Protein AF-A0A9W4S038-F1 (afdb_monomer_lite)

Structure (mmCIF, N/CA/C/O backbone):
data_AF-A0A9W4S038-F1
#
_entry.id   AF-A0A9W4S038-F1
#
loop_
_atom_site.group_PDB
_atom_site.id
_atom_site.type_symbol
_atom_site.label_atom_id
_atom_site.label_alt_id
_atom_site.label_comp_id
_atom_site.label_asym_id
_atom_site.label_entity_id
_atom_site.label_seq_id
_atom_site.pdbx_PDB_ins_code
_atom_site.Cartn_x
_atom_site.Cartn_y
_atom_site.Cartn_z
_atom_site.occupancy
_atom_site.B_iso_or_equiv
_atom_site.auth_seq_id
_atom_site.auth_comp_id
_atom_site.auth_asym_id
_atom_site.auth_atom_id
_atom_site.pdbx_PDB_model_num
ATOM 1 N N . MET A 1 1 ? -15.139 -11.784 32.917 1.00 46.50 1 MET A N 1
ATOM 2 C CA . MET A 1 1 ? -14.848 -11.214 31.583 1.00 46.50 1 MET A CA 1
ATOM 3 C C . MET A 1 1 ? -16.069 -11.351 30.679 1.00 46.50 1 MET A C 1
ATOM 5 O O . MET A 1 1 ? -16.741 -12.375 30.747 1.00 46.50 1 MET A O 1
ATOM 9 N N . GLY A 1 2 ? -16.378 -10.333 29.872 1.00 59.97 2 GLY A N 1
ATOM 10 C CA . GLY A 1 2 ? -17.445 -10.394 28.859 1.00 59.97 2 GLY A CA 1
ATOM 11 C C . GLY A 1 2 ? -18.734 -9.632 29.178 1.00 59.97 2 GLY A C 1
ATOM 12 O O . GLY A 1 2 ? -19.683 -9.743 28.411 1.00 59.97 2 GLY A O 1
ATOM 13 N N . HIS A 1 3 ? -18.789 -8.855 30.264 1.00 68.00 3 HIS A N 1
ATOM 14 C CA . HIS A 1 3 ? -19.874 -7.900 30.512 1.00 68.00 3 HIS A CA 1
ATOM 15 C C . HIS A 1 3 ? -19.331 -6.474 30.466 1.00 68.00 3 HIS A C 1
ATOM 17 O O . HIS A 1 3 ? -18.276 -6.210 31.034 1.00 68.00 3 HIS A O 1
ATOM 23 N N . VAL A 1 4 ? -20.066 -5.575 29.815 1.00 72.19 4 VAL A N 1
ATOM 24 C CA . VAL A 1 4 ? -19.821 -4.133 29.847 1.00 72.19 4 VAL A CA 1
ATOM 25 C C . VAL A 1 4 ? -20.695 -3.521 30.931 1.00 72.19 4 VAL A C 1
ATOM 27 O O . VAL A 1 4 ? -21.914 -3.706 30.898 1.00 72.19 4 VAL A O 1
ATOM 30 N N . LEU A 1 5 ? -20.085 -2.815 31.885 1.00 76.50 5 LEU A N 1
ATOM 31 C CA . LEU A 1 5 ? -20.776 -2.066 32.941 1.00 76.50 5 LEU A CA 1
ATOM 32 C C . LEU A 1 5 ? -20.924 -0.601 32.526 1.00 76.50 5 LEU A C 1
ATOM 34 O O . LEU A 1 5 ? -19.955 0.035 32.142 1.00 76.50 5 LEU A O 1
ATOM 38 N N . LEU A 1 6 ? -22.128 -0.043 32.610 1.00 71.62 6 LEU A N 1
ATOM 39 C CA . LEU A 1 6 ? -22.364 1.375 32.329 1.00 71.62 6 LEU A CA 1
ATOM 40 C C . LEU A 1 6 ? -22.371 2.217 33.609 1.00 71.62 6 LEU A C 1
ATOM 42 O O . LEU A 1 6 ? -22.550 1.700 34.712 1.00 71.62 6 LEU A O 1
ATOM 46 N N . SER A 1 7 ? -22.241 3.538 33.466 1.00 68.94 7 SER A N 1
ATOM 47 C CA . SER A 1 7 ? -22.333 4.501 34.578 1.00 68.94 7 SER A CA 1
ATOM 48 C C . SER A 1 7 ? -23.655 4.448 35.339 1.00 68.94 7 SER A C 1
ATOM 50 O O . SER A 1 7 ? -23.688 4.732 36.530 1.00 68.94 7 SER A O 1
ATOM 52 N N . ASN A 1 8 ? -24.745 4.034 34.689 1.00 71.25 8 ASN A N 1
ATOM 53 C CA . ASN A 1 8 ? -26.045 3.855 35.340 1.00 71.25 8 ASN A CA 1
ATOM 54 C C . ASN A 1 8 ? -26.184 2.522 36.110 1.00 71.25 8 ASN A C 1
ATOM 56 O O . ASN A 1 8 ? -27.287 2.176 36.526 1.00 71.25 8 ASN A O 1
ATOM 60 N N . GLY A 1 9 ? -25.101 1.748 36.251 1.00 70.31 9 GLY A N 1
ATOM 61 C CA . GLY A 1 9 ? -25.076 0.463 36.957 1.00 70.31 9 GLY A CA 1
ATOM 62 C C . GLY A 1 9 ? -25.628 -0.726 36.161 1.00 70.31 9 GLY A C 1
ATOM 63 O O . GLY A 1 9 ? -25.559 -1.857 36.637 1.00 70.31 9 GLY A O 1
ATOM 64 N N . SER A 1 10 ? -26.155 -0.510 34.948 1.00 72.81 10 SER A N 1
ATOM 65 C CA . SER A 1 10 ? -26.590 -1.609 34.076 1.00 72.81 10 SER A CA 1
ATOM 66 C C . SER A 1 10 ? -25.395 -2.347 33.468 1.00 72.81 10 SER A C 1
ATOM 68 O O . SER A 1 10 ? -24.369 -1.737 33.167 1.00 72.81 10 SER A O 1
ATOM 70 N N . SER A 1 11 ? -25.540 -3.657 33.244 1.00 76.94 11 SER A N 1
ATOM 71 C CA . SER A 1 11 ? -24.546 -4.471 32.543 1.00 76.94 11 SER A CA 1
ATOM 72 C C . SER A 1 11 ? -25.163 -5.198 31.352 1.00 76.94 11 SER A C 1
ATOM 74 O O . SER A 1 11 ? -26.356 -5.501 31.346 1.00 76.94 11 SER A O 1
ATOM 76 N N . PHE A 1 12 ? -24.365 -5.474 30.327 1.00 79.50 12 PHE A N 1
ATOM 77 C CA . PHE A 1 12 ? -24.769 -6.321 29.204 1.00 79.50 12 PHE A CA 1
ATOM 78 C C . PHE A 1 12 ? -23.591 -7.163 28.734 1.00 79.50 12 PHE A C 1
ATOM 80 O O . PHE A 1 12 ? -22.442 -6.779 28.932 1.00 79.50 12 PHE A O 1
ATOM 87 N N . LYS A 1 13 ? -23.865 -8.321 28.130 1.00 74.62 13 LYS A N 1
ATOM 88 C CA . LYS A 1 13 ? -22.806 -9.163 27.576 1.00 74.62 13 LYS A CA 1
ATOM 89 C C . LYS A 1 13 ? -22.225 -8.476 26.339 1.00 74.62 13 LYS A C 1
ATOM 91 O O . LYS A 1 13 ? -22.970 -8.190 25.405 1.00 74.62 13 LYS A O 1
ATOM 96 N N . SER A 1 14 ? -20.923 -8.213 26.344 1.00 74.62 14 SER A N 1
ATOM 97 C CA . SER A 1 14 ? -20.236 -7.659 25.177 1.00 74.62 14 SER A CA 1
ATOM 98 C C . SER A 1 14 ? -20.311 -8.652 24.013 1.00 74.62 14 SER A C 1
ATOM 100 O O . SER A 1 14 ? -20.106 -9.851 24.248 1.00 74.62 14 SER A O 1
ATOM 102 N N . PRO A 1 15 ? -20.575 -8.209 22.771 1.00 82.12 15 PRO A N 1
ATOM 103 C CA . PRO A 1 15 ? -20.319 -9.045 21.613 1.00 82.12 15 PRO A CA 1
ATOM 104 C C . PRO A 1 15 ? -18.802 -9.219 21.495 1.00 82.12 15 PRO A C 1
ATOM 106 O O . PRO A 1 15 ? -18.071 -8.311 21.094 1.00 82.12 15 PRO A O 1
ATOM 109 N N . ASN A 1 16 ? -18.323 -10.385 21.919 1.00 90.19 16 ASN A N 1
ATOM 110 C CA . ASN A 1 16 ? -16.940 -10.775 21.704 1.00 90.19 16 ASN A CA 1
ATOM 111 C C . ASN A 1 16 ? -16.735 -11.152 20.236 1.00 90.19 16 ASN A C 1
ATOM 113 O O . ASN A 1 16 ? -17.666 -11.604 19.567 1.00 90.19 16 ASN A O 1
ATOM 117 N N . ARG A 1 17 ? -15.514 -10.936 19.757 1.00 94.31 17 ARG A N 1
ATOM 118 C CA . ARG A 1 17 ? -15.074 -11.257 18.405 1.00 94.31 17 ARG A CA 1
ATOM 119 C C . ARG A 1 17 ? -13.793 -12.062 18.480 1.00 94.31 17 ARG A C 1
ATOM 121 O O . ARG A 1 17 ? -12.935 -11.807 19.329 1.00 94.31 17 ARG A O 1
ATOM 128 N N . ARG A 1 18 ? -13.651 -13.011 17.564 1.00 95.88 18 ARG A N 1
ATOM 129 C CA . ARG A 1 18 ? -12.449 -13.829 17.461 1.00 95.88 18 ARG A CA 1
ATOM 130 C C . ARG A 1 18 ? -11.326 -13.040 16.802 1.00 95.88 18 ARG A C 1
ATOM 132 O O . ARG A 1 18 ? -11.524 -12.429 15.754 1.00 95.88 18 ARG A O 1
ATOM 139 N N . LEU A 1 19 ? -10.142 -13.085 17.402 1.00 97.62 19 LEU A N 1
ATOM 140 C CA . LEU A 1 19 ? -8.927 -12.560 16.791 1.00 97.62 19 LEU A CA 1
ATOM 141 C C . LEU A 1 19 ? -8.367 -13.552 15.765 1.00 97.62 19 LEU A C 1
ATOM 143 O O . LEU A 1 19 ? -7.898 -14.630 16.125 1.00 97.62 19 LEU A O 1
ATOM 147 N N . GLY A 1 20 ? -8.352 -13.168 14.497 1.00 96.00 20 GLY A N 1
ATOM 148 C CA . GLY A 1 20 ? -8.000 -14.030 13.378 1.00 96.00 20 GLY A CA 1
ATOM 149 C C . GLY A 1 20 ? -8.800 -15.338 13.365 1.00 96.00 20 GLY A C 1
ATOM 150 O O . GLY A 1 20 ? -9.781 -15.517 14.083 1.00 96.00 20 GLY A O 1
ATOM 151 N N . GLN A 1 21 ? -8.360 -16.305 12.568 1.00 90.56 21 GLN A N 1
ATOM 152 C CA . GLN A 1 21 ? -9.049 -17.592 12.471 1.00 90.56 21 GLN A CA 1
ATOM 153 C C . GLN A 1 21 ? -8.894 -18.447 13.743 1.00 90.56 21 GLN A C 1
ATOM 155 O O . GLN A 1 21 ? -9.802 -19.193 14.106 1.00 90.56 21 GLN A O 1
ATOM 160 N N . ASN A 1 22 ? -7.754 -18.326 14.434 1.00 87.31 22 ASN A N 1
ATOM 161 C CA . ASN A 1 22 ? -7.334 -19.250 15.499 1.00 87.31 22 ASN A CA 1
ATOM 162 C C . ASN A 1 22 ? -6.997 -18.569 16.837 1.00 87.31 22 ASN A C 1
ATOM 164 O O . ASN A 1 22 ? -6.438 -19.212 17.724 1.00 87.31 22 ASN A O 1
ATOM 168 N N . GLY A 1 23 ? -7.280 -17.277 16.991 1.00 94.19 23 GLY A N 1
ATOM 169 C CA . GLY A 1 23 ? -7.007 -16.551 18.228 1.00 94.19 23 GLY A CA 1
ATOM 170 C C . GLY A 1 23 ? -8.164 -16.586 19.233 1.00 94.19 23 GLY A C 1
ATOM 171 O O . GLY A 1 23 ? -9.160 -17.295 19.045 1.00 94.19 23 GLY A O 1
ATOM 172 N N . PRO A 1 24 ? -8.014 -15.847 20.344 1.00 95.75 24 PRO A N 1
ATOM 173 C CA . PRO A 1 24 ? -8.970 -15.818 21.433 1.00 95.75 24 PRO A CA 1
ATOM 174 C C . PRO A 1 24 ? -10.187 -14.971 21.065 1.00 95.75 24 PRO A C 1
ATOM 176 O O . PRO A 1 24 ? -10.149 -14.139 20.159 1.00 95.75 24 PRO A O 1
ATOM 179 N N . GLU A 1 25 ? -11.256 -15.160 21.829 1.00 94.62 25 GLU A N 1
ATOM 180 C CA . GLU A 1 25 ? -12.368 -14.218 21.864 1.00 94.62 25 GLU A CA 1
ATOM 181 C C . GLU A 1 25 ? -11.948 -12.985 22.668 1.00 94.62 25 GLU A C 1
ATOM 183 O O . GLU A 1 25 ? -11.567 -13.095 23.835 1.00 94.62 25 GLU A O 1
ATOM 188 N N . ILE A 1 26 ? -12.031 -11.816 22.045 1.00 94.88 26 ILE A N 1
ATOM 189 C CA . ILE A 1 26 ? -11.731 -10.515 22.644 1.00 94.88 26 ILE A CA 1
ATOM 190 C C . ILE A 1 26 ? -12.961 -9.615 22.566 1.00 94.88 26 ILE A C 1
ATOM 192 O O . ILE A 1 26 ? -13.875 -9.850 21.778 1.00 94.88 26 ILE A O 1
ATOM 196 N N . THR A 1 27 ? -13.010 -8.577 23.394 1.00 92.00 27 THR A N 1
ATOM 197 C CA . THR A 1 27 ? -14.083 -7.578 23.343 1.00 92.00 27 THR A CA 1
ATOM 198 C C . THR A 1 27 ? -14.153 -6.965 21.939 1.00 92.00 27 THR A C 1
ATOM 200 O O . THR A 1 27 ? -13.138 -6.495 21.422 1.00 92.00 27 THR A O 1
ATOM 203 N N . GLY A 1 28 ? -15.344 -6.963 21.321 1.00 91.94 28 GLY A N 1
ATOM 204 C CA . GLY A 1 28 ? -15.537 -6.544 19.925 1.00 91.94 28 GLY A CA 1
ATOM 205 C C . GLY A 1 28 ? -15.269 -5.063 19.640 1.00 91.94 28 GLY A C 1
ATOM 206 O O . GLY A 1 28 ? -15.218 -4.671 18.479 1.00 91.94 28 GLY A O 1
ATOM 207 N N . LEU A 1 29 ? -15.059 -4.258 20.684 1.00 96.06 29 LEU A N 1
ATOM 208 C CA . LEU A 1 29 ? -14.531 -2.900 20.605 1.00 96.06 29 LEU A CA 1
ATOM 209 C C . LEU A 1 29 ? -13.184 -2.845 21.330 1.00 96.06 29 LEU A C 1
ATOM 211 O O . LEU A 1 29 ? -13.073 -3.295 22.474 1.00 96.06 29 LEU A O 1
ATOM 215 N N . GLY A 1 30 ? -12.172 -2.288 20.671 1.00 97.19 30 GLY A N 1
ATOM 216 C CA . GLY A 1 30 ? -10.885 -2.002 21.296 1.00 97.19 30 GLY A CA 1
ATOM 217 C C . GLY A 1 30 ? -10.850 -0.624 21.963 1.00 97.19 30 GLY A C 1
ATOM 218 O O . GLY A 1 30 ? -11.720 0.217 21.747 1.00 97.19 30 GLY A O 1
ATOM 219 N N . LEU A 1 31 ? -9.798 -0.371 22.737 1.00 98.25 31 LEU A N 1
ATOM 220 C CA . LEU A 1 31 ? -9.484 0.928 23.323 1.00 98.25 31 LEU A CA 1
ATOM 221 C C . LEU A 1 31 ? -8.085 1.374 22.885 1.00 98.25 31 LEU A C 1
ATOM 223 O O . LEU A 1 31 ? -7.082 0.798 23.304 1.00 98.25 31 LEU A O 1
ATOM 227 N N . GLY A 1 32 ? -8.025 2.421 22.060 1.00 97.94 32 GLY A N 1
ATOM 228 C CA . GLY A 1 32 ? -6.765 3.051 21.667 1.00 97.94 32 GLY A CA 1
ATOM 229 C C . GLY A 1 32 ? -6.271 4.022 22.740 1.00 97.94 32 GLY A C 1
ATOM 230 O O . GLY A 1 32 ? -6.967 4.982 23.077 1.00 97.94 32 GLY A O 1
ATOM 231 N N . LEU A 1 33 ? -5.057 3.811 23.250 1.00 97.81 33 LEU A N 1
ATOM 232 C CA . LEU A 1 33 ? -4.531 4.544 24.410 1.00 97.81 33 LEU A CA 1
ATOM 233 C C . LEU A 1 33 ? -3.678 5.772 24.064 1.00 97.81 33 LEU A C 1
ATOM 235 O O . LEU A 1 33 ? -3.302 6.515 24.969 1.00 97.81 33 LEU A O 1
ATOM 239 N N . MET A 1 34 ? -3.425 6.036 22.776 1.00 95.38 34 MET A N 1
ATOM 240 C CA . MET A 1 34 ? -2.589 7.152 22.298 1.00 95.38 34 MET A CA 1
ATOM 241 C C . MET A 1 34 ? -2.924 8.489 22.981 1.00 95.38 34 MET A C 1
ATOM 243 O O . MET A 1 34 ? -2.029 9.159 23.490 1.00 95.38 34 MET A O 1
ATOM 247 N N . GLY A 1 35 ? -4.216 8.835 23.061 1.00 92.44 35 GLY A N 1
ATOM 248 C CA . GLY A 1 35 ? -4.695 10.114 23.602 1.00 92.44 35 GLY A CA 1
ATOM 249 C C . GLY A 1 35 ? -4.444 10.338 25.099 1.00 92.44 35 GLY A C 1
ATOM 250 O O . GLY A 1 35 ? -4.623 11.458 25.571 1.00 92.44 35 GLY A O 1
ATOM 251 N N . LEU A 1 36 ? -4.034 9.310 25.854 1.00 95.56 36 LEU A N 1
ATOM 252 C CA . LEU A 1 36 ? -3.612 9.468 27.252 1.00 95.56 36 LEU A CA 1
ATOM 253 C C . LEU A 1 36 ? -2.199 10.055 27.378 1.00 95.56 36 LEU A C 1
ATOM 255 O O . LEU A 1 36 ? -1.819 10.487 28.463 1.00 95.56 36 LEU A O 1
ATOM 259 N N . SER A 1 37 ? -1.423 10.087 26.295 1.00 93.88 37 SER A N 1
ATOM 260 C CA . SER A 1 37 ? -0.010 10.484 26.336 1.00 93.88 37 SER A CA 1
ATOM 261 C C . SER A 1 37 ? 0.375 11.463 25.238 1.00 93.88 37 SER A C 1
ATOM 263 O O . SER A 1 37 ? 1.189 12.352 25.471 1.00 93.88 37 SER A O 1
ATOM 265 N N . VAL A 1 38 ? -0.196 11.323 24.040 1.00 87.94 38 VAL A N 1
ATOM 266 C CA . VAL A 1 38 ? 0.135 12.158 22.881 1.00 87.94 38 VAL A CA 1
ATOM 267 C C . VAL A 1 38 ? -1.106 12.466 22.039 1.00 87.94 38 VAL A C 1
ATOM 269 O O . VAL A 1 38 ? -2.063 11.695 22.008 1.00 87.94 38 VAL A O 1
ATOM 272 N N . ALA A 1 39 ? -1.030 13.571 21.289 1.00 82.69 39 ALA A N 1
ATOM 273 C CA . ALA A 1 39 ? -2.054 14.075 20.368 1.00 82.69 39 ALA A CA 1
ATOM 274 C C . ALA A 1 39 ? -3.400 14.489 21.009 1.00 82.69 39 ALA A C 1
ATOM 276 O O . ALA A 1 39 ? -3.767 14.087 22.109 1.00 82.69 39 ALA A O 1
ATOM 277 N N . TYR A 1 40 ? -4.161 15.306 20.268 1.00 78.94 40 TYR A N 1
ATOM 278 C CA . TYR A 1 40 ? -5.500 15.789 20.641 1.00 78.94 40 TYR A CA 1
ATOM 279 C C . TYR A 1 40 ? -5.539 16.500 22.015 1.00 78.94 40 TYR A C 1
ATOM 281 O O . TYR A 1 40 ? -6.375 16.210 22.882 1.00 78.94 40 TYR A O 1
ATOM 289 N N . GLY A 1 41 ? -4.608 17.443 22.197 1.00 78.88 41 GLY A N 1
ATOM 290 C CA . GLY A 1 41 ? -4.446 18.304 23.375 1.00 78.88 41 GLY A CA 1
ATOM 291 C C . GLY A 1 41 ? -3.527 17.726 24.457 1.00 78.88 41 GLY A C 1
ATOM 292 O O . GLY A 1 41 ? -3.015 16.616 24.335 1.00 78.88 41 GLY A O 1
ATOM 293 N N . THR A 1 42 ? -3.353 18.460 25.555 1.00 83.50 42 THR A N 1
ATOM 294 C CA . THR A 1 42 ? -2.416 18.102 26.637 1.00 83.50 42 THR A CA 1
ATOM 295 C C . THR A 1 42 ? -2.849 16.838 27.406 1.00 83.50 42 THR A C 1
ATOM 297 O O . THR A 1 42 ? -4.052 16.677 27.670 1.00 83.50 42 THR A O 1
ATOM 300 N N . PRO A 1 43 ? -1.917 15.932 27.765 1.00 88.31 43 PRO A N 1
ATOM 301 C CA . PRO A 1 43 ? -2.176 14.829 28.694 1.00 88.31 43 PRO A CA 1
ATOM 302 C C . PRO A 1 43 ? -2.590 15.317 30.092 1.00 88.31 43 PRO A C 1
ATOM 304 O O . PRO A 1 43 ? -2.155 16.380 30.531 1.00 88.31 43 PRO A O 1
ATOM 307 N N . GLY A 1 44 ? -3.431 14.541 30.781 1.00 90.12 44 GLY A N 1
ATOM 308 C CA . GLY A 1 44 ? -3.795 14.785 32.186 1.00 90.12 44 GLY A CA 1
ATOM 309 C C . GLY A 1 44 ? -2.710 14.329 33.168 1.00 90.12 44 GLY A C 1
ATOM 310 O O . GLY A 1 44 ? -1.660 13.830 32.753 1.00 90.12 44 GLY A O 1
ATOM 311 N N . SER A 1 45 ? -2.972 14.462 34.470 1.00 95.12 45 SER A N 1
ATOM 312 C CA . SER A 1 45 ? -2.060 13.944 35.500 1.00 95.12 45 SER A CA 1
ATOM 313 C C . SER A 1 45 ? -2.000 12.409 35.481 1.00 95.12 45 SER A C 1
ATOM 315 O O . SER A 1 45 ? -2.865 11.744 34.907 1.00 95.12 45 SER A O 1
ATOM 317 N N . ASP A 1 46 ? -0.978 11.810 36.098 1.00 95.31 46 ASP A N 1
ATOM 318 C CA . ASP A 1 46 ? -0.910 10.347 36.235 1.00 95.31 46 ASP A CA 1
ATOM 319 C C . ASP A 1 46 ? -2.149 9.795 36.952 1.00 95.31 46 ASP A C 1
ATOM 321 O O . ASP A 1 46 ? -2.700 8.789 36.520 1.00 95.31 46 ASP A O 1
ATOM 325 N N . GLU A 1 47 ? -2.632 10.468 37.997 1.00 96.69 47 GLU A N 1
ATOM 326 C CA . GLU A 1 47 ? -3.806 10.049 38.769 1.00 96.69 47 GLU A CA 1
ATOM 327 C C . GLU A 1 47 ? -5.071 10.001 37.904 1.00 96.69 47 GLU A C 1
ATOM 329 O O . GLU A 1 47 ? -5.809 9.015 37.936 1.00 96.69 47 GLU A O 1
ATOM 334 N N . GLU A 1 48 ? -5.307 11.034 37.088 1.00 96.81 48 GLU A N 1
ATOM 335 C CA . GLU A 1 48 ? -6.454 11.084 36.173 1.00 96.81 48 GLU A CA 1
ATOM 336 C C . GLU A 1 48 ? -6.378 9.972 35.122 1.00 96.81 48 GLU A C 1
ATOM 338 O O . GLU A 1 48 ? -7.377 9.318 34.809 1.00 96.81 48 GLU A O 1
ATOM 343 N N . ARG A 1 49 ? -5.179 9.736 34.582 1.00 97.69 49 ARG A N 1
ATOM 344 C CA . ARG A 1 49 ? -4.939 8.739 33.536 1.00 97.69 49 ARG A CA 1
ATOM 345 C C . ARG A 1 49 ? -5.018 7.305 34.065 1.00 97.69 49 ARG A C 1
ATOM 347 O O . ARG A 1 49 ? -5.544 6.436 33.373 1.00 97.69 49 ARG A O 1
ATOM 354 N N . LEU A 1 50 ? -4.562 7.054 35.290 1.00 98.31 50 LEU A N 1
ATOM 355 C CA . LEU A 1 50 ? -4.709 5.761 35.964 1.00 98.31 50 LEU A CA 1
ATOM 356 C C . LEU A 1 50 ? -6.173 5.492 36.334 1.00 98.31 50 LEU A C 1
ATOM 358 O O . LEU A 1 50 ? -6.671 4.406 36.051 1.00 98.31 50 LEU A O 1
ATOM 362 N N . SER A 1 51 ? -6.893 6.496 36.847 1.00 97.81 51 SER A N 1
ATOM 363 C CA . SER A 1 51 ? -8.333 6.385 37.116 1.00 97.81 51 SER A CA 1
ATOM 364 C C . SER A 1 51 ? -9.144 6.118 35.841 1.00 97.81 51 SER A C 1
ATOM 366 O O . SER A 1 51 ? -10.123 5.370 35.860 1.00 97.81 51 SER A O 1
ATOM 368 N N . PHE A 1 52 ? -8.720 6.672 34.701 1.00 98.31 52 PHE A N 1
ATOM 369 C CA . PHE A 1 52 ? -9.304 6.334 33.405 1.00 98.31 52 PHE A CA 1
ATOM 370 C C . PHE A 1 52 ? -9.114 4.849 33.050 1.00 98.31 52 PHE A C 1
ATOM 372 O O . PHE A 1 52 ? -10.065 4.217 32.591 1.00 98.31 52 PHE A O 1
ATOM 379 N N . LEU A 1 53 ? -7.920 4.283 33.265 1.00 98.50 53 LEU A N 1
ATOM 380 C CA . LEU A 1 53 ? -7.643 2.862 33.008 1.00 98.50 53 LEU A CA 1
ATOM 381 C C . LEU A 1 53 ? -8.402 1.939 33.971 1.00 98.50 53 LEU A C 1
ATOM 383 O O . LEU A 1 53 ? -8.915 0.906 33.538 1.00 98.50 53 LEU A O 1
ATOM 387 N N . ASP A 1 54 ? -8.560 2.340 35.237 1.00 98.00 54 ASP A N 1
ATOM 388 C CA . ASP A 1 54 ? -9.450 1.655 36.180 1.00 98.00 54 ASP A CA 1
ATOM 389 C C . ASP A 1 54 ? -10.869 1.601 35.640 1.00 98.00 54 ASP A C 1
ATOM 391 O O . ASP A 1 54 ? -11.459 0.523 35.537 1.00 98.00 54 ASP A O 1
ATOM 395 N N . ARG A 1 55 ? -11.388 2.752 35.202 1.00 97.19 55 ARG A N 1
ATOM 396 C CA . ARG A 1 55 ? -12.733 2.813 34.649 1.00 97.19 55 ARG A CA 1
ATOM 397 C C . ARG A 1 55 ? -12.865 1.986 33.373 1.00 97.19 55 ARG A C 1
ATOM 399 O O . ARG A 1 55 ? -13.880 1.323 33.195 1.00 97.19 55 ARG A O 1
ATOM 406 N N . ALA A 1 56 ? -11.859 1.985 32.500 1.00 97.19 56 ALA A N 1
ATOM 407 C CA . ALA A 1 56 ? -11.839 1.142 31.306 1.00 97.19 56 ALA A CA 1
ATOM 408 C C . ALA A 1 56 ? -11.968 -0.345 31.660 1.00 97.19 56 ALA A C 1
ATOM 410 O O . ALA A 1 56 ? -12.837 -1.033 31.119 1.00 97.19 56 ALA A O 1
ATOM 411 N N . TRP A 1 57 ? -11.173 -0.828 32.614 1.00 96.62 57 TRP A N 1
ATOM 412 C CA . TRP A 1 57 ? -11.272 -2.210 33.075 1.00 96.62 57 TRP A CA 1
ATOM 413 C C . TRP A 1 57 ? -12.644 -2.511 33.701 1.00 96.62 57 TRP A C 1
ATOM 415 O O . TRP A 1 57 ? -13.272 -3.506 33.335 1.00 96.62 57 TRP A O 1
ATOM 425 N N . GLU A 1 58 ? -13.156 -1.630 34.569 1.00 94.62 58 GLU A N 1
ATOM 426 C CA . GLU A 1 58 ? -14.470 -1.788 35.209 1.00 94.62 58 GLU A CA 1
ATOM 427 C C . GLU A 1 58 ? -15.601 -1.935 34.190 1.00 94.62 58 GLU A C 1
ATOM 429 O O . GLU A 1 58 ? -16.488 -2.767 34.366 1.00 94.62 58 GLU A O 1
ATOM 434 N N . ILE A 1 59 ? -15.581 -1.159 33.103 1.00 93.62 59 ILE A N 1
ATOM 435 C CA . ILE A 1 59 ? -16.618 -1.241 32.070 1.00 93.62 59 ILE A CA 1
ATOM 436 C C . ILE A 1 59 ? -16.392 -2.379 31.069 1.00 93.62 59 ILE A C 1
ATOM 438 O O . ILE A 1 59 ? -17.113 -2.459 30.080 1.00 93.62 59 ILE A O 1
ATOM 442 N N . GLY A 1 60 ? -15.411 -3.258 31.283 1.00 92.06 60 GLY A N 1
ATOM 443 C CA . GLY A 1 60 ? -15.121 -4.372 30.380 1.00 92.06 60 GLY A CA 1
ATOM 444 C C . GLY A 1 60 ? -14.404 -3.967 29.087 1.00 92.06 60 GLY A C 1
ATOM 445 O O . GLY A 1 60 ? -14.328 -4.767 28.149 1.00 92.06 60 GLY A O 1
ATOM 446 N N . ALA A 1 61 ? -13.851 -2.752 29.025 1.00 95.62 61 ALA A N 1
ATOM 447 C CA . ALA A 1 61 ? -12.965 -2.324 27.952 1.00 95.62 61 ALA A CA 1
ATOM 448 C C . ALA A 1 61 ? -11.593 -2.964 28.159 1.00 95.62 61 ALA A C 1
ATOM 450 O O . ALA A 1 61 ? -10.694 -2.326 28.686 1.00 95.62 61 ALA A O 1
ATOM 451 N N . THR A 1 62 ? -11.442 -4.235 27.791 1.00 95.81 62 THR A N 1
ATOM 452 C CA . THR A 1 62 ? -10.243 -5.032 28.101 1.00 95.81 62 THR A CA 1
ATOM 453 C C . THR A 1 62 ? -9.370 -5.374 26.891 1.00 95.81 62 THR A C 1
ATOM 455 O O . THR A 1 62 ? -8.412 -6.124 27.021 1.00 95.81 62 THR A O 1
ATOM 458 N N . ASN A 1 63 ? -9.672 -4.834 25.710 1.00 97.12 63 ASN A N 1
ATOM 459 C CA . ASN A 1 63 ? -8.862 -4.974 24.497 1.00 97.12 63 ASN A CA 1
ATOM 460 C C . ASN A 1 63 ? -8.080 -3.670 24.270 1.00 97.12 63 ASN A C 1
ATOM 462 O O . ASN A 1 63 ? -8.632 -2.713 23.727 1.00 97.12 63 ASN A O 1
ATOM 466 N N . TRP A 1 64 ? -6.851 -3.590 24.781 1.00 98.56 64 TRP A N 1
ATOM 467 C CA . TRP A 1 64 ? -6.058 -2.355 24.854 1.00 98.56 64 TRP A CA 1
ATOM 468 C C . TRP A 1 64 ? -4.985 -2.301 23.775 1.00 98.56 64 TRP A C 1
ATOM 470 O O . TRP A 1 64 ? -4.257 -3.268 23.570 1.00 98.56 64 TRP A O 1
ATOM 480 N N . ASP A 1 65 ? -4.841 -1.140 23.143 1.00 98.69 65 ASP A N 1
ATOM 481 C CA . ASP A 1 65 ? -3.851 -0.891 22.098 1.00 98.69 65 ASP A CA 1
ATOM 482 C C . ASP A 1 65 ? -2.971 0.322 22.455 1.00 98.69 65 ASP A C 1
ATOM 484 O O . ASP A 1 65 ? -3.457 1.445 22.628 1.00 98.69 65 ASP A O 1
ATOM 488 N N . THR A 1 66 ? -1.663 0.078 22.576 1.00 98.50 66 THR A N 1
ATOM 489 C CA . THR A 1 66 ? -0.610 1.076 22.836 1.00 98.50 66 THR A CA 1
ATOM 490 C C . THR A 1 66 ? 0.511 0.981 21.784 1.00 98.50 66 THR A C 1
ATOM 492 O O . THR A 1 66 ? 0.356 0.281 20.783 1.00 98.50 66 THR A O 1
ATOM 495 N N . SER A 1 67 ? 1.602 1.736 21.923 1.00 97.44 67 SER A N 1
ATOM 496 C CA . SER A 1 67 ? 2.780 1.698 21.041 1.00 97.44 67 SER A CA 1
ATOM 497 C C . SER A 1 67 ? 4.001 2.293 21.735 1.00 97.44 67 SER A C 1
ATOM 499 O O . SER A 1 67 ? 3.876 3.272 22.473 1.00 97.44 67 SER A O 1
ATOM 501 N N . ASP A 1 68 ? 5.183 1.803 21.360 1.00 94.00 68 ASP A N 1
ATOM 502 C CA . ASP A 1 68 ? 6.492 2.387 21.688 1.00 94.00 68 ASP A CA 1
ATOM 503 C C . ASP A 1 68 ? 6.632 3.885 21.342 1.00 94.00 68 ASP A C 1
ATOM 505 O O . ASP A 1 68 ? 7.366 4.617 22.009 1.00 94.00 68 ASP A O 1
ATOM 509 N N . LEU A 1 69 ? 5.900 4.346 20.324 1.00 94.94 69 LEU A N 1
ATOM 510 C CA . LEU A 1 69 ? 5.882 5.722 19.840 1.00 94.94 69 LEU A CA 1
ATOM 511 C C . LEU A 1 69 ? 5.041 6.679 20.701 1.00 94.94 69 LEU A C 1
ATOM 513 O O . LEU A 1 69 ? 5.212 7.894 20.608 1.00 94.94 69 LEU A O 1
ATOM 517 N N . TYR A 1 70 ? 4.099 6.181 21.507 1.00 94.56 70 TYR A N 1
ATOM 518 C CA . TYR A 1 70 ? 3.102 7.024 22.182 1.00 94.56 70 TYR A CA 1
ATOM 519 C C . TYR A 1 70 ? 3.650 7.706 23.447 1.00 94.56 70 TYR A C 1
ATOM 521 O O . TYR A 1 70 ? 3.051 7.619 24.512 1.00 94.56 70 TYR A O 1
ATOM 529 N N . GLY A 1 71 ? 4.775 8.417 23.360 1.00 93.00 71 GLY A N 1
ATOM 530 C CA . GLY A 1 71 ? 5.347 9.152 24.492 1.00 93.00 71 GLY A CA 1
ATOM 531 C C . GLY A 1 71 ? 5.545 8.265 25.730 1.00 93.00 71 GLY A C 1
ATOM 532 O O . GLY A 1 71 ? 6.241 7.254 25.670 1.00 93.00 71 GLY A O 1
ATOM 533 N N . ASP A 1 72 ? 4.922 8.634 26.853 1.00 95.69 72 ASP A N 1
ATOM 534 C CA . ASP A 1 72 ? 4.984 7.894 28.123 1.00 95.69 72 ASP A CA 1
ATOM 535 C C . ASP A 1 72 ? 3.938 6.765 28.259 1.00 95.69 72 ASP A C 1
ATOM 537 O O . ASP A 1 72 ? 3.812 6.183 29.336 1.00 95.69 72 ASP A O 1
ATOM 541 N N . ASN A 1 73 ? 3.180 6.433 27.206 1.00 97.75 73 ASN A N 1
ATOM 542 C CA . ASN A 1 73 ? 1.988 5.585 27.324 1.00 97.75 73 ASN A CA 1
ATOM 543 C C . ASN A 1 73 ? 2.275 4.176 27.846 1.00 97.75 73 ASN A C 1
ATOM 545 O O . ASN A 1 73 ? 1.592 3.717 28.755 1.00 97.75 73 ASN A O 1
ATOM 549 N N . GLU A 1 74 ? 3.307 3.503 27.333 1.00 98.50 74 GLU A N 1
ATOM 550 C CA . GLU A 1 74 ? 3.697 2.176 27.831 1.00 98.50 74 GLU A CA 1
ATOM 551 C C . GLU A 1 74 ? 4.151 2.220 29.297 1.00 98.50 74 GLU A C 1
ATOM 553 O O . GLU A 1 74 ? 3.882 1.291 30.053 1.00 98.50 74 GLU A O 1
ATOM 558 N N . VAL A 1 75 ? 4.773 3.322 29.734 1.00 98.44 75 VAL A N 1
ATOM 559 C CA . VAL A 1 75 ? 5.163 3.520 31.139 1.00 98.44 75 VAL A CA 1
ATOM 560 C C . VAL A 1 75 ? 3.926 3.710 32.017 1.00 98.44 75 VAL A C 1
ATOM 562 O O . VAL A 1 75 ? 3.839 3.132 33.097 1.00 98.44 75 VAL A O 1
ATOM 565 N N . LEU A 1 76 ? 2.953 4.505 31.566 1.00 98.50 76 LEU A N 1
ATOM 566 C CA . LEU A 1 76 ? 1.675 4.696 32.253 1.00 98.50 76 LEU A CA 1
ATOM 567 C C . LEU A 1 76 ? 0.909 3.370 32.389 1.00 98.50 76 LEU A C 1
ATOM 569 O O . LEU A 1 76 ? 0.437 3.036 33.475 1.00 98.50 76 LEU A O 1
ATOM 573 N N . VAL A 1 77 ? 0.819 2.598 31.305 1.00 98.62 77 VAL A N 1
ATOM 574 C CA . VAL A 1 77 ? 0.170 1.280 31.301 1.00 98.62 77 VAL A CA 1
ATOM 575 C C . VAL A 1 77 ? 0.903 0.314 32.238 1.00 98.62 77 VAL A C 1
ATOM 577 O O . VAL A 1 77 ? 0.259 -0.378 33.026 1.00 98.62 77 VAL A O 1
ATOM 580 N N . GLY A 1 78 ? 2.240 0.317 32.239 1.00 98.56 78 GLY A N 1
ATOM 581 C CA . GLY A 1 78 ? 3.030 -0.485 33.174 1.00 98.56 78 GLY A CA 1
ATOM 582 C C . GLY A 1 78 ? 2.835 -0.089 34.640 1.00 98.56 78 GLY A C 1
ATOM 583 O O . GLY A 1 78 ? 2.711 -0.956 35.507 1.00 98.56 78 GLY A O 1
ATOM 584 N N . LYS A 1 79 ? 2.705 1.213 34.940 1.00 98.62 79 LYS A N 1
ATOM 585 C CA . LYS A 1 79 ? 2.315 1.691 36.281 1.00 98.62 79 LYS A CA 1
ATOM 586 C C . LYS A 1 79 ? 0.954 1.132 36.694 1.00 98.62 79 LYS A C 1
ATOM 588 O O . LYS A 1 79 ? 0.824 0.674 37.827 1.00 98.62 79 LYS A O 1
ATOM 593 N N . TRP A 1 80 ? -0.029 1.122 35.792 1.00 98.69 80 TRP A N 1
ATOM 594 C CA . TRP A 1 80 ? -1.350 0.557 36.079 1.00 98.69 80 TRP A CA 1
ATOM 595 C C . TRP A 1 80 ? -1.281 -0.946 36.372 1.00 98.69 80 TRP A C 1
ATOM 597 O O . TRP A 1 80 ? -1.811 -1.391 37.387 1.00 98.69 80 TRP A O 1
ATOM 607 N N . PHE A 1 81 ? -0.549 -1.728 35.570 1.00 98.62 81 PHE A N 1
ATOM 608 C CA . PHE A 1 81 ? -0.362 -3.160 35.847 1.00 98.62 81 PHE A CA 1
ATOM 609 C C . PHE A 1 81 ? 0.396 -3.426 37.147 1.00 98.62 81 PHE A C 1
ATOM 611 O O . PHE A 1 81 ? 0.108 -4.402 37.833 1.00 98.62 81 PHE A O 1
ATOM 618 N N . LYS A 1 82 ? 1.334 -2.556 37.529 1.00 98.38 82 LYS A N 1
ATOM 619 C CA . LYS A 1 82 ? 2.020 -2.655 38.822 1.00 98.38 82 LYS A CA 1
ATOM 620 C C . LYS A 1 82 ? 1.077 -2.401 40.002 1.00 98.38 82 LYS A C 1
ATOM 622 O O . LYS A 1 82 ? 1.262 -3.007 41.055 1.00 98.38 82 LYS A O 1
ATOM 627 N N . LEU A 1 83 ? 0.102 -1.505 39.841 1.00 98.38 83 LEU A N 1
ATOM 628 C CA . LEU A 1 83 ? -0.936 -1.243 40.843 1.00 98.38 83 LEU A CA 1
ATOM 629 C C . LEU A 1 83 ? -1.986 -2.363 40.896 1.00 98.38 83 LEU A C 1
ATOM 631 O O . LEU A 1 83 ? -2.503 -2.643 41.975 1.00 98.38 83 LEU A O 1
ATOM 635 N N . HIS A 1 84 ? -2.255 -3.013 39.760 1.00 97.88 84 HIS A N 1
ATOM 636 C CA . HIS A 1 84 ? -3.290 -4.040 39.602 1.00 97.88 84 HIS A CA 1
ATOM 637 C C . HIS A 1 84 ? -2.772 -5.329 38.938 1.00 97.88 84 HIS A C 1
ATOM 639 O O . HIS A 1 84 ? -3.261 -5.720 37.867 1.00 97.88 84 HIS A O 1
ATOM 645 N N . PRO A 1 85 ? -1.779 -6.019 39.530 1.00 97.44 85 PRO A N 1
ATOM 646 C CA . PRO A 1 85 ? -1.172 -7.201 38.917 1.00 97.44 85 PRO A CA 1
ATOM 647 C C . PRO A 1 85 ? -2.182 -8.335 38.684 1.00 97.44 85 PRO A C 1
ATOM 649 O O . PRO A 1 85 ? -2.065 -9.088 37.717 1.00 97.44 85 PRO A O 1
ATOM 652 N N . GLU A 1 86 ? -3.215 -8.432 39.523 1.00 96.69 86 GLU A N 1
ATOM 653 C CA . GLU A 1 86 ? -4.294 -9.413 39.413 1.00 96.69 86 GLU A CA 1
ATOM 654 C C . GLU A 1 86 ? -5.152 -9.243 38.151 1.00 96.69 86 GLU A C 1
ATOM 656 O O . GLU A 1 86 ? -5.756 -10.210 37.691 1.00 96.69 86 GLU A O 1
ATOM 661 N N . ARG A 1 87 ? -5.178 -8.039 37.560 1.00 96.69 87 ARG A N 1
ATOM 662 C CA . ARG A 1 87 ? -6.010 -7.709 36.392 1.00 96.69 87 ARG A CA 1
ATOM 663 C C . ARG A 1 87 ? -5.329 -7.996 35.057 1.00 96.69 87 ARG A C 1
ATOM 665 O O . ARG A 1 87 ? -5.979 -7.916 34.016 1.00 96.69 87 ARG A O 1
ATOM 672 N N . ARG A 1 88 ? -4.039 -8.366 35.036 1.00 96.56 88 ARG A N 1
ATOM 673 C CA . ARG A 1 88 ? -3.317 -8.650 33.779 1.00 96.56 88 ARG A CA 1
ATOM 674 C C . ARG A 1 88 ? -3.999 -9.738 32.951 1.00 96.56 88 ARG A C 1
ATOM 676 O O . ARG A 1 88 ? -4.016 -9.629 31.729 1.00 96.56 88 ARG A O 1
ATOM 683 N N . ALA A 1 89 ? -4.569 -10.753 33.599 1.00 95.06 89 ALA A N 1
ATOM 684 C CA . ALA A 1 89 ? -5.262 -11.848 32.921 1.00 95.06 89 ALA A CA 1
ATOM 685 C C . ALA A 1 89 ? -6.558 -11.411 32.212 1.00 95.06 89 ALA A C 1
ATOM 687 O O . ALA A 1 89 ? -7.006 -12.111 31.306 1.00 95.06 89 ALA A O 1
ATOM 688 N N . ASP A 1 90 ? -7.148 -10.275 32.602 1.00 95.12 90 ASP A N 1
ATOM 689 C CA . ASP A 1 90 ? -8.357 -9.736 31.973 1.00 95.12 90 ASP A CA 1
ATOM 690 C C . ASP A 1 90 ? -8.060 -8.945 30.699 1.00 95.12 90 ASP A C 1
ATOM 692 O O . ASP A 1 90 ? -8.921 -8.866 29.822 1.00 95.12 90 ASP A O 1
ATOM 696 N N . ILE A 1 91 ? -6.869 -8.347 30.601 1.00 97.62 91 ILE A N 1
ATOM 697 C CA . ILE A 1 91 ? -6.502 -7.447 29.508 1.00 97.62 91 ILE A CA 1
ATOM 698 C C . ILE A 1 91 ? -5.864 -8.224 28.358 1.00 97.62 91 ILE A C 1
ATOM 700 O O . ILE A 1 91 ? -4.837 -8.879 28.524 1.00 97.62 91 ILE A O 1
ATOM 704 N N . PHE A 1 92 ? -6.434 -8.080 27.166 1.00 97.81 92 PHE A N 1
ATOM 705 C CA . PHE A 1 92 ? -5.759 -8.378 25.913 1.00 97.81 92 PHE A CA 1
ATOM 706 C C . PHE A 1 92 ? -4.947 -7.148 25.501 1.00 97.81 92 PHE A C 1
ATOM 708 O O . PHE A 1 92 ? -5.522 -6.121 25.135 1.00 97.81 92 PHE A O 1
ATOM 715 N N . LEU A 1 93 ? -3.620 -7.232 25.611 1.00 98.44 93 LEU A N 1
ATOM 716 C CA . LEU A 1 93 ? -2.728 -6.091 25.408 1.00 98.44 93 LEU A CA 1
ATOM 717 C C . LEU A 1 93 ? -2.013 -6.169 24.058 1.00 98.44 93 LEU A C 1
ATOM 719 O O . LEU A 1 93 ? -1.263 -7.114 23.798 1.00 98.44 93 LEU A O 1
ATOM 723 N N . ALA A 1 94 ? -2.181 -5.132 23.241 1.00 98.56 94 ALA A N 1
ATOM 724 C CA . ALA A 1 94 ? -1.424 -4.929 22.019 1.00 98.56 94 ALA A CA 1
ATOM 725 C C . ALA A 1 94 ? -0.425 -3.771 22.139 1.00 98.56 94 ALA A C 1
ATOM 727 O O . ALA A 1 94 ? -0.767 -2.695 22.631 1.00 98.56 94 ALA A O 1
ATOM 728 N N . SER A 1 95 ? 0.792 -3.973 21.629 1.00 98.56 95 SER A N 1
ATOM 729 C CA . SER A 1 95 ? 1.769 -2.898 21.393 1.00 98.56 95 SER A CA 1
ATOM 730 C C . SER A 1 95 ? 2.410 -3.052 20.012 1.00 98.56 95 SER A C 1
ATOM 732 O O . SER A 1 95 ? 2.110 -3.997 19.276 1.00 98.56 95 SER A O 1
ATOM 734 N N . LYS A 1 96 ? 3.252 -2.096 19.616 1.00 98.44 96 LYS A N 1
ATOM 735 C CA . LYS A 1 96 ? 3.795 -1.990 18.258 1.00 98.44 96 LYS A CA 1
ATOM 736 C C . LYS A 1 96 ? 5.251 -1.539 18.265 1.00 98.44 96 LYS A C 1
ATOM 738 O O . LYS A 1 96 ? 5.663 -0.837 19.182 1.00 98.44 96 LYS A O 1
ATOM 743 N N . PHE A 1 97 ? 5.963 -1.895 17.200 1.00 98.00 97 PHE A N 1
ATOM 744 C CA . PHE A 1 97 ? 7.245 -1.318 16.773 1.00 98.00 97 PHE A CA 1
ATOM 745 C C . PHE A 1 97 ? 7.169 -0.941 15.300 1.00 98.00 97 PHE A C 1
ATOM 747 O O . PHE A 1 97 ? 6.216 -1.302 14.634 1.00 98.00 97 PHE A O 1
ATOM 754 N N . GLY A 1 98 ? 8.175 -0.288 14.738 1.00 95.56 98 GLY A N 1
ATOM 755 C CA . GLY A 1 98 ? 8.215 0.002 13.297 1.00 95.56 98 GLY A CA 1
ATOM 756 C C . GLY A 1 98 ? 8.427 1.473 12.972 1.00 95.56 98 GLY A C 1
ATOM 757 O O . GLY A 1 98 ? 8.538 1.832 11.808 1.00 95.56 98 GLY A O 1
ATOM 758 N N . LEU A 1 99 ? 8.459 2.335 13.990 1.00 94.56 99 LEU A N 1
ATOM 759 C CA . LEU A 1 99 ? 8.737 3.760 13.857 1.00 94.56 99 LEU A CA 1
ATOM 760 C C . LEU A 1 99 ? 9.897 4.129 14.779 1.00 94.56 99 LEU A C 1
ATOM 762 O O . LEU A 1 99 ? 9.709 4.314 15.980 1.00 94.56 99 LEU A O 1
ATOM 766 N N . ARG A 1 100 ? 11.106 4.220 14.218 1.00 92.88 100 ARG A N 1
ATOM 767 C CA . ARG A 1 100 ? 12.313 4.559 14.977 1.00 92.88 100 ARG A CA 1
ATOM 768 C C . ARG A 1 100 ? 12.407 6.069 15.154 1.00 92.88 100 ARG A C 1
ATOM 770 O O . ARG A 1 100 ? 12.404 6.818 14.176 1.00 92.88 100 ARG A O 1
ATOM 777 N N . VAL A 1 101 ? 12.546 6.494 16.408 1.00 90.44 101 VAL A N 1
ATOM 778 C CA . VAL A 1 101 ? 12.794 7.890 16.781 1.00 90.44 101 VAL A CA 1
ATOM 779 C C . VAL A 1 101 ? 14.294 8.107 16.973 1.00 90.44 101 VAL A C 1
ATOM 781 O O . VAL A 1 101 ? 14.926 7.432 17.784 1.00 90.44 101 VAL A O 1
ATOM 784 N N . THR A 1 102 ? 14.867 9.065 16.251 1.00 85.50 102 THR A N 1
ATOM 785 C CA . THR A 1 102 ? 16.261 9.502 16.414 1.00 85.50 102 THR A CA 1
ATOM 786 C C . THR A 1 102 ? 16.305 10.977 16.784 1.00 85.50 102 THR A C 1
ATOM 788 O O . THR A 1 102 ? 15.663 11.791 16.119 1.00 85.50 102 THR A O 1
ATOM 791 N N . VAL A 1 103 ? 17.075 11.322 17.816 1.00 85.00 103 VAL A N 1
ATOM 792 C CA . VAL A 1 103 ? 17.316 12.715 18.213 1.00 85.00 103 VAL A CA 1
ATOM 793 C C . VAL A 1 103 ? 18.479 13.262 17.394 1.00 85.00 103 VAL A C 1
ATOM 795 O O . VAL A 1 103 ? 19.557 12.670 17.371 1.00 85.00 103 VAL A O 1
ATOM 798 N N . GLN A 1 104 ? 18.247 14.371 16.706 1.00 81.12 104 GLN A N 1
ATOM 799 C CA . GLN A 1 104 ? 19.254 15.084 15.934 1.00 81.12 104 GLN A CA 1
ATOM 800 C C . GLN A 1 104 ? 20.118 15.963 16.847 1.00 81.12 104 GLN A C 1
ATOM 802 O O . GLN A 1 104 ? 19.750 16.278 17.980 1.00 81.12 104 GLN A O 1
ATOM 807 N N . SER A 1 105 ? 21.277 16.397 16.349 1.00 83.31 105 SER A N 1
ATOM 808 C CA . SER A 1 105 ? 22.221 17.231 17.109 1.00 83.31 105 SER A CA 1
ATOM 809 C C . SER A 1 105 ? 21.658 18.592 17.535 1.00 83.31 105 SER A C 1
ATOM 811 O O . SER A 1 105 ? 22.165 19.189 18.479 1.00 83.31 105 SER A O 1
ATOM 813 N N . ASP A 1 106 ? 20.629 19.088 16.847 1.00 81.88 106 ASP A N 1
ATOM 814 C CA . ASP A 1 106 ? 19.922 20.335 17.164 1.00 81.88 106 ASP A CA 1
ATOM 815 C C . ASP A 1 106 ? 18.761 20.144 18.162 1.00 81.88 106 ASP A C 1
ATOM 817 O O . ASP A 1 106 ? 18.041 21.093 18.468 1.00 81.88 106 ASP A O 1
ATOM 821 N N . GLY A 1 107 ? 18.579 18.925 18.684 1.00 76.62 107 GLY A N 1
ATOM 822 C CA . GLY A 1 107 ? 17.509 18.575 19.616 1.00 76.62 107 GLY A CA 1
ATOM 823 C C . GLY A 1 107 ? 16.165 18.271 18.950 1.00 76.62 107 GLY A C 1
ATOM 824 O O . GLY A 1 107 ? 15.203 17.972 19.658 1.00 76.62 107 GLY A O 1
ATOM 825 N N . THR A 1 108 ? 16.075 18.316 17.616 1.00 79.88 108 THR A N 1
ATOM 826 C CA . THR A 1 108 ? 14.870 17.891 16.896 1.00 79.88 108 THR A CA 1
ATOM 827 C C . THR A 1 108 ? 14.760 16.367 16.847 1.00 79.88 108 THR A C 1
ATOM 829 O O . THR A 1 108 ? 15.751 15.638 16.916 1.00 79.88 108 THR A O 1
ATOM 832 N N . TYR A 1 109 ? 13.533 15.863 16.737 1.00 81.50 109 TYR A N 1
ATOM 833 C CA . TYR A 1 109 ? 13.268 14.435 16.588 1.00 81.50 109 TYR A CA 1
ATOM 834 C C . TYR A 1 109 ? 12.984 14.120 15.124 1.00 81.50 109 TYR A C 1
ATOM 836 O O . TYR A 1 109 ? 12.196 14.806 14.477 1.00 81.50 109 TYR A O 1
ATOM 844 N N . ASN A 1 110 ? 13.583 13.046 14.623 1.00 85.94 110 ASN A N 1
ATOM 845 C CA . ASN A 1 110 ? 13.221 12.440 13.351 1.00 85.94 110 ASN A CA 1
ATOM 846 C C . ASN A 1 110 ? 12.562 11.086 13.616 1.00 85.94 110 ASN A C 1
ATOM 848 O O . ASN A 1 110 ? 13.092 10.281 14.384 1.00 85.94 110 ASN A O 1
ATOM 852 N N . ILE A 1 111 ? 11.414 10.849 12.990 1.00 89.44 111 ILE A N 1
ATOM 853 C CA . ILE A 1 111 ? 10.657 9.602 13.092 1.00 89.44 111 ILE A CA 1
ATOM 854 C C . ILE A 1 111 ? 10.628 8.995 11.697 1.00 89.44 111 ILE A C 1
ATOM 856 O O . ILE A 1 111 ? 10.191 9.651 10.753 1.00 89.44 111 ILE A O 1
ATOM 860 N N . ARG A 1 112 ? 11.076 7.747 11.559 1.00 91.06 112 ARG A N 1
ATOM 861 C CA . ARG A 1 112 ? 11.064 7.040 10.273 1.00 91.06 112 ARG A CA 1
ATOM 862 C C . ARG A 1 112 ? 10.559 5.606 10.416 1.00 91.06 112 ARG A C 1
ATOM 864 O O . ARG A 1 112 ? 10.805 5.002 11.463 1.00 91.06 112 ARG A O 1
ATOM 871 N N . PRO A 1 113 ? 9.915 5.044 9.379 1.00 93.31 113 PRO A N 1
ATOM 872 C CA . PRO A 1 113 ? 9.671 3.612 9.307 1.00 93.31 113 PRO A CA 1
ATOM 873 C C . PRO A 1 113 ? 10.977 2.818 9.414 1.00 93.31 113 PRO A C 1
ATOM 875 O O . PRO A 1 113 ? 11.966 3.150 8.760 1.00 93.31 113 PRO A O 1
ATOM 878 N N . ASP A 1 114 ? 10.980 1.801 10.266 1.00 95.38 114 ASP A N 1
ATOM 879 C CA . ASP A 1 114 ? 12.071 0.842 10.432 1.00 95.38 114 ASP A CA 1
ATOM 880 C C . ASP A 1 114 ? 11.464 -0.478 10.907 1.00 95.38 114 ASP A C 1
ATOM 882 O O . ASP A 1 114 ? 11.139 -0.649 12.076 1.00 95.38 114 ASP A O 1
ATOM 886 N N . SER A 1 115 ? 11.260 -1.395 9.978 1.00 96.12 115 SER A N 1
ATOM 887 C CA . SER A 1 115 ? 10.717 -2.731 10.206 1.00 96.12 115 SER A CA 1
ATOM 888 C C . SER A 1 115 ? 11.808 -3.805 10.250 1.00 96.12 115 SER A C 1
ATOM 890 O O . SER A 1 115 ? 11.500 -4.992 10.138 1.00 96.12 115 SER A O 1
ATOM 892 N N . SER A 1 116 ? 13.075 -3.412 10.436 1.00 96.88 116 SER A N 1
ATOM 893 C CA . SER A 1 116 ? 14.205 -4.342 10.528 1.00 96.88 116 SER A CA 1
ATOM 894 C C . SER A 1 116 ? 14.058 -5.341 11.690 1.00 96.88 116 SER A C 1
ATOM 896 O O . SER A 1 116 ? 13.496 -5.000 12.740 1.00 96.88 116 SER A O 1
ATOM 898 N N . PRO A 1 117 ? 14.583 -6.575 11.548 1.00 97.56 117 PRO A N 1
ATOM 899 C CA . PRO A 1 117 ? 14.685 -7.540 12.648 1.00 97.56 117 PRO A CA 1
ATOM 900 C C . PRO A 1 117 ? 15.345 -6.950 13.901 1.00 97.56 117 PRO A C 1
ATOM 902 O O . PRO A 1 117 ? 14.867 -7.129 15.020 1.00 97.56 117 PRO A O 1
ATOM 905 N N . GLU A 1 118 ? 16.422 -6.190 13.719 1.00 97.06 118 GLU A N 1
ATOM 906 C CA . GLU A 1 118 ? 17.187 -5.603 14.813 1.00 97.06 118 GLU A CA 1
ATOM 907 C C . GLU A 1 118 ? 16.332 -4.605 15.597 1.00 97.06 118 GLU A C 1
ATOM 909 O O . GLU A 1 118 ? 16.302 -4.651 16.830 1.00 97.06 118 GLU A O 1
ATOM 914 N N . TYR A 1 119 ? 15.581 -3.743 14.898 1.00 97.56 119 TYR A N 1
ATOM 915 C CA . TYR A 1 119 ? 14.670 -2.822 15.569 1.00 97.56 119 TYR A CA 1
ATOM 916 C C . TYR A 1 119 ? 13.482 -3.539 16.209 1.00 97.56 119 TYR A C 1
ATOM 918 O O . TYR A 1 119 ? 13.079 -3.160 17.305 1.00 97.56 119 TYR A O 1
ATOM 926 N N . CYS A 1 120 ? 12.944 -4.591 15.581 1.00 98.19 120 CYS A N 1
ATOM 927 C CA . CYS A 1 120 ? 11.887 -5.416 16.172 1.00 98.19 120 CYS A CA 1
ATOM 928 C C . CYS A 1 120 ? 12.292 -5.945 17.553 1.00 98.19 120 CYS A C 1
ATOM 930 O O . CYS A 1 120 ? 11.513 -5.861 18.506 1.00 98.19 120 CYS A O 1
ATOM 932 N N . ARG A 1 121 ? 13.508 -6.492 17.674 1.00 97.38 121 ARG A N 1
ATOM 933 C CA . ARG A 1 121 ? 14.046 -6.986 18.947 1.00 97.38 121 ARG A CA 1
ATOM 934 C C . ARG A 1 121 ? 14.242 -5.846 19.944 1.00 97.38 121 ARG A C 1
ATOM 936 O O . ARG A 1 121 ? 13.737 -5.930 21.062 1.00 97.38 121 ARG A O 1
ATOM 943 N N . GLU A 1 122 ? 14.940 -4.791 19.526 1.00 97.44 122 GLU A N 1
ATOM 944 C CA . GLU A 1 122 ? 15.275 -3.630 20.360 1.00 97.44 122 GLU A CA 1
ATOM 945 C C . GLU A 1 122 ? 14.019 -2.955 20.934 1.00 97.44 122 GLU A C 1
ATOM 947 O O . GLU A 1 122 ? 13.939 -2.675 22.133 1.00 97.44 122 GLU A O 1
ATOM 952 N N . ALA A 1 123 ? 13.026 -2.697 20.081 1.00 97.62 123 ALA A N 1
ATOM 953 C CA . ALA A 1 123 ? 11.776 -2.060 20.467 1.00 97.62 123 ALA A CA 1
ATOM 954 C C . ALA A 1 123 ? 10.980 -2.943 21.430 1.00 97.62 123 ALA A C 1
ATOM 956 O O . ALA A 1 123 ? 10.487 -2.443 22.438 1.00 97.62 123 ALA A O 1
ATOM 957 N N . TRP A 1 124 ? 10.916 -4.256 21.182 1.00 97.75 124 TRP A N 1
ATOM 958 C CA . TRP A 1 124 ? 10.209 -5.173 22.076 1.00 97.75 124 TRP A CA 1
ATOM 959 C C . TRP A 1 124 ? 10.822 -5.186 23.480 1.00 97.75 124 TRP A C 1
ATOM 961 O O . TRP A 1 124 ? 10.085 -5.164 24.463 1.00 97.75 124 TRP A O 1
ATOM 971 N N . GLU A 1 125 ? 12.155 -5.195 23.598 1.00 97.31 125 GLU A N 1
ATOM 972 C CA . GLU A 1 125 ? 12.834 -5.218 24.906 1.00 97.31 125 GLU A CA 1
ATOM 973 C C . GLU A 1 125 ? 12.531 -3.953 25.708 1.00 97.31 125 GLU A C 1
ATOM 975 O O . GLU A 1 125 ? 12.192 -4.030 26.889 1.00 97.31 125 GLU A O 1
ATOM 980 N N . LYS A 1 126 ? 12.556 -2.797 25.039 1.00 97.50 126 LYS A N 1
ATOM 981 C CA . LYS A 1 126 ? 12.193 -1.508 25.638 1.00 97.50 126 LYS A CA 1
ATOM 982 C C . LYS A 1 126 ? 10.721 -1.452 26.037 1.00 97.50 126 LYS A C 1
ATOM 984 O O . LYS A 1 126 ? 10.404 -0.942 27.110 1.00 97.50 126 LYS A O 1
ATOM 989 N N . SER A 1 127 ? 9.819 -1.953 25.195 1.00 98.06 127 SER A N 1
ATOM 990 C CA . SER A 1 127 ? 8.393 -2.031 25.521 1.00 98.06 127 SER A CA 1
ATOM 991 C C . SER A 1 127 ? 8.155 -2.924 26.736 1.00 98.06 127 SER A C 1
ATOM 993 O O . SER A 1 127 ? 7.428 -2.524 27.643 1.00 98.06 127 SER A O 1
ATOM 995 N N . LEU A 1 128 ? 8.805 -4.092 26.807 1.00 96.81 128 LEU A N 1
ATOM 996 C CA . LEU A 1 128 ? 8.688 -4.993 27.955 1.00 96.81 128 LEU A CA 1
ATOM 997 C C . LEU A 1 128 ? 9.200 -4.339 29.245 1.00 96.81 128 LEU A C 1
ATOM 999 O O . LEU A 1 128 ? 8.544 -4.449 30.277 1.00 96.81 128 LEU A O 1
ATOM 1003 N N . GLU A 1 129 ? 10.333 -3.634 29.195 1.00 97.69 129 GLU A N 1
ATOM 1004 C CA . GLU A 1 129 ? 10.868 -2.905 30.352 1.00 97.69 129 GLU A CA 1
ATOM 1005 C C . GLU A 1 129 ? 9.866 -1.867 30.883 1.00 97.69 129 GLU A C 1
ATOM 1007 O O . GLU A 1 129 ? 9.630 -1.788 32.090 1.00 97.69 129 GLU A O 1
ATOM 1012 N N . LYS A 1 130 ? 9.242 -1.094 29.986 1.00 98.38 130 LYS A N 1
ATOM 1013 C CA . LYS A 1 130 ? 8.274 -0.048 30.351 1.00 98.38 130 LYS A CA 1
ATOM 1014 C C . LYS A 1 130 ? 6.952 -0.619 30.865 1.00 98.38 130 LYS A C 1
ATOM 1016 O O . LYS A 1 130 ? 6.413 -0.108 31.844 1.00 98.38 130 LYS A O 1
ATOM 1021 N N . LEU A 1 131 ? 6.427 -1.647 30.194 1.00 98.19 131 LEU A N 1
ATOM 1022 C CA . LEU A 1 131 ? 5.140 -2.267 30.518 1.00 98.19 131 LEU A CA 1
ATOM 1023 C C . LEU A 1 131 ? 5.230 -3.163 31.758 1.00 98.19 131 LEU A C 1
ATOM 1025 O O . LEU A 1 131 ? 4.258 -3.282 32.498 1.00 98.19 131 LEU A O 1
ATOM 1029 N N . GLY A 1 132 ? 6.369 -3.823 31.981 1.00 96.81 132 GLY A N 1
ATOM 1030 C CA . GLY A 1 132 ? 6.561 -4.781 33.073 1.00 96.81 132 GLY A CA 1
ATOM 1031 C C . GLY A 1 132 ? 5.710 -6.054 32.967 1.00 96.81 132 GLY A C 1
ATOM 1032 O O . GLY A 1 132 ? 5.651 -6.823 33.924 1.00 96.81 132 GLY A O 1
ATOM 1033 N N . VAL A 1 133 ? 5.039 -6.276 31.833 1.00 96.00 133 VAL A N 1
ATOM 1034 C CA . VAL A 1 133 ? 4.181 -7.434 31.543 1.00 96.00 133 VAL A CA 1
ATOM 1035 C C . VAL A 1 133 ? 4.310 -7.837 30.074 1.00 96.00 133 VAL A C 1
ATOM 1037 O O . VAL A 1 133 ? 4.640 -7.006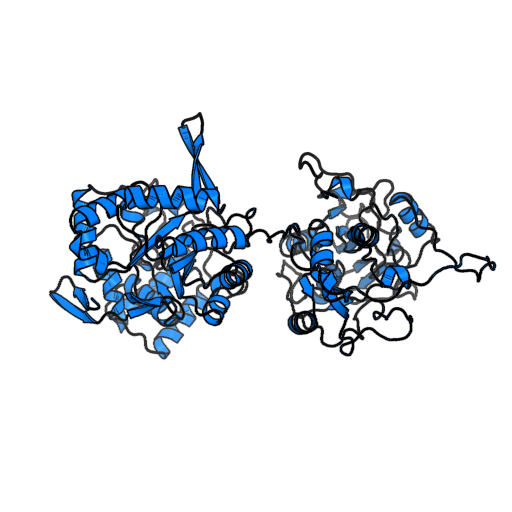 29.228 1.00 96.00 133 VAL A O 1
ATOM 1040 N N . ASP A 1 134 ? 3.994 -9.094 29.761 1.00 92.69 134 ASP A N 1
ATOM 1041 C CA . ASP A 1 134 ? 4.035 -9.602 28.385 1.00 92.69 134 ASP A CA 1
ATOM 1042 C C . ASP A 1 134 ? 3.012 -8.913 27.472 1.00 92.69 134 ASP A C 1
ATOM 1044 O O . ASP A 1 134 ? 1.947 -8.473 27.918 1.00 92.69 134 ASP A O 1
ATOM 1048 N N . ILE A 1 135 ? 3.300 -8.898 26.169 1.00 96.69 135 ILE A N 1
ATOM 1049 C CA . ILE A 1 135 ? 2.428 -8.357 25.118 1.00 96.69 135 ILE A CA 1
ATOM 1050 C C . ILE A 1 135 ? 1.691 -9.521 24.441 1.00 96.69 135 ILE A C 1
ATOM 1052 O O . ILE A 1 135 ? 2.318 -10.482 23.994 1.00 96.69 135 ILE A O 1
ATOM 1056 N N . ASP A 1 136 ? 0.360 -9.454 24.335 1.00 97.56 136 ASP A N 1
ATOM 1057 C CA . ASP A 1 136 ? -0.416 -10.515 23.681 1.00 97.56 136 ASP A CA 1
ATOM 1058 C C . ASP A 1 136 ? -0.302 -10.423 22.156 1.00 97.56 136 ASP A C 1
ATOM 1060 O O . ASP A 1 136 ? 0.012 -11.419 21.502 1.00 97.56 136 ASP A O 1
ATOM 1064 N N . LEU A 1 137 ? -0.523 -9.235 21.591 1.00 98.44 137 LEU A N 1
ATOM 1065 C CA . LEU A 1 137 ? -0.472 -8.970 20.152 1.00 98.44 137 LEU A CA 1
ATOM 1066 C C . LEU A 1 137 ? 0.586 -7.917 19.839 1.00 98.44 137 LEU A C 1
ATOM 1068 O O . LEU A 1 137 ? 0.504 -6.787 20.312 1.00 98.44 137 LEU A O 1
ATOM 1072 N N . TYR A 1 138 ? 1.568 -8.279 19.021 1.00 98.69 138 TYR A N 1
ATOM 1073 C CA . TYR A 1 138 ? 2.635 -7.360 18.645 1.00 98.69 138 TYR A CA 1
ATOM 1074 C C . TYR A 1 138 ? 2.530 -6.975 17.175 1.00 98.69 138 TYR A C 1
ATOM 1076 O O . TYR A 1 138 ? 2.485 -7.842 16.300 1.00 98.69 138 TYR A O 1
ATOM 1084 N N . TYR A 1 139 ? 2.446 -5.671 16.918 1.00 98.69 139 TYR A N 1
ATOM 1085 C CA . TYR A 1 139 ? 2.284 -5.121 15.578 1.00 98.69 139 TYR A CA 1
ATOM 1086 C C . TYR A 1 139 ? 3.596 -4.609 14.990 1.00 98.69 139 TYR A C 1
ATOM 1088 O O . TYR A 1 139 ? 4.336 -3.881 15.652 1.00 98.69 139 TYR A O 1
ATOM 1096 N N . VAL A 1 140 ? 3.778 -4.832 13.689 1.00 98.31 140 VAL A N 1
ATOM 1097 C CA . VAL A 1 140 ? 4.558 -3.917 12.847 1.00 98.31 140 VAL A CA 1
ATOM 1098 C C . VAL A 1 140 ? 3.692 -2.674 12.583 1.00 98.31 140 VAL A C 1
ATOM 1100 O O . VAL A 1 140 ? 2.732 -2.721 11.820 1.00 98.31 140 VAL A O 1
ATOM 1103 N N . HIS A 1 141 ? 3.982 -1.570 13.261 1.00 97.75 141 HIS A N 1
ATOM 1104 C CA . HIS A 1 141 ? 3.288 -0.280 13.215 1.00 97.75 141 HIS A CA 1
ATOM 1105 C C . HIS A 1 141 ? 3.372 0.364 11.830 1.00 97.75 141 HIS A C 1
ATOM 1107 O O . HIS A 1 141 ? 2.371 0.857 11.318 1.00 97.75 141 HIS A O 1
ATOM 1113 N N . ARG A 1 142 ? 4.552 0.365 11.209 1.00 95.12 142 ARG A N 1
ATOM 1114 C CA . ARG A 1 142 ? 4.748 0.752 9.811 1.00 95.12 142 ARG A CA 1
ATOM 1115 C C . ARG A 1 142 ? 5.791 -0.163 9.198 1.00 95.12 142 ARG A C 1
ATOM 1117 O O . ARG A 1 142 ? 6.824 -0.424 9.806 1.00 95.12 142 ARG A O 1
ATOM 1124 N N . VAL A 1 143 ? 5.471 -0.665 8.014 1.00 90.88 143 VAL A N 1
ATOM 1125 C CA . VAL A 1 143 ? 6.392 -1.428 7.177 1.00 90.88 143 VAL A CA 1
ATOM 1126 C C . VAL A 1 143 ? 7.263 -0.422 6.433 1.00 90.88 143 VAL A C 1
ATOM 1128 O O . VAL A 1 143 ? 6.737 0.559 5.908 1.00 90.88 143 VAL A O 1
ATOM 1131 N N . ASP A 1 144 ? 8.575 -0.632 6.425 1.00 85.12 144 ASP A N 1
ATOM 1132 C CA . ASP A 1 144 ? 9.475 0.162 5.591 1.00 85.12 144 ASP A CA 1
ATOM 1133 C C . ASP A 1 144 ? 9.592 -0.450 4.177 1.00 85.12 144 ASP A C 1
ATOM 1135 O O . ASP A 1 144 ? 9.190 -1.588 3.923 1.00 85.12 144 ASP A O 1
ATOM 1139 N N . GLU A 1 145 ? 10.129 0.318 3.233 1.00 78.00 145 GLU A N 1
ATOM 1140 C CA . GLU A 1 145 ? 10.234 -0.092 1.825 1.00 78.00 145 GLU A CA 1
ATOM 1141 C C . GLU A 1 145 ? 11.551 -0.815 1.493 1.00 78.00 145 GLU A C 1
ATOM 1143 O O . GLU A 1 145 ? 11.800 -1.131 0.332 1.00 78.00 145 GLU A O 1
ATOM 1148 N N . VAL A 1 146 ? 12.410 -1.080 2.485 1.00 74.06 146 VAL A N 1
ATOM 1149 C CA . VAL A 1 146 ? 13.773 -1.614 2.282 1.00 74.06 146 VAL A CA 1
ATOM 1150 C C . VAL A 1 146 ? 13.991 -2.985 2.924 1.00 74.06 146 VAL A C 1
ATOM 1152 O O . VAL A 1 146 ? 14.837 -3.755 2.473 1.00 74.06 146 VAL A O 1
ATOM 1155 N N . THR A 1 147 ? 13.211 -3.317 3.945 1.00 80.69 147 THR A N 1
ATOM 1156 C CA . THR A 1 147 ? 13.257 -4.557 4.705 1.00 80.69 147 THR A CA 1
ATOM 1157 C C . THR A 1 147 ? 12.232 -5.529 4.137 1.00 80.69 147 THR A C 1
ATOM 1159 O O . THR A 1 147 ? 11.033 -5.230 4.091 1.00 80.69 147 THR A O 1
ATOM 1162 N N . PRO A 1 148 ? 12.656 -6.735 3.733 1.00 81.50 148 PRO A N 1
ATOM 1163 C CA . PRO A 1 148 ? 11.713 -7.772 3.376 1.00 81.50 148 PRO A CA 1
ATOM 1164 C C . PRO A 1 148 ? 10.866 -8.200 4.563 1.00 81.50 148 PRO A C 1
ATOM 1166 O O . PRO A 1 148 ? 11.401 -8.566 5.610 1.00 81.50 148 PRO A O 1
ATOM 1169 N N . ILE A 1 149 ? 9.545 -8.205 4.384 1.00 94.38 149 ILE A N 1
ATOM 1170 C CA . ILE A 1 149 ? 8.609 -8.502 5.477 1.00 94.38 149 ILE A CA 1
ATOM 1171 C C . ILE A 1 149 ? 8.859 -9.876 6.104 1.00 94.38 149 ILE A C 1
ATOM 1173 O O . ILE A 1 149 ? 8.666 -10.057 7.299 1.00 94.38 149 ILE A O 1
ATOM 1177 N N . GLU A 1 150 ? 9.349 -10.836 5.328 1.00 93.88 150 GLU A N 1
ATOM 1178 C CA . GLU A 1 150 ? 9.708 -12.166 5.799 1.00 93.88 150 GLU A CA 1
ATOM 1179 C C . GLU A 1 150 ? 10.778 -12.101 6.888 1.00 93.88 150 GLU A C 1
ATOM 1181 O O . GLU A 1 150 ? 10.659 -12.811 7.880 1.00 93.88 150 GLU A O 1
ATOM 1186 N N . LYS A 1 151 ? 11.770 -11.205 6.768 1.00 91.50 151 LYS A N 1
ATOM 1187 C CA . LYS A 1 151 ? 12.800 -11.022 7.801 1.00 91.50 151 LYS A CA 1
ATOM 1188 C C . LYS A 1 151 ? 12.217 -10.464 9.089 1.00 91.50 151 LYS A C 1
ATOM 1190 O O . LYS A 1 151 ? 12.539 -10.954 10.170 1.00 91.50 151 LYS A O 1
ATOM 1195 N N . THR A 1 152 ? 11.322 -9.490 8.976 1.00 97.81 152 THR A N 1
ATOM 1196 C CA . THR A 1 152 ? 10.596 -8.938 10.122 1.00 97.81 152 THR A CA 1
ATOM 1197 C C . THR A 1 152 ? 9.781 -10.021 10.832 1.00 97.81 152 THR A C 1
ATOM 1199 O O . THR A 1 152 ? 9.873 -10.171 12.050 1.00 97.81 152 THR A O 1
ATOM 1202 N N . ILE A 1 153 ? 9.013 -10.818 10.080 1.00 98.25 153 ILE A N 1
ATOM 1203 C CA . ILE A 1 153 ? 8.169 -11.873 10.654 1.00 98.25 153 ILE A CA 1
ATOM 1204 C C . ILE A 1 153 ? 9.007 -13.030 11.210 1.00 98.25 153 ILE A C 1
ATOM 1206 O O . ILE A 1 153 ? 8.665 -13.546 12.270 1.00 98.25 153 ILE A O 1
ATOM 1210 N N . GLU A 1 154 ? 10.118 -13.410 10.571 1.00 97.75 154 GLU A N 1
ATOM 1211 C CA . GLU A 1 154 ? 11.076 -14.393 11.101 1.00 97.75 154 GLU A CA 1
ATOM 1212 C C . GLU A 1 154 ? 11.570 -13.993 12.501 1.00 97.75 154 GLU A C 1
ATOM 1214 O O . GLU A 1 154 ? 11.615 -14.831 13.403 1.00 97.75 154 GLU A O 1
ATOM 1219 N N . GLU A 1 155 ? 11.896 -12.716 12.718 1.00 98.25 155 GLU A N 1
ATOM 1220 C CA . GLU A 1 155 ? 12.279 -12.227 14.045 1.00 98.25 155 GLU A CA 1
ATOM 1221 C C . GLU A 1 155 ? 11.110 -12.283 15.030 1.00 98.25 155 GLU A C 1
ATOM 1223 O O . GLU A 1 155 ? 11.255 -12.808 16.132 1.00 98.25 155 GLU A O 1
ATOM 1228 N N . MET A 1 156 ? 9.917 -11.845 14.626 1.00 98.38 156 MET A N 1
ATOM 1229 C CA . MET A 1 156 ? 8.718 -11.979 15.460 1.00 98.38 156 MET A CA 1
ATOM 1230 C C . MET A 1 156 ? 8.404 -13.449 15.807 1.00 98.38 156 MET A C 1
ATOM 1232 O O . MET A 1 156 ? 7.886 -13.735 16.885 1.00 98.38 156 MET A O 1
ATOM 1236 N N . VAL A 1 157 ? 8.746 -14.412 14.947 1.00 98.38 157 VAL A N 1
ATOM 1237 C CA . VAL A 1 157 ? 8.636 -15.848 15.251 1.00 98.38 157 VAL A CA 1
ATOM 1238 C C . VAL A 1 157 ? 9.616 -16.265 16.349 1.00 98.38 157 VAL A C 1
ATOM 1240 O O . VAL A 1 157 ? 9.216 -17.016 17.240 1.00 98.38 157 VAL A O 1
ATOM 1243 N N . LYS A 1 158 ? 10.854 -15.749 16.365 1.00 97.94 158 LYS A N 1
ATOM 1244 C CA . LYS A 1 158 ? 11.789 -15.968 17.492 1.00 97.94 158 LYS A CA 1
ATOM 1245 C C . LYS A 1 158 ? 11.205 -15.412 18.795 1.00 97.94 158 LYS A C 1
ATOM 1247 O O . LYS A 1 158 ? 11.096 -16.149 19.769 1.00 97.94 158 LYS A O 1
ATOM 1252 N N . LEU A 1 159 ? 10.674 -14.188 18.714 1.00 96.38 159 LEU A N 1
ATOM 1253 C CA . LEU A 1 159 ? 9.609 -13.607 19.544 1.00 96.38 159 LEU A CA 1
ATOM 1254 C C . LEU A 1 159 ? 8.764 -14.614 20.308 1.00 96.38 159 LEU A C 1
ATOM 1256 O O . LEU A 1 159 ? 8.867 -14.867 21.508 1.00 96.38 159 LEU A O 1
ATOM 1260 N N . LYS A 1 160 ? 7.877 -15.193 19.513 1.00 96.19 160 LYS A N 1
ATOM 1261 C CA . LYS A 1 160 ? 6.877 -16.152 19.939 1.00 96.19 160 LYS A CA 1
ATOM 1262 C C . LYS A 1 160 ? 7.496 -17.412 20.532 1.00 96.19 160 LYS A C 1
ATOM 1264 O O . LYS A 1 160 ? 7.009 -17.892 21.551 1.00 96.19 160 LYS A O 1
ATOM 1269 N N . ASN A 1 161 ? 8.549 -17.946 19.920 1.00 96.31 161 ASN A N 1
ATOM 1270 C CA . ASN A 1 161 ? 9.202 -19.174 20.381 1.00 96.31 161 ASN A CA 1
ATOM 1271 C C . ASN A 1 161 ? 9.862 -19.002 21.756 1.00 96.31 161 ASN A C 1
ATOM 1273 O O . ASN A 1 161 ? 9.946 -19.959 22.520 1.00 96.31 161 ASN A O 1
ATOM 1277 N N . GLU A 1 162 ? 10.267 -17.781 22.098 1.00 94.12 162 GLU A N 1
ATOM 1278 C CA . GLU A 1 162 ? 10.754 -17.402 23.427 1.00 94.12 162 GLU A CA 1
ATOM 1279 C C . GLU A 1 162 ? 9.616 -17.125 24.431 1.00 94.12 162 GLU A C 1
ATOM 1281 O O . GLU A 1 162 ? 9.878 -16.765 25.576 1.00 94.12 162 GLU A O 1
ATOM 1286 N N . GLY A 1 163 ? 8.350 -17.279 24.023 1.00 91.50 163 GLY A N 1
ATOM 1287 C CA . GLY A 1 163 ? 7.166 -17.032 24.852 1.00 91.50 163 GLY A CA 1
ATOM 1288 C C . GLY A 1 163 ? 6.815 -15.553 25.031 1.00 91.50 163 GLY A C 1
ATOM 1289 O O . GLY A 1 163 ? 5.944 -15.227 25.831 1.00 91.50 163 GLY A O 1
ATOM 1290 N N . LYS A 1 164 ? 7.475 -14.660 24.287 1.00 88.19 164 LYS A N 1
ATOM 1291 C CA . LYS A 1 164 ? 7.451 -13.205 24.500 1.00 88.19 164 LYS A CA 1
ATOM 1292 C C . LYS A 1 164 ? 6.251 -12.483 23.887 1.00 88.19 164 LYS A C 1
ATOM 1294 O O . LYS A 1 164 ? 5.900 -11.389 24.326 1.00 88.19 164 LYS A O 1
ATOM 1299 N N . ILE A 1 165 ? 5.668 -13.062 22.838 1.00 94.94 165 ILE A N 1
ATOM 1300 C CA . ILE A 1 165 ? 4.465 -12.574 22.150 1.00 94.94 165 ILE A CA 1
ATOM 1301 C C . ILE A 1 165 ? 3.597 -13.765 21.735 1.00 94.94 165 ILE A C 1
ATOM 1303 O O . ILE A 1 165 ? 4.115 -14.865 21.530 1.00 94.94 165 ILE A O 1
ATOM 1307 N N . LYS A 1 166 ? 2.282 -13.566 21.581 1.00 96.06 166 LYS A N 1
ATOM 1308 C CA . LYS A 1 166 ? 1.351 -14.651 21.203 1.00 96.06 166 LYS A CA 1
ATOM 1309 C C . LYS A 1 166 ? 0.813 -14.498 19.782 1.00 96.06 166 LYS A C 1
ATOM 1311 O O . LYS A 1 166 ? 0.783 -15.473 19.029 1.00 96.06 166 LYS A O 1
ATOM 1316 N N . TYR A 1 167 ? 0.415 -13.281 19.419 1.00 98.31 167 TYR A N 1
ATOM 1317 C CA . TYR A 1 167 ? -0.257 -12.953 18.165 1.00 98.31 167 TYR A CA 1
ATOM 1318 C C . TYR A 1 167 ? 0.499 -11.879 17.388 1.00 98.31 167 TYR A C 1
ATOM 1320 O O . TYR A 1 167 ? 1.241 -11.073 17.952 1.00 98.31 167 TYR A O 1
ATOM 1328 N N . PHE A 1 168 ? 0.308 -11.901 16.071 1.00 98.56 168 PHE A N 1
ATOM 1329 C CA . PHE A 1 168 ? 1.090 -11.127 15.113 1.00 98.56 168 PHE A CA 1
ATOM 1330 C C . PHE A 1 168 ? 0.160 -10.148 14.419 1.00 98.56 168 PHE A C 1
ATOM 1332 O O . PHE A 1 168 ? -0.916 -10.540 13.954 1.00 98.56 168 PHE A O 1
ATOM 1339 N N . GLY A 1 169 ? 0.579 -8.892 14.340 1.00 98.56 169 GLY A N 1
ATOM 1340 C CA . GLY A 1 169 ? -0.171 -7.848 13.670 1.00 98.56 169 GLY A CA 1
ATOM 1341 C C . GLY A 1 169 ? 0.684 -7.044 12.698 1.00 98.56 169 GLY A C 1
ATOM 1342 O O . GLY A 1 169 ? 1.892 -6.907 12.881 1.00 98.56 169 GLY A O 1
ATOM 1343 N N . ILE A 1 170 ? 0.058 -6.481 11.667 1.00 98.56 170 ILE A N 1
ATOM 1344 C CA . ILE A 1 170 ? 0.714 -5.558 10.729 1.00 98.56 170 ILE A CA 1
ATOM 1345 C C . ILE A 1 170 ? -0.215 -4.374 10.474 1.00 98.56 170 ILE A C 1
ATOM 1347 O O . ILE A 1 170 ? -1.411 -4.553 10.265 1.00 98.56 170 ILE A O 1
ATOM 1351 N N . SER A 1 171 ? 0.306 -3.153 10.501 1.00 98.19 171 SER A N 1
ATOM 1352 C CA . SER A 1 171 ? -0.476 -1.946 10.246 1.00 98.19 171 SER A CA 1
ATOM 1353 C C . SER A 1 171 ? -0.108 -1.296 8.914 1.00 98.19 171 SER A C 1
ATOM 1355 O O . SER A 1 171 ? 1.057 -1.285 8.525 1.00 98.19 171 SER A O 1
ATOM 1357 N N . GLU A 1 172 ? -1.120 -0.756 8.222 1.00 94.69 172 GLU A N 1
ATOM 1358 C CA . GLU A 1 172 ? -0.967 0.009 6.970 1.00 94.69 172 GLU A CA 1
ATOM 1359 C C . GLU A 1 172 ? -0.175 -0.716 5.867 1.00 94.69 172 GLU A C 1
ATOM 1361 O O . GLU A 1 172 ? 0.558 -0.088 5.108 1.00 94.69 172 GLU A O 1
ATOM 1366 N N . CYS A 1 173 ? -0.319 -2.038 5.759 1.00 91.50 173 CYS A N 1
ATOM 1367 C CA . CYS A 1 173 ? 0.327 -2.832 4.714 1.00 91.50 173 CYS A CA 1
ATOM 1368 C C . CYS A 1 173 ? -0.586 -3.072 3.503 1.00 91.50 173 CYS A C 1
ATOM 1370 O O . CYS A 1 173 ? -1.812 -3.019 3.612 1.00 91.50 173 CYS A O 1
ATOM 1372 N N . SER A 1 174 ? 0.013 -3.356 2.346 1.00 84.38 174 SER A N 1
ATOM 1373 C CA . SER A 1 174 ? -0.709 -3.837 1.167 1.00 84.38 174 SER A CA 1
ATOM 1374 C C . SER A 1 174 ? -1.107 -5.311 1.298 1.00 84.38 174 SER A C 1
ATOM 1376 O O . SER A 1 174 ? -0.515 -6.082 2.059 1.00 84.38 174 SER A O 1
ATOM 1378 N N . SER A 1 175 ? -2.062 -5.749 0.474 1.00 82.88 175 SER A N 1
ATOM 1379 C CA . SER A 1 175 ? -2.442 -7.159 0.335 1.00 82.88 175 SER A CA 1
ATOM 1380 C C . SER A 1 175 ? -1.257 -8.060 -0.022 1.00 82.88 175 SER A C 1
ATOM 1382 O O . SER A 1 175 ? -1.207 -9.208 0.418 1.00 82.88 175 SER A O 1
ATOM 1384 N N . ALA A 1 176 ? -0.299 -7.561 -0.811 1.00 78.31 176 ALA A N 1
ATOM 1385 C CA . ALA A 1 176 ? 0.890 -8.319 -1.196 1.00 78.31 176 ALA A CA 1
ATOM 1386 C C . ALA A 1 176 ? 1.807 -8.566 0.010 1.00 78.31 176 ALA A C 1
ATOM 1388 O O . ALA A 1 176 ? 2.194 -9.709 0.265 1.00 78.31 176 ALA A O 1
ATOM 1389 N N . THR A 1 177 ? 2.089 -7.519 0.792 1.00 83.88 177 THR A N 1
ATOM 1390 C CA . THR A 1 177 ? 2.848 -7.625 2.046 1.00 83.88 177 THR A CA 1
ATOM 1391 C C . THR A 1 177 ? 2.167 -8.573 3.025 1.00 83.88 177 THR A C 1
ATOM 1393 O O . THR A 1 177 ? 2.828 -9.444 3.587 1.00 83.88 177 THR A O 1
ATOM 1396 N N . LEU A 1 178 ? 0.847 -8.447 3.198 1.00 96.31 178 LEU A N 1
ATOM 1397 C CA . LEU A 1 178 ? 0.088 -9.286 4.122 1.00 96.31 178 LEU A CA 1
ATOM 1398 C C . LEU A 1 178 ? 0.179 -10.772 3.758 1.00 96.31 178 LEU A C 1
ATOM 1400 O O . LEU A 1 178 ? 0.445 -11.591 4.633 1.00 96.31 178 LEU A O 1
ATOM 1404 N N . ARG A 1 179 ? 0.004 -11.134 2.479 1.00 87.88 179 ARG A N 1
ATOM 1405 C CA . ARG A 1 179 ? 0.113 -12.536 2.032 1.00 87.88 179 ARG A CA 1
ATOM 1406 C C . ARG A 1 179 ? 1.507 -13.103 2.274 1.00 87.88 179 ARG A C 1
ATOM 1408 O O . ARG A 1 179 ? 1.626 -14.217 2.774 1.00 87.88 179 ARG A O 1
ATOM 1415 N N . ARG A 1 180 ? 2.548 -12.327 1.961 1.00 90.50 180 ARG A N 1
ATOM 1416 C CA . ARG A 1 180 ? 3.949 -12.721 2.177 1.00 90.50 180 ARG A CA 1
ATOM 1417 C C . ARG A 1 180 ? 4.259 -12.929 3.657 1.00 90.50 180 ARG A C 1
ATOM 1419 O O . ARG A 1 180 ? 4.810 -13.959 4.026 1.00 90.50 180 ARG A O 1
ATOM 1426 N N . ALA A 1 181 ? 3.824 -12.006 4.511 1.00 94.12 181 ALA A N 1
ATOM 1427 C CA . ALA A 1 181 ? 3.947 -12.146 5.956 1.00 94.12 181 ALA A CA 1
ATOM 1428 C C . ALA A 1 181 ? 3.220 -13.392 6.484 1.00 94.12 181 ALA A C 1
ATOM 1430 O O . ALA A 1 181 ? 3.795 -14.178 7.236 1.00 94.12 181 ALA A O 1
ATOM 1431 N N . HIS A 1 182 ? 1.974 -13.593 6.043 1.00 96.31 182 HIS A N 1
ATOM 1432 C CA . HIS A 1 182 ? 1.132 -14.712 6.464 1.00 96.31 182 HIS A CA 1
ATOM 1433 C C . HIS A 1 182 ? 1.696 -16.074 6.037 1.00 96.31 182 HIS A C 1
ATOM 1435 O O . HIS A 1 182 ? 1.504 -17.060 6.744 1.00 96.31 182 HIS A O 1
ATOM 1441 N N . ALA A 1 183 ? 2.425 -16.128 4.917 1.00 86.62 183 ALA A N 1
ATOM 1442 C CA . ALA A 1 183 ? 3.104 -17.336 4.456 1.00 86.62 183 ALA A CA 1
ATOM 1443 C C . ALA A 1 183 ? 4.271 -17.762 5.368 1.00 86.62 183 ALA A C 1
ATOM 1445 O O . ALA A 1 183 ? 4.550 -18.954 5.465 1.00 86.62 183 ALA A O 1
ATOM 1446 N N . ILE A 1 184 ? 4.930 -16.819 6.054 1.00 92.31 184 ILE A N 1
ATOM 1447 C CA . ILE A 1 184 ? 5.977 -17.131 7.042 1.00 92.31 184 ILE A CA 1
ATOM 1448 C C . ILE A 1 184 ? 5.357 -17.578 8.364 1.00 92.31 184 ILE A C 1
ATOM 1450 O O . ILE A 1 184 ? 5.772 -18.576 8.952 1.00 92.31 184 ILE A O 1
ATOM 1454 N N . HIS A 1 185 ? 4.357 -16.839 8.842 1.00 96.19 185 HIS A N 1
ATOM 1455 C CA . HIS A 1 185 ? 3.602 -17.195 10.033 1.00 96.19 185 HIS A CA 1
ATOM 1456 C C . HIS A 1 185 ? 2.222 -16.540 9.996 1.00 96.19 185 HIS A C 1
ATOM 1458 O O . HIS A 1 185 ? 2.089 -15.393 9.580 1.00 96.19 185 HIS A O 1
ATOM 1464 N N . SER A 1 186 ? 1.200 -17.240 10.498 1.00 97.31 186 SER A N 1
ATOM 1465 C CA . SER A 1 186 ? -0.173 -16.730 10.527 1.00 97.31 186 SER A CA 1
ATOM 1466 C C . SER A 1 186 ? -0.245 -15.354 11.204 1.00 97.31 186 SER A C 1
ATOM 1468 O O . SER A 1 186 ? 0.090 -15.198 12.384 1.00 97.31 186 SER A O 1
ATOM 1470 N N . ILE A 1 187 ? -0.672 -14.354 10.431 1.00 98.62 187 ILE A N 1
ATOM 1471 C CA . ILE A 1 187 ? -0.952 -12.999 10.913 1.00 98.62 187 ILE A CA 1
ATOM 1472 C C . ILE A 1 187 ? -2.372 -12.989 11.464 1.00 98.62 187 ILE A C 1
ATOM 1474 O O . ILE A 1 187 ? -3.294 -13.465 10.812 1.00 98.62 187 ILE A O 1
ATOM 1478 N N . SER A 1 188 ? -2.551 -12.478 12.679 1.00 98.69 188 SER A N 1
ATOM 1479 C CA . SER A 1 188 ? -3.841 -12.499 13.376 1.00 98.69 188 SER A CA 1
ATOM 1480 C C . SER A 1 188 ? -4.636 -11.212 13.168 1.00 98.69 188 SER A C 1
ATOM 1482 O O . SER A 1 188 ? -5.866 -11.246 13.182 1.00 98.69 188 SER A O 1
ATOM 1484 N N . ALA A 1 189 ? -3.943 -10.087 12.967 1.00 98.69 189 ALA A N 1
ATOM 1485 C CA . ALA A 1 189 ? -4.573 -8.781 12.844 1.00 98.69 189 ALA A CA 1
ATOM 1486 C C . ALA A 1 189 ? -3.919 -7.878 11.796 1.00 98.69 189 ALA A C 1
ATOM 1488 O O . ALA A 1 189 ? -2.697 -7.835 11.653 1.00 98.69 189 ALA A O 1
ATOM 1489 N N . VAL A 1 190 ? -4.747 -7.075 11.135 1.00 98.81 190 VAL A N 1
ATOM 1490 C CA . VAL A 1 190 ? -4.315 -5.917 10.355 1.00 98.81 190 VAL A CA 1
ATOM 1491 C C . VAL A 1 190 ? -4.927 -4.665 10.947 1.00 98.81 190 VAL A C 1
ATOM 1493 O O . VAL A 1 190 ? -6.136 -4.611 11.133 1.00 98.81 190 VAL A O 1
ATOM 1496 N N . GLN A 1 191 ? -4.111 -3.649 11.227 1.00 98.62 191 GLN A N 1
ATOM 1497 C CA . GLN A 1 191 ? -4.599 -2.373 11.754 1.00 98.62 191 GLN A CA 1
ATOM 1498 C C . GLN A 1 191 ? -4.514 -1.265 10.698 1.00 98.62 191 GLN A C 1
ATOM 1500 O O . GLN A 1 191 ? -3.438 -0.966 10.176 1.00 98.62 191 GLN A O 1
ATOM 1505 N N . VAL A 1 192 ? -5.638 -0.625 10.388 1.00 97.38 192 VAL A N 1
ATOM 1506 C CA . VAL A 1 192 ? -5.753 0.309 9.259 1.00 97.38 192 VAL A CA 1
ATOM 1507 C C . VAL A 1 192 ? -6.796 1.394 9.528 1.00 97.38 192 VAL A C 1
ATOM 1509 O O . VAL A 1 192 ? -7.677 1.205 10.368 1.00 97.38 192 VAL A O 1
ATOM 1512 N N . GLU A 1 193 ? -6.693 2.549 8.863 1.00 96.00 193 GLU A N 1
ATOM 1513 C CA . GLU A 1 193 ? -7.755 3.556 8.948 1.00 96.00 193 GLU A CA 1
ATOM 1514 C C . GLU A 1 193 ? -8.970 3.063 8.161 1.00 96.00 193 GLU A C 1
ATOM 1516 O O . GLU A 1 193 ? -8.887 2.886 6.948 1.00 96.00 193 GLU A O 1
ATOM 1521 N N . TYR A 1 194 ? -10.080 2.836 8.862 1.00 97.06 194 TYR A N 1
ATOM 1522 C CA . TYR A 1 194 ? -11.345 2.419 8.265 1.00 97.06 194 TYR A CA 1
ATOM 1523 C C . TYR A 1 194 ? -12.503 3.053 9.034 1.00 97.06 194 TYR A C 1
ATOM 1525 O O . TYR A 1 194 ? -12.599 2.928 10.256 1.00 97.06 194 TYR A O 1
ATOM 1533 N N . ASN A 1 195 ? -13.317 3.832 8.330 1.00 96.56 195 ASN A N 1
ATOM 1534 C CA . ASN A 1 195 ? -14.449 4.592 8.862 1.00 96.56 195 ASN A CA 1
ATOM 1535 C C . ASN A 1 195 ? -15.293 5.113 7.680 1.00 96.56 195 ASN A C 1
ATOM 1537 O O . ASN A 1 195 ? -14.842 5.000 6.541 1.00 96.56 195 ASN A O 1
ATOM 1541 N N . PRO A 1 196 ? -16.467 5.728 7.907 1.00 96.00 196 PRO A N 1
ATOM 1542 C CA . PRO A 1 196 ? -17.297 6.270 6.825 1.00 96.00 196 PRO A CA 1
ATOM 1543 C C . PRO A 1 196 ? -16.605 7.256 5.867 1.00 96.00 196 PRO A C 1
ATOM 1545 O O . PRO A 1 196 ? -17.125 7.521 4.792 1.00 96.00 196 PRO A O 1
ATOM 1548 N N . TRP A 1 197 ? -15.455 7.826 6.241 1.00 93.12 197 TRP A N 1
ATOM 1549 C CA . TRP A 1 197 ? -14.660 8.719 5.393 1.00 93.12 197 TRP A CA 1
ATOM 1550 C C . TRP A 1 197 ? -13.475 8.048 4.697 1.00 93.12 197 TRP A C 1
ATOM 1552 O O . TRP A 1 197 ? -12.841 8.667 3.846 1.00 93.12 197 TRP A O 1
ATOM 1562 N N . SER A 1 198 ? -13.141 6.818 5.076 1.00 93.19 198 SER A N 1
ATOM 1563 C CA . SER A 1 198 ? -11.954 6.105 4.606 1.00 93.19 198 SER A CA 1
ATOM 1564 C C . SER A 1 198 ? -12.340 4.658 4.307 1.00 93.19 198 SER A C 1
ATOM 1566 O O . SER A 1 198 ? -12.323 3.818 5.207 1.00 93.19 198 SER A O 1
ATOM 1568 N N . LEU A 1 199 ? -12.741 4.387 3.061 1.00 94.19 199 LEU A N 1
ATOM 1569 C CA . LEU A 1 199 ? -13.219 3.081 2.573 1.00 94.19 199 LEU A CA 1
ATOM 1570 C C . LEU A 1 199 ? -12.203 2.385 1.655 1.00 94.19 199 LEU A C 1
ATOM 1572 O O . LEU A 1 199 ? -12.492 1.356 1.048 1.00 94.19 199 LEU A O 1
ATOM 1576 N N . GLU A 1 200 ? -11.001 2.942 1.516 1.00 89.00 200 GLU A N 1
ATOM 1577 C CA . GLU A 1 200 ? -10.040 2.574 0.477 1.00 89.00 200 GLU A CA 1
ATOM 1578 C C . GLU A 1 200 ? -9.629 1.090 0.542 1.00 89.00 200 GLU A C 1
ATOM 1580 O O . GLU A 1 200 ? -9.337 0.493 -0.497 1.00 89.00 200 GLU A O 1
ATOM 1585 N N . ILE A 1 201 ? -9.669 0.466 1.729 1.00 93.88 201 ILE A N 1
ATOM 1586 C CA . ILE A 1 201 ? -9.363 -0.962 1.942 1.00 93.88 201 ILE A CA 1
ATOM 1587 C C . ILE A 1 201 ? -10.357 -1.925 1.284 1.00 93.88 201 ILE A C 1
ATOM 1589 O O . ILE A 1 201 ? -10.016 -3.090 1.060 1.00 93.88 201 ILE A O 1
ATOM 1593 N N . GLU A 1 202 ? -11.575 -1.465 0.994 1.00 93.38 202 GLU A N 1
ATOM 1594 C CA . GLU A 1 202 ? -12.603 -2.254 0.311 1.00 93.38 202 GLU A CA 1
ATOM 1595 C C . GLU A 1 202 ? -12.288 -2.379 -1.194 1.00 93.38 202 GLU A C 1
ATOM 1597 O O . GLU A 1 202 ? -12.603 -3.383 -1.839 1.00 93.38 202 GLU A O 1
ATOM 1602 N N . GLY A 1 203 ? -11.607 -1.373 -1.754 1.00 78.38 203 GLY A N 1
ATOM 1603 C CA . GLY A 1 203 ? -11.320 -1.240 -3.179 1.00 78.38 203 GLY A CA 1
ATOM 1604 C C . GLY A 1 203 ? -9.846 -1.405 -3.549 1.00 78.38 203 GLY A C 1
ATOM 1605 O O . GLY A 1 203 ? -9.005 -1.838 -2.763 1.00 78.38 203 GLY A O 1
ATOM 1606 N N . ALA A 1 204 ? -9.523 -1.038 -4.789 1.00 54.69 204 ALA A N 1
ATOM 1607 C CA . ALA A 1 204 ? -8.176 -1.181 -5.337 1.00 54.69 204 ALA A CA 1
ATOM 1608 C C . ALA A 1 204 ? -7.138 -0.257 -4.669 1.00 54.69 204 ALA A C 1
ATOM 1610 O O . ALA A 1 204 ? -5.959 -0.598 -4.656 1.00 54.69 204 ALA A O 1
ATOM 1611 N N . ALA A 1 205 ? -7.560 0.874 -4.088 1.00 63.88 205 ALA A N 1
ATOM 1612 C CA . ALA A 1 205 ? -6.669 1.829 -3.421 1.00 63.88 205 ALA A CA 1
ATOM 1613 C C . ALA A 1 205 ? -5.935 1.203 -2.223 1.00 63.88 205 ALA A C 1
ATOM 1615 O O . ALA A 1 205 ? -4.720 1.322 -2.115 1.00 63.88 205 ALA A O 1
ATOM 1616 N N . GLY A 1 206 ? -6.644 0.447 -1.384 1.00 57.53 206 GLY A N 1
ATOM 1617 C CA . GLY A 1 206 ? -6.045 -0.404 -0.361 1.00 57.53 206 GLY A CA 1
ATOM 1618 C C . GLY A 1 206 ? -5.653 -1.784 -0.884 1.00 57.53 206 GLY A C 1
ATOM 1619 O O . GLY A 1 206 ? -5.522 -2.714 -0.101 1.00 57.53 206 GLY A O 1
ATOM 1620 N N . THR A 1 207 ? -5.497 -1.980 -2.195 1.00 73.12 207 THR A N 1
ATOM 1621 C CA . THR A 1 207 ? -5.174 -3.272 -2.834 1.00 73.12 207 THR A CA 1
ATOM 1622 C C . THR A 1 207 ? -6.146 -4.406 -2.481 1.00 73.12 207 THR A C 1
ATOM 1624 O O . THR A 1 207 ? -5.750 -5.569 -2.402 1.00 73.12 207 THR A O 1
ATOM 1627 N N . HIS A 1 208 ? -7.419 -4.082 -2.240 1.00 82.38 208 HIS A N 1
ATOM 1628 C CA . HIS A 1 208 ? -8.447 -5.000 -1.741 1.00 82.38 208 HIS A CA 1
ATOM 1629 C C . HIS A 1 208 ? -8.073 -5.668 -0.406 1.00 82.38 208 HIS A C 1
ATOM 1631 O O . HIS A 1 208 ? -8.336 -6.855 -0.196 1.00 82.38 208 HIS A O 1
ATOM 1637 N N . LEU A 1 209 ? -7.440 -4.914 0.498 1.00 92.56 209 LEU A N 1
ATOM 1638 C CA . LEU A 1 209 ? -6.957 -5.405 1.789 1.00 92.56 209 LEU A CA 1
ATOM 1639 C C . LEU A 1 209 ? -8.054 -6.082 2.614 1.00 92.56 209 LEU A C 1
ATOM 1641 O O . LEU A 1 209 ? -7.803 -7.156 3.149 1.00 92.56 209 LEU A O 1
ATOM 1645 N N . LEU A 1 210 ? -9.274 -5.532 2.665 1.00 97.75 210 LEU A N 1
ATOM 1646 C CA . LEU A 1 210 ? -10.375 -6.151 3.416 1.00 97.75 210 LEU A CA 1
ATOM 1647 C C . LEU A 1 210 ? -10.705 -7.556 2.888 1.00 97.75 210 LEU A C 1
ATOM 1649 O O . LEU A 1 210 ? -10.886 -8.496 3.661 1.00 97.75 210 LEU A O 1
ATOM 1653 N N . LYS A 1 211 ? -10.728 -7.722 1.560 1.00 94.69 211 LYS A N 1
ATOM 1654 C CA . LYS A 1 211 ? -10.931 -9.028 0.923 1.00 94.69 211 LYS A CA 1
ATOM 1655 C C . LYS A 1 211 ? -9.788 -9.988 1.266 1.00 94.69 211 LYS A C 1
ATOM 1657 O O . LYS A 1 211 ? -10.053 -11.121 1.654 1.00 94.69 211 LYS A O 1
ATOM 1662 N N . THR A 1 212 ? -8.537 -9.534 1.183 1.00 93.56 212 THR A N 1
ATOM 1663 C CA . THR A 1 212 ? -7.367 -10.350 1.545 1.00 93.56 212 THR A CA 1
ATOM 1664 C C . THR A 1 212 ? -7.389 -10.766 3.019 1.00 93.56 212 THR A C 1
ATOM 1666 O O . THR A 1 212 ? -7.089 -11.918 3.322 1.00 93.56 212 THR A O 1
ATOM 1669 N N . CYS A 1 213 ? -7.774 -9.872 3.934 1.00 98.38 213 CYS A N 1
ATOM 1670 C CA . CYS A 1 213 ? -7.913 -10.201 5.352 1.00 98.38 213 CYS A CA 1
ATOM 1671 C C . CYS A 1 213 ? -8.926 -11.330 5.562 1.00 98.38 213 CYS A C 1
ATOM 1673 O O . CYS A 1 213 ? -8.606 -12.317 6.218 1.00 98.38 213 CYS A O 1
ATOM 1675 N N . ARG A 1 214 ? -10.101 -11.245 4.930 1.00 98.12 214 ARG A N 1
ATOM 1676 C CA . ARG A 1 214 ? -11.130 -12.296 5.000 1.00 98.12 214 ARG A CA 1
ATOM 1677 C C . ARG A 1 214 ? -10.650 -13.630 4.438 1.00 98.12 214 ARG A C 1
ATOM 1679 O O . ARG A 1 214 ? -10.863 -14.661 5.065 1.00 98.12 214 ARG A O 1
ATOM 1686 N N . GLU A 1 215 ? -9.971 -13.612 3.292 1.00 96.50 215 GLU A N 1
ATOM 1687 C CA . GLU A 1 215 ? -9.399 -14.819 2.676 1.00 96.50 215 GLU A CA 1
ATOM 1688 C C . GLU A 1 215 ? -8.377 -15.521 3.580 1.00 96.50 215 GLU A C 1
ATOM 1690 O O . GLU A 1 215 ? -8.335 -16.747 3.620 1.00 96.50 215 GLU A O 1
ATOM 1695 N N . LEU A 1 216 ? -7.562 -14.751 4.305 1.00 95.50 216 LEU A N 1
ATOM 1696 C CA . LEU A 1 216 ? -6.520 -15.265 5.199 1.00 95.50 216 LEU A CA 1
ATOM 1697 C C . LEU A 1 216 ? -7.009 -15.487 6.642 1.00 95.50 216 LEU A C 1
ATOM 1699 O O . LEU A 1 216 ? -6.219 -15.882 7.498 1.00 95.50 216 LEU A O 1
ATOM 1703 N N . GLY A 1 217 ? -8.280 -15.195 6.938 1.00 98.00 217 GLY A N 1
ATOM 1704 C CA . GLY A 1 217 ? -8.823 -15.257 8.294 1.00 98.00 217 GLY A CA 1
ATOM 1705 C C . GLY A 1 217 ? -8.136 -14.286 9.263 1.00 98.00 217 GLY A C 1
ATOM 1706 O O . GLY A 1 217 ? -7.795 -14.666 10.380 1.00 98.00 217 GLY A O 1
ATOM 1707 N N . VAL A 1 218 ? -7.894 -13.048 8.832 1.00 98.69 218 VAL A N 1
ATOM 1708 C CA . VAL A 1 218 ? -7.237 -11.971 9.588 1.00 98.69 218 VAL A CA 1
ATOM 1709 C C . VAL A 1 218 ? -8.284 -10.961 10.062 1.00 98.69 218 VAL A C 1
ATOM 1711 O O . VAL A 1 218 ? -9.090 -10.494 9.262 1.00 98.69 218 VAL A O 1
ATOM 1714 N N . THR A 1 219 ? -8.241 -10.567 11.337 1.00 98.69 219 THR A N 1
ATOM 1715 C CA . THR A 1 219 ? -9.132 -9.523 11.880 1.00 98.69 219 THR A CA 1
ATOM 1716 C C . THR A 1 219 ? -8.641 -8.125 11.503 1.00 98.69 219 THR A C 1
ATOM 1718 O O . THR A 1 219 ? -7.455 -7.821 11.631 1.00 98.69 219 THR A O 1
ATOM 1721 N N . VAL A 1 220 ? -9.549 -7.241 11.096 1.00 98.69 220 VAL A N 1
ATOM 1722 C CA . VAL A 1 220 ? -9.273 -5.835 10.781 1.00 98.69 220 VAL A CA 1
ATOM 1723 C C . VAL A 1 220 ? -9.552 -4.950 11.995 1.00 98.69 220 VAL A C 1
ATOM 1725 O O . VAL A 1 220 ? -10.689 -4.824 12.442 1.00 98.69 220 VAL A O 1
ATOM 1728 N N . PHE A 1 221 ? -8.520 -4.284 12.507 1.00 98.69 221 PHE A N 1
ATOM 1729 C CA . PHE A 1 221 ? -8.621 -3.262 13.546 1.00 98.69 221 PHE A CA 1
ATOM 1730 C C . PHE A 1 221 ? -8.691 -1.870 12.916 1.00 98.69 221 PHE A C 1
ATOM 1732 O O . PHE A 1 221 ? -7.771 -1.447 12.213 1.00 98.69 221 PHE A O 1
ATOM 1739 N N . CYS A 1 222 ? -9.766 -1.137 13.194 1.00 98.06 222 CYS A N 1
ATOM 1740 C CA . CYS A 1 222 ? -10.035 0.155 12.567 1.00 98.06 222 CYS A CA 1
ATOM 1741 C C . CYS A 1 222 ? -9.522 1.280 13.463 1.00 98.06 222 CYS A C 1
ATOM 1743 O O . CYS A 1 222 ? -10.201 1.650 14.427 1.00 98.06 222 CYS A O 1
ATOM 1745 N N . TYR A 1 223 ? -8.342 1.832 13.173 1.00 96.75 223 TYR A N 1
ATOM 1746 C CA . TYR A 1 223 ? -7.897 3.038 13.872 1.00 96.75 223 TYR A CA 1
ATOM 1747 C C . TYR A 1 223 ? -8.582 4.280 13.292 1.00 96.75 223 TYR A C 1
ATOM 1749 O O . TYR A 1 223 ? -9.033 4.295 12.147 1.00 96.75 223 TYR A O 1
ATOM 1757 N N . SER A 1 224 ? -8.678 5.339 14.102 1.00 95.12 224 SER A N 1
ATOM 1758 C CA . SER A 1 224 ? -9.481 6.532 13.787 1.00 95.12 224 SER A CA 1
ATOM 1759 C C . SER A 1 224 ? -10.924 6.205 13.345 1.00 95.12 224 SER A C 1
ATOM 1761 O O . SER A 1 224 ? -11.417 6.835 12.408 1.00 95.12 224 SER A O 1
ATOM 1763 N N . PRO A 1 225 ? -11.652 5.291 14.021 1.00 97.44 225 PRO A N 1
ATOM 1764 C CA . PRO A 1 225 ? -12.967 4.828 13.555 1.00 97.44 225 PRO A CA 1
ATOM 1765 C C . PRO A 1 225 ? -14.032 5.938 13.539 1.00 97.44 225 PRO A C 1
ATOM 1767 O O . PRO A 1 225 ? -15.046 5.829 12.864 1.00 97.44 225 PRO A O 1
ATOM 1770 N N . LEU A 1 226 ? -13.790 7.034 14.264 1.00 96.88 226 LEU A N 1
ATOM 1771 C CA . LEU A 1 226 ? -14.651 8.218 14.318 1.00 96.88 226 LEU A CA 1
ATOM 1772 C C . LEU A 1 226 ? -14.164 9.361 13.408 1.00 96.88 226 LEU A C 1
ATOM 1774 O O . LEU A 1 226 ? -14.471 10.523 13.677 1.00 96.88 226 LEU A O 1
ATOM 1778 N N . GLY A 1 227 ? -13.325 9.081 12.404 1.00 93.19 227 GLY A N 1
ATOM 1779 C CA . GLY A 1 227 ? -12.784 10.105 11.501 1.00 93.19 227 GLY A CA 1
ATOM 1780 C C . GLY A 1 227 ? -12.002 11.186 12.255 1.00 93.19 227 GLY A C 1
ATOM 1781 O O . GLY A 1 227 ? -12.229 12.376 12.069 1.00 93.19 227 GLY A O 1
ATOM 1782 N N . ARG A 1 228 ? -11.149 10.777 13.208 1.00 92.19 228 ARG A N 1
ATOM 1783 C CA . ARG A 1 228 ? -10.402 11.684 14.115 1.00 92.19 228 ARG A CA 1
ATOM 1784 C C . ARG A 1 228 ? -11.310 12.630 14.918 1.00 92.19 228 ARG A C 1
ATOM 1786 O O . ARG A 1 228 ? -10.951 13.771 15.205 1.00 92.19 228 ARG A O 1
ATOM 1793 N N . GLY A 1 229 ? -12.485 12.128 15.297 1.00 92.00 229 GLY A N 1
ATOM 1794 C CA . GLY A 1 229 ? -13.481 12.822 16.112 1.00 92.00 229 GLY A CA 1
ATOM 1795 C C . GLY A 1 229 ? -14.571 13.524 15.304 1.00 92.00 229 GLY A C 1
ATOM 1796 O O . GLY A 1 229 ? -15.549 13.967 15.898 1.00 92.00 229 GLY A O 1
ATOM 1797 N N . MET A 1 230 ? -14.456 13.598 13.978 1.00 92.31 230 MET A N 1
ATOM 1798 C CA . MET A 1 230 ? -15.444 14.278 13.139 1.00 92.31 230 MET A CA 1
ATOM 1799 C C . MET A 1 230 ? -16.815 13.611 13.160 1.00 92.31 230 MET A C 1
ATOM 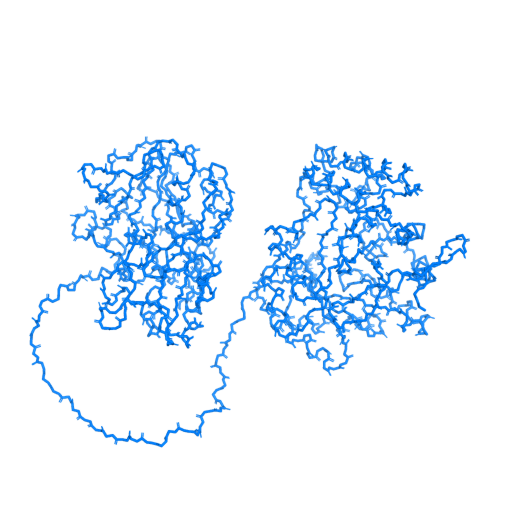1801 O O . MET A 1 230 ? -17.820 14.299 13.317 1.00 92.31 230 MET A O 1
ATOM 1805 N N . MET A 1 231 ? -16.862 12.277 13.135 1.00 95.06 231 MET A N 1
ATOM 1806 C CA . MET A 1 231 ? -18.118 11.515 13.146 1.00 95.06 231 MET A CA 1
ATOM 1807 C C . MET A 1 231 ? -18.903 11.632 14.464 1.00 95.06 231 MET A C 1
ATOM 1809 O O . MET A 1 231 ? -20.007 11.112 14.581 1.00 95.06 231 MET A O 1
ATOM 1813 N N . THR A 1 232 ? -18.363 12.331 15.469 1.00 92.94 232 THR A N 1
ATOM 1814 C CA . THR A 1 232 ? -19.097 12.650 16.704 1.00 92.94 232 THR A CA 1
ATOM 1815 C C . THR A 1 232 ? -20.101 13.792 16.522 1.00 92.94 232 THR A C 1
ATOM 1817 O O . THR A 1 232 ? -20.952 13.993 17.382 1.00 92.94 232 THR A O 1
ATOM 1820 N N . GLY A 1 233 ? -19.986 14.579 15.444 1.00 90.56 233 GLY A N 1
ATOM 1821 C CA . GLY A 1 233 ? -20.810 15.771 15.217 1.00 90.56 233 GLY A CA 1
ATOM 1822 C C . GLY A 1 233 ? -20.431 16.988 16.064 1.00 90.56 233 GLY A C 1
ATOM 1823 O O . GLY A 1 233 ? -21.071 18.034 15.935 1.00 90.56 233 GLY A O 1
ATOM 1824 N N . LYS A 1 234 ? -19.392 16.873 16.904 1.00 90.50 234 LYS A N 1
ATOM 1825 C CA . LYS A 1 234 ? -18.939 17.929 17.819 1.00 90.50 234 LYS A CA 1
ATOM 1826 C C . LYS A 1 234 ? -18.311 19.129 17.108 1.00 90.50 234 LYS A C 1
ATOM 1828 O O . LYS A 1 234 ? -18.474 20.249 17.575 1.00 90.50 234 LYS A O 1
ATOM 1833 N N . TYR A 1 235 ? -17.572 18.884 16.032 1.00 90.75 235 TYR A N 1
ATOM 1834 C CA . TYR A 1 235 ? -16.823 19.911 15.312 1.00 90.75 235 TYR A CA 1
ATOM 1835 C C . TYR A 1 235 ? -17.658 20.447 14.147 1.00 90.75 235 TYR A C 1
ATOM 1837 O O . TYR A 1 235 ? -18.198 19.666 13.363 1.00 90.75 235 TYR A O 1
ATOM 1845 N N . LYS A 1 236 ? -17.773 21.769 14.048 1.00 88.94 236 LYS A N 1
ATOM 1846 C CA . LYS A 1 236 ? -18.537 22.517 13.040 1.00 88.94 236 LYS A CA 1
ATOM 1847 C C . LYS A 1 236 ? -17.644 23.367 12.139 1.00 88.94 236 LYS A C 1
ATOM 1849 O O . LYS A 1 236 ? -18.072 23.724 11.046 1.00 88.94 236 LYS A O 1
ATOM 1854 N N . SER A 1 237 ? -16.409 23.639 12.550 1.00 87.94 237 SER A N 1
ATOM 1855 C CA . SER A 1 237 ? -15.367 24.197 11.686 1.00 87.94 237 SER A CA 1
ATOM 1856 C C . SER A 1 237 ? -13.966 23.781 12.150 1.00 87.94 237 SER A C 1
ATOM 1858 O O . SER A 1 237 ? -13.791 23.193 13.220 1.00 87.94 237 SER A O 1
ATOM 1860 N N . ALA A 1 238 ? -12.944 24.118 11.357 1.00 85.00 238 ALA A N 1
ATOM 1861 C CA . ALA A 1 238 ? -11.545 23.961 11.757 1.00 85.00 238 ALA A CA 1
ATOM 1862 C C . ALA A 1 238 ? -11.178 24.796 13.000 1.00 85.00 238 ALA A C 1
ATOM 1864 O O . ALA A 1 238 ? -10.206 24.476 13.685 1.00 85.00 238 ALA A O 1
ATOM 1865 N N . ASP A 1 239 ? -11.954 25.841 13.309 1.00 87.88 239 ASP A N 1
ATOM 1866 C CA . ASP A 1 239 ? -11.703 26.716 14.454 1.00 87.88 239 ASP A CA 1
ATOM 1867 C C . ASP A 1 239 ? -12.066 26.081 15.796 1.00 87.88 239 ASP A C 1
ATOM 1869 O O . ASP A 1 239 ? -11.561 26.516 16.828 1.00 87.88 239 ASP A O 1
ATOM 1873 N N . ASP A 1 240 ? -12.850 25.002 15.779 1.00 89.75 240 ASP A N 1
ATOM 1874 C CA . ASP A 1 240 ? -13.183 24.225 16.974 1.00 89.75 240 ASP A CA 1
ATOM 1875 C C . ASP A 1 240 ? -12.021 23.336 17.464 1.00 89.75 240 ASP A C 1
ATOM 1877 O O . ASP A 1 240 ? -12.107 22.719 18.532 1.00 89.75 240 ASP A O 1
ATOM 1881 N N . PHE A 1 241 ? -10.938 23.222 16.688 1.00 88.44 241 PHE A N 1
ATOM 1882 C CA . PHE A 1 241 ? -9.712 22.559 17.126 1.00 88.44 241 PHE A CA 1
ATOM 1883 C C . PHE A 1 241 ? -8.836 23.503 17.958 1.00 88.44 241 PHE A C 1
ATOM 1885 O O . PHE A 1 241 ? -8.855 24.716 17.771 1.00 88.44 241 PHE A O 1
ATOM 1892 N N . GLU A 1 242 ? -7.998 22.966 18.844 1.00 86.31 242 GLU A N 1
ATOM 1893 C CA . GLU A 1 242 ? -6.970 23.781 19.506 1.00 86.31 242 GLU A CA 1
ATOM 1894 C C . GLU A 1 242 ? -5.982 24.346 18.468 1.00 86.31 242 GLU A C 1
ATOM 1896 O O . GLU A 1 242 ? -5.805 23.773 17.392 1.00 86.31 242 GLU A O 1
ATOM 1901 N N . GLU A 1 243 ? -5.348 25.484 18.760 1.00 85.44 243 GLU A N 1
ATOM 1902 C CA . GLU A 1 243 ? -4.462 26.181 17.810 1.00 85.44 243 GLU A CA 1
ATOM 1903 C C . GLU A 1 243 ? -3.289 25.303 17.339 1.00 85.44 243 GLU A C 1
ATOM 1905 O O . GLU A 1 243 ? -2.923 25.322 16.166 1.00 85.44 243 GLU A O 1
ATOM 1910 N N . SER A 1 244 ? -2.751 24.469 18.232 1.00 81.75 244 SER A N 1
ATOM 1911 C CA . SER A 1 244 ? -1.649 23.538 17.959 1.00 81.75 244 SER A CA 1
ATOM 1912 C C . SER A 1 244 ? -2.095 22.166 17.433 1.00 81.75 244 SER A C 1
ATOM 1914 O O . SER A 1 244 ? -1.263 21.273 17.255 1.00 81.75 244 SER A O 1
ATOM 1916 N N . ASP A 1 245 ? -3.392 21.953 17.195 1.00 85.31 245 ASP A N 1
ATOM 1917 C CA . ASP A 1 245 ? -3.909 20.658 16.757 1.00 85.31 245 ASP A CA 1
ATOM 1918 C C . ASP A 1 245 ? -3.547 20.380 15.291 1.00 85.31 245 ASP A C 1
ATOM 1920 O O . ASP A 1 245 ? -3.941 21.109 14.379 1.00 85.31 245 ASP A O 1
ATOM 1924 N N . PHE A 1 246 ? -2.843 19.273 15.042 1.00 85.12 246 PHE A N 1
ATOM 1925 C CA . PHE A 1 246 ? -2.404 18.883 13.698 1.00 85.12 246 PHE A CA 1
ATOM 1926 C C . PHE A 1 246 ? -3.558 18.667 12.706 1.00 85.12 246 PHE A C 1
ATOM 1928 O O . PHE A 1 246 ? -3.341 18.733 11.498 1.00 85.12 246 PHE A O 1
ATOM 1935 N N . ARG A 1 247 ? -4.800 18.446 13.172 1.00 90.38 247 ARG A N 1
ATOM 1936 C CA . ARG A 1 247 ? -5.976 18.383 12.286 1.00 90.38 247 ARG A CA 1
ATOM 1937 C C . ARG A 1 247 ? -6.181 19.688 11.518 1.00 90.38 247 ARG A C 1
ATOM 1939 O O . ARG A 1 247 ? -6.657 19.646 10.387 1.00 90.38 247 ARG A O 1
ATOM 1946 N N . ARG A 1 248 ? -5.721 20.828 12.042 1.00 89.50 248 ARG A N 1
ATOM 1947 C CA . ARG A 1 248 ? -5.701 22.102 11.301 1.00 89.50 248 ARG A CA 1
ATOM 1948 C C . ARG A 1 248 ? -4.810 22.075 10.048 1.00 89.50 248 ARG A C 1
ATOM 1950 O O . ARG A 1 248 ? -4.883 22.989 9.241 1.00 89.50 248 ARG A O 1
ATOM 1957 N N . GLN A 1 249 ? -3.986 21.042 9.865 1.00 86.25 249 GLN A N 1
ATOM 1958 C CA . GLN A 1 249 ? -3.101 20.882 8.707 1.00 86.25 249 GLN A CA 1
ATOM 1959 C C . GLN A 1 249 ? -3.570 19.795 7.727 1.00 86.25 249 GLN A C 1
ATOM 1961 O O . GLN A 1 249 ? -3.022 19.685 6.634 1.00 86.25 249 GLN A O 1
ATOM 1966 N N . ILE A 1 250 ? -4.578 18.989 8.083 1.00 88.50 250 ILE A N 1
ATOM 1967 C CA . ILE A 1 250 ? -5.047 17.889 7.229 1.00 88.50 250 ILE A CA 1
ATOM 1968 C C . ILE A 1 250 ? -6.090 18.419 6.232 1.00 88.50 250 ILE A C 1
ATOM 1970 O O . ILE A 1 250 ? -7.108 18.961 6.676 1.00 88.50 250 ILE A O 1
ATOM 1974 N N . PRO A 1 251 ? -5.916 18.213 4.908 1.00 90.38 251 PRO A N 1
ATOM 1975 C CA . PRO A 1 251 ? -6.803 18.748 3.874 1.00 90.38 251 PRO A CA 1
ATOM 1976 C C . PRO A 1 251 ? -8.287 18.418 4.058 1.00 90.38 251 PRO A C 1
ATOM 1978 O O . PRO A 1 251 ? -9.123 19.274 3.772 1.00 90.38 251 PRO A O 1
ATOM 1981 N N . ARG A 1 252 ? -8.629 17.222 4.566 1.00 91.56 252 ARG A N 1
ATOM 1982 C CA . ARG A 1 252 ? -10.024 16.815 4.859 1.00 91.56 252 ARG A CA 1
ATOM 1983 C C . ARG A 1 252 ? -10.752 17.738 5.836 1.00 91.56 252 ARG A C 1
ATOM 1985 O O . ARG A 1 252 ? -11.980 17.762 5.838 1.00 91.56 252 ARG A O 1
ATOM 1992 N N . PHE A 1 253 ? -10.013 18.475 6.664 1.00 91.12 253 PHE A N 1
ATOM 1993 C CA . PHE A 1 253 ? -10.575 19.355 7.684 1.00 91.12 253 PHE A CA 1
ATOM 1994 C C . PHE A 1 253 ? -10.451 20.845 7.330 1.00 91.12 253 PHE A C 1
ATOM 1996 O O . PHE A 1 253 ? -10.675 21.685 8.196 1.00 91.12 253 PHE A O 1
ATOM 2003 N N . GLN A 1 254 ? -10.103 21.186 6.083 1.00 89.31 254 GLN A N 1
ATOM 2004 C CA . GLN A 1 254 ? -9.903 22.571 5.646 1.00 89.31 254 GLN A CA 1
ATOM 2005 C C . GLN A 1 254 ? -10.962 23.030 4.641 1.00 89.31 254 GLN A C 1
ATOM 2007 O O . GLN A 1 254 ? -11.381 22.262 3.775 1.00 89.31 254 GLN A O 1
ATOM 2012 N N . GLY A 1 255 ? -11.339 24.309 4.725 1.00 89.56 255 GLY A N 1
ATOM 2013 C CA . GLY A 1 255 ? -12.141 25.016 3.720 1.00 89.56 255 GLY A CA 1
ATOM 2014 C C . GLY A 1 255 ? -13.365 24.241 3.219 1.00 89.56 255 GLY A C 1
ATOM 2015 O O . GLY A 1 255 ? -14.141 23.691 4.001 1.00 89.56 255 GLY A O 1
ATOM 2016 N N . GLU A 1 256 ? -13.516 24.178 1.895 1.00 90.44 256 GLU A N 1
ATOM 2017 C CA . GLU A 1 256 ? -14.640 23.497 1.239 1.00 90.44 256 GLU A CA 1
ATOM 2018 C C . GLU A 1 256 ? -14.662 21.980 1.474 1.00 90.44 256 GLU A C 1
ATOM 2020 O O . GLU A 1 256 ? -15.746 21.396 1.508 1.00 90.44 256 GLU A O 1
ATOM 2025 N N . ASN A 1 257 ? -13.506 21.342 1.708 1.00 91.25 257 ASN A N 1
ATOM 2026 C CA . ASN A 1 257 ? -13.463 19.913 2.030 1.00 91.25 257 ASN A CA 1
ATOM 2027 C C . ASN A 1 257 ? -14.194 19.646 3.347 1.00 91.25 257 ASN A C 1
ATOM 2029 O O . ASN A 1 257 ? -15.036 18.756 3.408 1.00 91.25 257 ASN A O 1
ATOM 2033 N N . PHE A 1 258 ? -13.929 20.455 4.382 1.00 91.94 258 PHE A N 1
ATOM 2034 C CA . PHE A 1 258 ? -14.633 20.340 5.660 1.00 91.94 258 PHE A CA 1
ATOM 2035 C C . PHE A 1 258 ? -16.143 20.499 5.460 1.00 91.94 258 PHE A C 1
ATOM 2037 O O . PHE A 1 258 ? -16.921 19.676 5.942 1.00 91.94 258 PHE A O 1
ATOM 2044 N N . ARG A 1 259 ? -16.550 21.551 4.733 1.00 89.75 259 ARG A N 1
ATOM 2045 C CA . ARG A 1 259 ? -17.962 21.885 4.512 1.00 89.75 259 ARG A CA 1
ATOM 2046 C C . ARG A 1 259 ? -18.715 20.752 3.820 1.00 89.75 259 ARG A C 1
ATOM 2048 O O . ARG A 1 259 ? -19.833 20.460 4.215 1.00 89.75 259 ARG A O 1
ATOM 2055 N N . LYS A 1 260 ? -18.100 20.099 2.834 1.00 91.12 260 LYS A N 1
ATOM 2056 C CA . LYS A 1 260 ? -18.699 18.946 2.154 1.00 91.12 260 LYS A CA 1
ATOM 2057 C C . LYS A 1 260 ? -18.716 17.698 3.042 1.00 91.12 260 LYS A C 1
ATOM 2059 O O . LYS A 1 260 ? -19.735 17.028 3.149 1.00 91.12 260 LYS A O 1
ATOM 2064 N N . ASN A 1 261 ? -17.616 17.413 3.739 1.00 93.19 261 ASN A N 1
ATOM 2065 C CA . ASN A 1 261 ? -17.486 16.200 4.552 1.00 93.19 261 ASN A CA 1
ATOM 2066 C C . ASN A 1 261 ? -18.430 16.183 5.770 1.00 93.19 261 ASN A C 1
ATOM 2068 O O . ASN A 1 261 ? -18.836 15.107 6.217 1.00 93.19 261 ASN A O 1
ATOM 2072 N N . ILE A 1 262 ? -18.800 17.350 6.317 1.00 92.38 262 ILE A N 1
ATOM 2073 C CA . ILE A 1 262 ? -19.692 17.423 7.484 1.00 92.38 262 ILE A CA 1
ATOM 2074 C C . ILE A 1 262 ? -21.137 17.014 7.162 1.00 92.38 262 ILE A C 1
ATOM 2076 O O . ILE A 1 262 ? -21.843 16.562 8.062 1.00 92.38 262 ILE A O 1
ATOM 2080 N N . GLU A 1 263 ? -21.564 17.085 5.897 1.00 92.88 263 GLU A N 1
ATOM 2081 C CA . GLU A 1 263 ? -22.923 16.707 5.479 1.00 92.88 263 GLU A CA 1
ATOM 2082 C C . GLU A 1 263 ? -23.237 15.246 5.840 1.00 92.88 263 GLU A C 1
ATOM 2084 O O . GLU A 1 263 ? -24.322 14.933 6.333 1.00 92.88 263 GLU A O 1
ATOM 2089 N N . LEU A 1 264 ? -22.265 14.342 5.673 1.00 95.19 264 LEU A N 1
ATOM 2090 C CA . LEU A 1 264 ? -22.415 12.943 6.078 1.00 95.19 264 LEU A CA 1
ATOM 2091 C C . LEU A 1 264 ? -22.595 12.806 7.598 1.00 95.19 264 LEU A C 1
ATOM 2093 O O . LEU A 1 264 ? -23.395 11.993 8.061 1.00 95.19 264 LEU A O 1
ATOM 2097 N N . VAL A 1 265 ? -21.884 13.618 8.382 1.00 94.25 265 VAL A N 1
ATOM 2098 C CA . VAL A 1 265 ? -21.961 13.597 9.851 1.00 94.25 265 VAL A CA 1
ATOM 2099 C C . VAL A 1 265 ? -23.344 14.026 10.329 1.00 94.25 265 VAL A C 1
ATOM 2101 O O . VAL A 1 265 ? -23.885 13.429 11.257 1.00 94.25 265 VAL A O 1
ATOM 2104 N N . GLU A 1 266 ? -23.936 15.033 9.689 1.00 94.12 266 GLU A N 1
ATOM 2105 C CA . GLU A 1 266 ? -25.287 15.501 10.008 1.00 94.12 266 GLU A CA 1
ATOM 2106 C C . GLU A 1 266 ? -26.339 14.428 9.724 1.00 94.12 266 GLU A C 1
ATOM 2108 O O . GLU A 1 266 ? -27.211 14.190 10.562 1.00 94.12 266 GLU A O 1
ATOM 2113 N N . LYS A 1 267 ? -26.213 13.711 8.600 1.00 95.38 267 LYS A N 1
ATOM 2114 C CA . LYS A 1 267 ? -27.092 12.576 8.282 1.00 95.38 267 LYS A CA 1
ATOM 2115 C C . LYS A 1 267 ? -26.960 11.445 9.309 1.00 95.38 267 LYS A C 1
ATOM 2117 O O . LYS A 1 267 ? -27.969 10.916 9.770 1.00 95.38 267 LYS A O 1
ATOM 2122 N N . PHE A 1 268 ? -25.734 11.109 9.722 1.00 96.25 268 PHE A N 1
ATOM 2123 C CA . PHE A 1 268 ? -25.498 10.126 10.787 1.00 96.25 268 PHE A CA 1
ATOM 2124 C C . PHE A 1 268 ? -26.118 10.568 12.116 1.00 96.25 268 PHE A C 1
ATOM 2126 O O . PHE A 1 268 ? -26.758 9.764 12.791 1.00 96.25 268 PHE A O 1
ATOM 2133 N N . ALA A 1 269 ? -25.962 11.840 12.490 1.00 95.19 269 ALA A N 1
ATOM 2134 C CA . ALA A 1 269 ? -26.548 12.383 13.712 1.00 95.19 269 ALA A CA 1
ATOM 2135 C C . ALA A 1 269 ? -28.083 12.321 13.697 1.00 95.19 269 ALA A C 1
ATOM 2137 O O . ALA A 1 269 ? -28.691 11.969 14.708 1.00 95.19 269 ALA A O 1
ATOM 2138 N N . ASP A 1 270 ? -28.705 12.607 12.552 1.00 95.44 270 ASP A N 1
ATOM 2139 C CA . ASP A 1 270 ? -30.156 12.533 12.386 1.00 95.44 270 ASP A CA 1
ATOM 2140 C C . ASP A 1 270 ? -30.684 11.098 12.553 1.00 95.44 270 ASP A C 1
ATOM 2142 O O . ASP A 1 270 ? -31.617 10.869 13.329 1.00 95.44 270 ASP A O 1
ATOM 2146 N N . ILE A 1 271 ? -30.049 10.115 11.902 1.00 95.31 271 ILE A N 1
ATOM 2147 C CA . ILE A 1 271 ? -30.410 8.692 12.036 1.00 95.31 271 ILE A CA 1
ATOM 2148 C C . ILE A 1 271 ? -30.210 8.219 13.479 1.00 95.31 271 ILE A C 1
ATOM 2150 O O . ILE A 1 271 ? -31.113 7.605 14.057 1.00 95.31 271 ILE A O 1
ATOM 2154 N N . ALA A 1 272 ? -29.058 8.540 14.075 1.00 95.62 272 ALA A N 1
ATOM 2155 C CA . ALA A 1 272 ? -28.705 8.145 15.436 1.00 95.62 272 ALA A CA 1
ATOM 2156 C C . ALA A 1 272 ? -29.761 8.625 16.439 1.00 95.62 272 ALA A C 1
ATOM 2158 O O . ALA A 1 272 ? -30.282 7.837 17.235 1.00 95.62 272 ALA A O 1
ATOM 2159 N N . GLN A 1 273 ? -30.148 9.899 16.337 1.00 94.81 273 GLN A N 1
ATOM 2160 C CA . GLN A 1 273 ? -31.128 10.503 17.228 1.00 94.81 273 GLN A CA 1
ATOM 2161 C C . GLN A 1 273 ? -32.543 9.959 16.996 1.00 94.81 273 GLN A C 1
ATOM 2163 O O . GLN A 1 273 ? -33.235 9.645 17.965 1.00 94.81 273 GLN A O 1
ATOM 2168 N N . LYS A 1 274 ? -32.992 9.847 15.738 1.00 93.38 274 LYS A N 1
ATOM 2169 C CA . LYS A 1 274 ? -34.375 9.456 15.412 1.00 93.38 274 LYS A CA 1
ATOM 2170 C C . LYS A 1 274 ? -34.671 7.984 15.678 1.00 93.38 274 LYS A C 1
ATOM 2172 O O . LYS A 1 274 ? -35.788 7.672 16.082 1.00 93.38 274 LYS A O 1
ATOM 2177 N N . ARG A 1 275 ? -33.712 7.088 15.420 1.00 92.56 275 ARG A N 1
ATOM 2178 C CA . ARG A 1 275 ? -33.953 5.633 15.461 1.00 92.56 275 ARG A CA 1
ATOM 2179 C C . ARG A 1 275 ? -33.478 4.969 16.741 1.00 92.56 275 ARG A C 1
ATOM 2181 O O . ARG A 1 275 ? -34.133 4.055 17.229 1.00 92.56 275 ARG A O 1
ATOM 2188 N N . HIS A 1 276 ? -32.365 5.438 17.299 1.00 93.00 276 HIS A N 1
ATOM 2189 C CA . HIS A 1 276 ? -31.721 4.771 18.431 1.00 93.00 276 HIS A CA 1
ATOM 2190 C C . HIS A 1 276 ? -31.615 5.653 19.680 1.00 93.00 276 HIS A C 1
ATOM 2192 O O . HIS A 1 276 ? -31.317 5.134 20.754 1.00 93.00 276 HIS A O 1
ATOM 2198 N N . GLY A 1 277 ? -31.853 6.966 19.564 1.00 94.38 277 GLY A N 1
ATOM 2199 C CA . GLY A 1 277 ? -31.649 7.914 20.662 1.00 94.38 277 GLY A CA 1
ATOM 2200 C C . GLY A 1 277 ? -30.201 7.928 21.164 1.00 94.38 277 GLY A C 1
ATOM 2201 O O . GLY A 1 277 ? -29.972 8.100 22.361 1.00 94.38 277 GLY A O 1
ATOM 2202 N N . CYS A 1 278 ? -29.239 7.681 20.271 1.00 95.69 278 CYS A N 1
ATOM 2203 C CA . CYS A 1 278 ? -27.817 7.554 20.580 1.00 95.69 278 CYS A CA 1
ATOM 2204 C C . CYS A 1 278 ? -26.994 8.674 19.926 1.00 95.69 278 CYS A C 1
ATOM 2206 O O . CYS A 1 278 ? -27.509 9.452 19.119 1.00 95.69 278 CYS A O 1
ATOM 2208 N N . SER A 1 279 ? -25.705 8.768 20.265 1.00 96.12 279 SER A N 1
ATOM 2209 C CA . SER A 1 279 ? -24.817 9.736 19.614 1.00 96.12 279 SER A CA 1
ATOM 2210 C C . SER A 1 279 ? -24.431 9.294 18.195 1.00 96.12 279 SER A C 1
ATOM 2212 O O . SER A 1 279 ? -24.378 8.102 17.882 1.00 96.12 279 SER A O 1
ATOM 2214 N N . ALA A 1 280 ? -24.077 10.256 17.336 1.00 96.06 280 ALA A N 1
ATOM 2215 C CA . ALA A 1 280 ? -23.535 9.970 16.002 1.00 96.06 280 ALA A CA 1
ATOM 2216 C C . ALA A 1 280 ? -22.270 9.092 16.066 1.00 96.06 280 ALA A C 1
ATOM 2218 O O . ALA A 1 280 ? -22.064 8.216 15.222 1.00 96.06 280 ALA A O 1
ATOM 2219 N N . GLY A 1 281 ? -21.452 9.276 17.111 1.00 96.81 281 GLY A N 1
ATOM 2220 C CA . GLY A 1 281 ? -20.280 8.445 17.366 1.00 96.81 281 GLY A CA 1
ATOM 2221 C C . GLY A 1 281 ? -20.657 6.993 17.655 1.00 96.81 281 GLY A C 1
ATOM 2222 O O . GLY A 1 281 ? -20.071 6.081 17.073 1.00 96.81 281 GLY A O 1
ATOM 2223 N N . GLN A 1 282 ? -21.683 6.765 18.478 1.00 97.50 282 GLN A N 1
ATOM 2224 C CA . GLN A 1 282 ? -22.173 5.416 18.760 1.00 97.50 282 GLN A CA 1
ATOM 2225 C C . GLN A 1 282 ? -22.732 4.732 17.513 1.00 97.50 282 GLN A C 1
ATOM 2227 O O . GLN A 1 282 ? -22.395 3.575 17.262 1.00 97.50 282 GLN A O 1
ATOM 2232 N N . LEU A 1 283 ? -23.525 5.443 16.703 1.00 97.88 283 LEU A N 1
ATOM 2233 C CA . LEU A 1 283 ? -24.020 4.901 15.437 1.00 97.88 283 LEU A CA 1
ATOM 2234 C C . LEU A 1 283 ? -22.870 4.551 14.482 1.00 97.88 283 LEU A C 1
ATOM 2236 O O . LEU A 1 283 ? -22.884 3.491 13.867 1.00 97.88 283 LEU A O 1
ATOM 2240 N N . THR A 1 284 ? -21.846 5.403 14.398 1.00 98.12 284 THR A N 1
ATOM 2241 C CA . THR A 1 284 ? -20.663 5.165 13.556 1.00 98.12 284 THR A CA 1
ATOM 2242 C C . THR A 1 284 ? -19.918 3.893 13.963 1.00 98.12 284 THR A C 1
ATOM 2244 O O . THR A 1 284 ? -19.556 3.081 13.112 1.00 98.12 284 THR A O 1
ATOM 2247 N N . LEU A 1 285 ? -19.708 3.688 15.267 1.00 98.19 285 LEU A N 1
ATOM 2248 C CA . LEU A 1 285 ? -19.068 2.475 15.779 1.00 98.19 285 LEU A CA 1
ATOM 2249 C C . LEU A 1 285 ? -19.936 1.232 15.538 1.00 98.19 285 LEU A C 1
ATOM 2251 O O . LEU A 1 285 ? -19.406 0.197 15.140 1.00 98.19 285 LEU A O 1
ATOM 2255 N N . ALA A 1 286 ? -21.254 1.337 15.725 1.00 97.38 286 ALA A N 1
ATOM 2256 C CA . ALA A 1 286 ? -22.195 0.254 15.438 1.00 97.38 286 ALA A CA 1
ATOM 2257 C C . ALA A 1 286 ? -22.207 -0.123 13.947 1.00 97.38 286 ALA A C 1
ATOM 2259 O O . ALA A 1 286 ? -22.212 -1.304 13.609 1.00 97.38 286 ALA A O 1
ATOM 2260 N N . TRP A 1 287 ? -22.132 0.869 13.057 1.00 97.81 287 TRP A N 1
ATOM 2261 C CA . TRP A 1 287 ? -22.030 0.648 11.617 1.00 97.81 287 TRP A CA 1
ATOM 2262 C C . TRP A 1 287 ? -20.736 -0.070 11.228 1.00 97.81 287 TRP A C 1
ATOM 2264 O O . TRP A 1 287 ? -20.790 -1.016 10.447 1.00 97.81 287 TRP A O 1
ATOM 2274 N N . LEU A 1 288 ? -19.589 0.304 11.810 1.00 97.81 288 LEU A N 1
ATOM 2275 C CA . LEU A 1 288 ? -18.328 -0.412 11.580 1.00 97.81 288 LEU A CA 1
ATOM 2276 C C . LEU A 1 288 ? -18.393 -1.866 12.070 1.00 97.81 288 LEU A C 1
ATOM 2278 O O . LEU A 1 288 ? -17.924 -2.768 11.383 1.00 97.81 288 LEU A O 1
ATOM 2282 N N . LEU A 1 289 ? -19.004 -2.109 13.235 1.00 96.69 289 LEU A N 1
ATOM 2283 C CA . LEU A 1 289 ? -19.224 -3.464 13.755 1.00 96.69 289 LEU A CA 1
ATOM 2284 C C . LEU A 1 289 ? -20.119 -4.305 12.828 1.00 96.69 289 LEU A C 1
ATOM 2286 O O . LEU A 1 289 ? -19.939 -5.522 12.755 1.00 96.69 289 LEU A O 1
ATOM 2290 N N . ALA A 1 290 ? -21.057 -3.677 12.114 1.00 96.31 290 ALA A N 1
ATOM 2291 C CA . ALA A 1 290 ? -21.939 -4.345 11.158 1.00 96.31 290 ALA A CA 1
ATOM 2292 C C . ALA A 1 290 ? -21.226 -4.787 9.864 1.00 96.31 290 ALA A C 1
ATOM 2294 O O . ALA A 1 290 ? -21.775 -5.598 9.124 1.00 96.31 290 ALA A O 1
ATOM 2295 N N . GLN A 1 291 ? -19.989 -4.335 9.612 1.00 95.94 291 GLN A N 1
ATOM 2296 C CA . GLN A 1 291 ? -19.243 -4.671 8.389 1.00 95.94 291 GLN A CA 1
ATOM 2297 C C . GLN A 1 291 ? -18.680 -6.098 8.355 1.00 95.94 291 GLN A C 1
ATOM 2299 O O . GLN A 1 291 ? -18.125 -6.519 7.340 1.00 95.94 291 GLN A O 1
ATOM 2304 N N . GLY A 1 292 ? -18.838 -6.858 9.436 1.00 94.88 292 GLY A N 1
ATOM 2305 C CA . GLY A 1 292 ? -18.441 -8.262 9.539 1.00 94.88 292 GLY A CA 1
ATOM 2306 C C . GLY A 1 292 ? -17.839 -8.564 10.901 1.00 94.88 292 GLY A C 1
ATOM 2307 O O . GLY A 1 292 ? -17.289 -7.667 11.534 1.00 94.88 292 GLY A O 1
ATOM 2308 N N . ASP A 1 293 ? -17.936 -9.812 11.363 1.00 94.50 293 ASP A N 1
ATOM 2309 C CA . ASP A 1 293 ? -17.418 -10.255 12.672 1.00 94.50 293 ASP A CA 1
ATOM 2310 C C . ASP A 1 293 ? -15.885 -10.153 12.788 1.00 94.50 293 ASP A C 1
ATOM 2312 O O . ASP A 1 293 ? -15.331 -10.144 13.887 1.00 94.50 293 ASP A O 1
ATOM 2316 N N . ASP A 1 294 ? -15.205 -10.021 11.649 1.00 96.25 294 ASP A N 1
ATOM 2317 C CA . ASP A 1 294 ? -13.770 -9.807 11.484 1.00 96.25 294 ASP A CA 1
ATOM 2318 C C . ASP A 1 294 ? -13.338 -8.337 11.631 1.00 96.25 294 ASP A C 1
ATOM 2320 O O . ASP A 1 294 ? -12.148 -8.049 11.536 1.00 96.25 294 ASP A O 1
ATOM 2324 N N . VAL A 1 295 ? -14.260 -7.402 11.883 1.00 97.69 295 VAL A N 1
ATOM 2325 C CA . VAL A 1 295 ? -13.970 -5.963 12.012 1.00 97.69 295 VAL A CA 1
ATOM 2326 C C . VAL A 1 295 ? -14.059 -5.513 13.475 1.00 97.69 295 VAL A C 1
ATOM 2328 O O . VAL A 1 295 ? -15.074 -5.715 14.136 1.00 97.69 295 VAL A O 1
ATOM 2331 N N . ILE A 1 296 ? -13.012 -4.881 14.007 1.00 98.19 296 ILE A N 1
ATOM 2332 C CA . ILE A 1 296 ? -12.951 -4.378 15.390 1.00 98.19 296 ILE A CA 1
ATOM 2333 C C . ILE A 1 296 ? -12.601 -2.885 15.370 1.00 98.19 296 ILE A C 1
ATOM 2335 O O . ILE A 1 296 ? -11.463 -2.521 15.061 1.00 98.19 296 ILE A O 1
ATOM 2339 N N . PRO A 1 297 ? -13.537 -1.980 15.704 1.00 98.19 297 PRO A N 1
ATOM 2340 C CA . PRO A 1 297 ? -13.218 -0.565 15.826 1.00 98.19 297 PRO A CA 1
ATOM 2341 C C . PRO A 1 297 ? -12.338 -0.295 17.049 1.00 98.19 297 PRO A C 1
ATOM 2343 O O . PRO A 1 297 ? -12.518 -0.898 18.109 1.00 98.19 297 PRO A O 1
ATOM 2346 N N . LEU A 1 298 ? -11.409 0.653 16.910 1.00 97.62 298 LEU A N 1
ATOM 2347 C CA . LEU A 1 298 ? -10.453 1.031 17.950 1.00 97.62 298 LEU A CA 1
ATOM 2348 C C . LEU A 1 298 ? -10.575 2.527 18.310 1.00 97.62 298 LEU A C 1
ATOM 2350 O O . LEU A 1 298 ? -9.701 3.328 17.959 1.00 97.62 298 LEU A O 1
ATOM 2354 N N . PRO A 1 299 ? -11.682 2.965 18.943 1.00 97.50 299 PRO A N 1
ATOM 2355 C CA . PRO A 1 299 ? -11.825 4.350 19.369 1.00 97.50 299 PRO A CA 1
ATOM 2356 C C . PRO A 1 299 ? -10.827 4.691 20.483 1.00 97.50 299 PRO A C 1
ATOM 2358 O O . PRO A 1 299 ? -10.564 3.895 21.383 1.00 97.50 299 PRO A O 1
ATOM 2361 N N . GLY A 1 300 ? -10.291 5.910 20.431 1.00 95.38 300 GLY A N 1
ATOM 2362 C CA . GLY A 1 300 ? -9.439 6.473 21.475 1.00 95.38 300 GLY A CA 1
ATOM 2363 C C . GLY A 1 300 ? -10.109 7.663 22.152 1.00 95.38 300 GLY A C 1
ATOM 2364 O O . GLY A 1 300 ? -10.853 8.418 21.524 1.00 95.38 300 GLY A O 1
ATOM 2365 N N . THR A 1 301 ? -9.847 7.839 23.442 1.00 94.50 301 THR A N 1
ATOM 2366 C CA . THR A 1 301 ? -10.296 8.994 24.227 1.00 94.50 301 THR A CA 1
ATOM 2367 C C . THR A 1 301 ? -9.457 9.116 25.496 1.00 94.50 301 THR A C 1
ATOM 2369 O O . THR A 1 301 ? -8.837 8.151 25.927 1.00 94.50 301 THR A O 1
ATOM 2372 N N . LYS A 1 302 ? -9.467 10.305 26.100 1.00 92.44 302 LYS A N 1
ATOM 2373 C CA . LYS A 1 302 ? -8.877 10.587 27.417 1.00 92.44 302 LYS A CA 1
ATOM 2374 C C . LYS A 1 302 ? -9.910 10.986 28.473 1.00 92.44 302 LYS A C 1
ATOM 2376 O O . LYS A 1 302 ? -9.554 11.457 29.544 1.00 92.44 302 LYS A O 1
ATOM 2381 N N . LYS A 1 303 ? -11.205 10.874 28.152 1.00 93.50 303 LYS A N 1
ATOM 2382 C CA . LYS A 1 303 ? -12.312 11.284 29.029 1.00 93.50 303 LYS A CA 1
ATOM 2383 C C . LYS A 1 303 ? -13.262 10.120 29.275 1.00 93.50 303 LYS A C 1
ATOM 2385 O O . LYS A 1 303 ? -13.772 9.544 28.315 1.00 93.50 303 LYS A O 1
ATOM 2390 N N . ILE A 1 304 ? -13.542 9.843 30.550 1.00 95.69 304 ILE A N 1
ATOM 2391 C CA . ILE A 1 304 ? -14.441 8.766 30.994 1.00 95.69 304 ILE A CA 1
ATOM 2392 C C . ILE A 1 304 ? -15.830 8.835 30.327 1.00 95.69 304 ILE A C 1
ATOM 2394 O O . ILE A 1 304 ? -16.259 7.810 29.805 1.00 95.69 304 ILE A O 1
ATOM 2398 N N . PRO A 1 305 ? -16.513 9.997 30.228 1.00 95.06 305 PRO A N 1
ATOM 2399 C CA . PRO A 1 305 ? -17.824 10.044 29.575 1.00 95.06 305 PRO A CA 1
ATOM 2400 C C . PRO A 1 305 ? -17.807 9.549 28.123 1.00 95.06 305 PRO A C 1
ATOM 2402 O O . PRO A 1 305 ? -18.707 8.835 27.702 1.00 95.06 305 PRO A O 1
ATOM 2405 N N . TYR A 1 306 ? -16.753 9.865 27.364 1.00 95.38 306 TYR A N 1
ATOM 2406 C CA . TYR A 1 306 ? -16.615 9.403 25.979 1.00 95.38 306 TYR A CA 1
ATOM 2407 C C . TYR A 1 306 ? -16.205 7.931 25.891 1.00 95.38 306 TYR A C 1
ATOM 2409 O O . TYR A 1 306 ? -16.557 7.255 24.932 1.00 95.38 306 TYR A O 1
ATOM 2417 N N . LEU A 1 307 ? -15.462 7.424 26.878 1.00 96.19 307 LEU A N 1
ATOM 2418 C CA . LEU A 1 307 ? -15.149 6.000 26.982 1.00 96.19 307 LEU A CA 1
ATOM 2419 C C . LEU A 1 307 ? -16.445 5.193 27.154 1.00 96.19 307 LEU A C 1
ATOM 2421 O O . LEU A 1 307 ? -16.686 4.253 26.403 1.00 96.19 307 LEU A O 1
ATOM 2425 N N . GLU A 1 308 ? -17.304 5.603 28.086 1.00 95.19 308 GLU A N 1
ATOM 2426 C CA . GLU A 1 308 ? -18.598 4.956 28.317 1.00 95.19 308 GLU A CA 1
ATOM 2427 C C . GLU A 1 308 ? -19.553 5.112 27.131 1.00 95.19 308 GLU A C 1
ATOM 2429 O O . GLU A 1 308 ? -20.225 4.150 26.758 1.00 95.19 308 GLU A O 1
ATOM 2434 N N . GLU A 1 309 ? -19.588 6.294 26.507 1.00 95.25 309 GLU A N 1
ATOM 2435 C CA . GLU A 1 309 ? -20.366 6.532 25.290 1.00 95.25 309 GLU A CA 1
ATOM 2436 C C . GLU A 1 309 ? -19.939 5.565 24.178 1.00 95.25 309 GLU A C 1
ATOM 2438 O O . GLU A 1 309 ? -20.781 4.836 23.650 1.00 95.25 309 GLU A O 1
ATOM 2443 N N . ASN A 1 310 ? -18.638 5.482 23.880 1.00 96.75 310 ASN A N 1
ATOM 2444 C CA . ASN A 1 310 ? -18.100 4.600 22.843 1.00 96.75 310 ASN A CA 1
ATOM 2445 C C . ASN A 1 310 ? -18.450 3.129 23.107 1.00 96.75 310 ASN A C 1
ATOM 2447 O O . ASN A 1 310 ? -18.920 2.440 22.205 1.00 96.75 310 ASN A O 1
ATOM 2451 N N . PHE A 1 311 ? -18.281 2.648 24.342 1.00 95.12 311 PHE A N 1
ATOM 2452 C CA . PHE A 1 311 ? -18.628 1.268 24.705 1.00 95.12 311 PHE A CA 1
ATOM 2453 C C . PHE A 1 311 ? -20.139 1.011 24.716 1.00 95.12 311 PHE A C 1
ATOM 2455 O O . PHE A 1 311 ? -20.579 -0.113 24.467 1.00 95.12 311 PHE A O 1
ATOM 2462 N N . GLY A 1 312 ? -20.953 2.050 24.913 1.00 94.56 312 GLY A N 1
ATOM 2463 C CA . GLY A 1 312 ? -22.400 1.990 24.727 1.00 94.56 312 GLY A CA 1
ATOM 2464 C C . GLY A 1 312 ? -22.824 1.637 23.295 1.00 94.56 312 GLY A C 1
ATOM 2465 O O . GLY A 1 312 ? -23.905 1.076 23.122 1.00 94.56 312 GLY A O 1
ATOM 2466 N N . ALA A 1 313 ? -21.969 1.867 22.288 1.00 95.56 313 ALA A N 1
ATOM 2467 C CA . ALA A 1 313 ? -22.244 1.496 20.897 1.00 95.56 313 ALA A CA 1
ATOM 2468 C C . ALA A 1 313 ? -22.484 -0.010 20.708 1.00 95.56 313 ALA A C 1
ATOM 2470 O O . ALA A 1 313 ? -23.247 -0.404 19.833 1.00 95.56 313 ALA A O 1
ATOM 2471 N N . LEU A 1 314 ? -21.909 -0.855 21.572 1.00 94.00 314 LEU A N 1
ATOM 2472 C CA . LEU A 1 314 ? -22.085 -2.312 21.530 1.00 94.00 314 LEU A CA 1
ATOM 2473 C C . LEU A 1 314 ? -23.529 -2.765 21.826 1.00 94.00 314 LEU A C 1
ATOM 2475 O O . LEU A 1 314 ? -23.851 -3.935 21.629 1.00 94.00 314 LEU A O 1
ATOM 2479 N N . LYS A 1 315 ? -24.399 -1.865 22.308 1.00 91.62 315 LYS A N 1
ATOM 2480 C CA . LYS A 1 315 ? -25.838 -2.124 22.491 1.00 91.62 315 LYS A CA 1
ATOM 2481 C C . LYS A 1 315 ? -26.662 -1.887 21.227 1.00 91.62 315 LYS A C 1
ATOM 2483 O O . LYS A 1 315 ? -27.821 -2.294 21.185 1.00 91.62 315 LYS A O 1
ATOM 2488 N N . ILE A 1 316 ? -26.107 -1.188 20.243 1.00 94.12 316 ILE A N 1
ATOM 2489 C CA . ILE A 1 316 ? -26.826 -0.801 19.035 1.00 94.12 316 ILE A CA 1
ATOM 2490 C C . ILE A 1 316 ? -26.720 -1.947 18.036 1.00 94.12 316 ILE A C 1
ATOM 2492 O O . ILE A 1 316 ? -25.625 -2.361 17.663 1.00 94.12 316 ILE A O 1
ATOM 2496 N N . GLN A 1 317 ? -27.871 -2.449 17.605 1.00 90.81 317 GLN A N 1
ATOM 2497 C CA . GLN A 1 317 ? -27.976 -3.429 16.532 1.00 90.81 317 GLN A CA 1
ATOM 2498 C C . GLN A 1 317 ? -28.661 -2.758 15.352 1.00 90.81 317 GLN A C 1
ATOM 2500 O O . GLN A 1 317 ? -29.770 -2.246 15.497 1.00 90.81 317 GLN A O 1
ATOM 2505 N N . LEU A 1 318 ? -27.984 -2.751 14.209 1.00 95.25 318 LEU A N 1
ATOM 2506 C CA . LEU A 1 318 ? -28.551 -2.261 12.961 1.00 95.25 318 LEU A CA 1
ATOM 2507 C C . LEU A 1 318 ? -29.294 -3.404 12.280 1.00 95.25 318 LEU A C 1
ATOM 2509 O O . LEU A 1 318 ? -28.763 -4.511 12.154 1.00 95.25 318 LEU A O 1
ATOM 2513 N N . SER A 1 319 ? -30.520 -3.144 11.835 1.00 94.31 319 SER A N 1
ATOM 2514 C CA . SER A 1 319 ? -31.185 -4.047 10.896 1.00 94.31 319 SER A CA 1
ATOM 2515 C C . SER A 1 319 ? -30.471 -4.031 9.537 1.00 94.31 319 SER A C 1
ATOM 2517 O O . SER A 1 319 ? -29.758 -3.085 9.208 1.00 94.31 319 SER A O 1
ATOM 2519 N N . ALA A 1 320 ? -30.677 -5.067 8.719 1.00 94.44 320 ALA A N 1
ATOM 2520 C CA . ALA A 1 320 ? -30.084 -5.128 7.379 1.00 94.44 320 ALA A CA 1
ATOM 2521 C C . ALA A 1 320 ? -30.532 -3.956 6.481 1.00 94.44 320 ALA A C 1
ATOM 2523 O O . ALA A 1 320 ? -29.744 -3.454 5.684 1.00 94.44 320 ALA A O 1
ATOM 2524 N N . ASP A 1 321 ? -31.777 -3.495 6.635 1.00 95.06 321 ASP A N 1
ATOM 2525 C CA . ASP A 1 321 ? -32.299 -2.349 5.885 1.00 95.06 321 ASP A CA 1
ATOM 2526 C C . ASP A 1 321 ? -31.665 -1.029 6.349 1.00 95.06 321 ASP A C 1
ATOM 2528 O O . ASP A 1 321 ? -31.322 -0.189 5.519 1.00 95.06 321 ASP A O 1
ATOM 2532 N N . GLU A 1 322 ? -31.455 -0.859 7.660 1.00 94.75 322 GLU A N 1
ATOM 2533 C CA . GLU A 1 322 ? -30.747 0.302 8.217 1.00 94.75 322 GLU A CA 1
ATOM 2534 C C . GLU A 1 322 ? -29.275 0.332 7.819 1.00 94.75 322 GLU A C 1
ATOM 2536 O O . GLU A 1 322 ? -28.766 1.389 7.456 1.00 94.75 322 GLU A O 1
ATOM 2541 N N . GLU A 1 323 ? -28.588 -0.811 7.871 1.00 96.38 323 GLU A N 1
ATOM 2542 C CA . GLU A 1 323 ? -27.196 -0.908 7.428 1.00 96.38 323 GLU A CA 1
ATOM 2543 C C . GLU A 1 323 ? -27.084 -0.507 5.957 1.00 96.38 323 GLU A C 1
ATOM 2545 O O . GLU A 1 323 ? -26.266 0.349 5.629 1.00 96.38 323 GLU A O 1
ATOM 2550 N N . LYS A 1 324 ? -27.978 -1.021 5.105 1.00 96.50 324 LYS A N 1
ATOM 2551 C CA . LYS A 1 324 ? -28.023 -0.687 3.681 1.00 96.50 324 LYS A CA 1
ATOM 2552 C C . LYS A 1 324 ? -28.303 0.796 3.429 1.00 96.50 324 LYS A C 1
ATOM 2554 O O . LYS A 1 324 ? -27.701 1.385 2.535 1.00 96.50 324 LYS A O 1
ATOM 2559 N N . GLU A 1 325 ? -29.215 1.399 4.190 1.00 95.81 325 GLU A N 1
ATOM 2560 C CA . GLU A 1 325 ? -29.502 2.837 4.122 1.00 95.81 325 GLU A CA 1
ATOM 2561 C C . GLU A 1 325 ? -28.264 3.660 4.489 1.00 95.81 325 GLU A C 1
ATOM 2563 O O . GLU A 1 325 ? -27.847 4.522 3.716 1.00 95.81 325 GLU A O 1
ATOM 2568 N N . ILE A 1 326 ? -27.639 3.362 5.632 1.00 97.06 326 ILE A N 1
ATOM 2569 C CA . ILE A 1 326 ? -26.435 4.060 6.093 1.00 97.06 326 ILE A CA 1
ATOM 2570 C C . ILE A 1 326 ? -25.291 3.863 5.092 1.00 97.06 326 ILE A C 1
ATOM 2572 O O . ILE A 1 326 ? -24.618 4.830 4.746 1.00 97.06 326 ILE A O 1
ATOM 2576 N N . ARG A 1 327 ? -25.097 2.643 4.580 1.00 96.81 327 ARG A N 1
ATOM 2577 C CA . ARG A 1 327 ? -24.107 2.329 3.544 1.00 96.81 327 ARG A CA 1
ATOM 2578 C C . ARG A 1 327 ? -24.319 3.174 2.289 1.00 96.81 327 ARG A C 1
ATOM 2580 O O . ARG A 1 327 ? -23.358 3.764 1.812 1.00 96.81 327 ARG A O 1
ATOM 2587 N N . GLY A 1 328 ? -25.557 3.319 1.816 1.00 96.69 328 GLY A N 1
ATOM 2588 C CA . GLY A 1 328 ? -25.869 4.198 0.685 1.00 96.69 328 GLY A CA 1
ATOM 2589 C C . GLY A 1 328 ? -25.437 5.648 0.928 1.00 96.69 328 GLY A C 1
ATOM 2590 O O . GLY A 1 328 ? -24.809 6.256 0.067 1.00 96.69 328 GLY A O 1
ATOM 2591 N N . LEU A 1 329 ? -25.677 6.180 2.131 1.00 96.50 329 LEU A N 1
ATOM 2592 C CA . LEU A 1 329 ? -25.225 7.529 2.493 1.00 96.50 329 LEU A CA 1
ATOM 2593 C C . LEU A 1 329 ? -23.701 7.664 2.506 1.00 96.50 329 LEU A C 1
ATOM 2595 O O . LEU A 1 329 ? -23.180 8.711 2.127 1.00 96.50 329 LEU A O 1
ATOM 2599 N N . VAL A 1 330 ? -23.007 6.630 2.979 1.00 96.12 330 VAL A N 1
ATOM 2600 C CA . VAL A 1 330 ? -21.544 6.570 3.030 1.00 96.12 330 VAL A CA 1
ATOM 2601 C C . VAL A 1 330 ? -20.953 6.527 1.620 1.00 96.12 330 VAL A C 1
ATOM 2603 O O . VAL A 1 330 ? -20.051 7.308 1.323 1.00 96.12 330 VAL A O 1
ATOM 2606 N N . ASP A 1 331 ? -21.500 5.692 0.740 1.00 93.31 331 ASP A N 1
ATOM 2607 C CA . ASP A 1 331 ? -21.036 5.554 -0.643 1.00 93.31 331 ASP A CA 1
ATOM 2608 C C . ASP A 1 331 ? -21.284 6.839 -1.465 1.00 93.31 331 ASP A C 1
ATOM 2610 O O . ASP A 1 331 ? -20.492 7.189 -2.341 1.00 93.31 331 ASP A O 1
ATOM 2614 N N . GLU A 1 332 ? -22.352 7.585 -1.158 1.00 93.00 332 GLU A N 1
ATOM 2615 C CA . GLU A 1 332 ? -22.692 8.864 -1.801 1.00 93.00 332 GLU A CA 1
ATOM 2616 C C . GLU A 1 332 ? -21.890 10.070 -1.284 1.00 93.00 332 GLU A C 1
ATOM 2618 O O . GLU A 1 332 ? -21.870 11.113 -1.940 1.00 93.00 332 GLU A O 1
ATOM 2623 N N . ALA A 1 333 ? -21.257 9.974 -0.111 1.00 87.81 333 ALA A N 1
ATOM 2624 C CA . ALA A 1 333 ? -20.712 11.131 0.603 1.00 87.81 333 ALA A CA 1
ATOM 2625 C C . ALA A 1 333 ? -19.558 11.853 -0.115 1.00 87.81 333 ALA A C 1
ATOM 2627 O O . ALA A 1 333 ? -19.240 12.980 0.265 1.00 87.81 333 ALA A O 1
ATOM 2628 N N . ASP A 1 334 ? -18.942 11.219 -1.126 1.00 85.62 334 ASP A N 1
ATOM 2629 C CA . ASP A 1 334 ? -17.850 11.755 -1.956 1.00 85.62 334 ASP A CA 1
ATOM 2630 C C . ASP A 1 334 ? -16.861 12.607 -1.139 1.00 85.62 334 ASP A C 1
ATOM 2632 O O . ASP A 1 334 ? -16.694 13.814 -1.352 1.00 85.62 334 ASP A O 1
ATOM 2636 N N . VAL A 1 335 ? -16.267 11.975 -0.126 1.00 90.50 335 VAL A N 1
ATOM 2637 C CA . VAL A 1 335 ? -15.431 12.625 0.889 1.00 90.50 335 VAL A CA 1
ATOM 2638 C C . VAL A 1 335 ? -14.198 13.251 0.239 1.00 90.50 335 VAL A C 1
ATOM 2640 O O . VAL A 1 335 ? -13.438 12.586 -0.462 1.00 90.50 335 VAL A O 1
ATOM 2643 N N . GLN A 1 336 ? -13.981 14.542 0.488 1.00 88.94 336 GLN A N 1
ATOM 2644 C CA . GLN A 1 336 ? -12.940 15.335 -0.165 1.00 88.94 336 GLN A CA 1
ATOM 2645 C C . GLN A 1 336 ? -11.723 15.582 0.718 1.00 88.94 336 GLN A C 1
ATOM 2647 O O . GLN A 1 336 ? -11.832 15.769 1.931 1.00 88.94 336 GLN A O 1
ATOM 2652 N N . GLY A 1 337 ? -10.568 15.704 0.064 1.00 84.69 337 GLY A N 1
ATOM 2653 C CA . GLY A 1 337 ? -9.278 15.965 0.694 1.00 84.69 337 GLY A CA 1
ATOM 2654 C C . GLY A 1 337 ? -8.543 14.686 1.102 1.00 84.69 337 GLY A C 1
ATOM 2655 O O . GLY A 1 337 ? -9.145 13.666 1.442 1.00 84.69 337 GLY A O 1
ATOM 2656 N N . ASP A 1 338 ? -7.213 14.743 1.086 1.00 82.75 338 ASP A N 1
ATOM 2657 C CA . ASP A 1 338 ? -6.357 13.647 1.547 1.00 82.75 338 ASP A CA 1
ATOM 2658 C C . ASP A 1 338 ? -6.384 13.530 3.086 1.00 82.75 338 ASP A C 1
ATOM 2660 O O . ASP A 1 338 ? -6.494 14.534 3.800 1.00 82.75 338 ASP A O 1
ATOM 2664 N N . ARG A 1 339 ? -6.270 12.302 3.606 1.00 84.81 339 ARG A N 1
ATOM 2665 C CA . ARG A 1 339 ? -6.167 12.015 5.049 1.00 84.81 339 ARG A CA 1
ATOM 2666 C C . ARG A 1 339 ? -4.783 12.313 5.649 1.00 84.81 339 ARG A C 1
ATOM 2668 O O . ARG A 1 339 ? -4.622 12.196 6.862 1.00 84.81 339 ARG A O 1
ATOM 2675 N N . SER A 1 340 ? -3.808 12.667 4.811 1.00 68.00 340 SER A N 1
ATOM 2676 C CA . SER A 1 340 ? -2.404 12.959 5.115 1.00 68.00 340 SER A CA 1
ATOM 2677 C C . SER A 1 340 ? -1.733 11.864 5.942 1.00 68.00 340 SER A C 1
ATOM 2679 O O . SER A 1 340 ? -1.297 12.091 7.073 1.00 68.00 340 SER A O 1
ATOM 2681 N N . ALA A 1 341 ? -1.651 10.650 5.391 1.00 60.47 341 ALA A N 1
ATOM 2682 C CA . ALA A 1 341 ? -0.945 9.551 6.044 1.00 60.47 341 ALA A CA 1
ATOM 2683 C C . ALA A 1 341 ? 0.560 9.873 6.173 1.00 60.47 341 ALA A C 1
ATOM 2685 O O . ALA A 1 341 ? 1.309 9.778 5.207 1.00 60.47 341 ALA A O 1
ATOM 2686 N N . MET A 1 342 ? 0.997 10.240 7.384 1.00 63.16 342 MET A N 1
ATOM 2687 C CA . MET A 1 342 ? 2.355 10.734 7.680 1.00 63.16 342 MET A CA 1
ATOM 2688 C C . MET A 1 342 ? 3.492 9.809 7.207 1.00 63.16 342 MET A C 1
ATOM 2690 O O . MET A 1 342 ? 4.562 10.295 6.862 1.00 63.16 342 MET A O 1
ATOM 2694 N N . PHE A 1 343 ? 3.261 8.492 7.172 1.00 65.12 343 PHE A N 1
ATOM 2695 C CA . PHE A 1 343 ? 4.256 7.475 6.801 1.00 65.12 343 PHE A CA 1
ATOM 2696 C C . PHE A 1 343 ? 3.753 6.550 5.680 1.00 65.12 343 PHE A C 1
ATOM 2698 O O . PHE A 1 343 ? 4.054 5.360 5.683 1.00 65.12 343 PHE A O 1
ATOM 2705 N N . GLY A 1 344 ? 2.928 7.084 4.772 1.00 66.38 344 GLY A N 1
ATOM 2706 C CA . GLY A 1 344 ? 2.276 6.303 3.719 1.00 66.38 344 GLY A CA 1
ATOM 2707 C C . GLY A 1 344 ? 1.075 5.486 4.212 1.00 66.38 344 GLY A C 1
ATOM 2708 O O . GLY A 1 344 ? 0.842 5.334 5.415 1.00 66.38 344 GLY A O 1
ATOM 2709 N N . ALA A 1 345 ? 0.282 4.996 3.260 1.00 76.50 345 ALA A N 1
ATOM 2710 C CA . ALA A 1 345 ? -0.857 4.110 3.485 1.00 76.50 345 ALA A CA 1
ATOM 2711 C C . ALA A 1 345 ? -0.734 2.891 2.565 1.00 76.50 345 ALA A C 1
ATOM 2713 O O . ALA A 1 345 ? -0.338 3.039 1.410 1.00 76.50 345 ALA A O 1
ATOM 2714 N N . TYR A 1 346 ? -1.093 1.709 3.070 1.00 81.38 346 TYR A N 1
ATOM 2715 C CA . TYR A 1 346 ? -1.093 0.453 2.299 1.00 81.38 346 TYR A CA 1
ATOM 2716 C C . TYR A 1 346 ? 0.274 0.106 1.668 1.00 81.38 346 TYR A C 1
ATOM 2718 O O . TYR A 1 346 ? 0.368 -0.273 0.501 1.00 81.38 346 TYR A O 1
ATOM 2726 N N . VAL A 1 347 ? 1.350 0.235 2.447 1.00 71.75 347 VAL A N 1
ATOM 2727 C CA . VAL A 1 347 ? 2.743 0.103 1.995 1.00 71.75 347 VAL A CA 1
ATOM 2728 C C . VAL A 1 347 ? 3.080 -1.338 1.585 1.00 71.75 347 VAL A C 1
ATOM 2730 O O . VAL A 1 347 ? 2.708 -2.314 2.252 1.00 71.75 347 VAL A O 1
ATOM 2733 N N . THR A 1 348 ? 3.815 -1.475 0.478 1.00 70.00 348 THR A N 1
ATOM 2734 C CA . THR A 1 348 ? 4.365 -2.757 0.014 1.00 70.00 348 THR A CA 1
ATOM 2735 C C . THR A 1 348 ? 5.814 -2.902 0.482 1.00 70.00 348 THR A C 1
ATOM 2737 O O . THR A 1 348 ? 6.629 -2.043 0.173 1.00 70.00 348 THR A O 1
ATOM 2740 N N . SER A 1 349 ? 6.133 -3.967 1.226 1.00 65.88 349 SER A N 1
ATOM 2741 C CA . SER A 1 349 ? 7.500 -4.228 1.705 1.00 65.88 349 SER A CA 1
ATOM 2742 C C . SER A 1 349 ? 8.445 -4.609 0.568 1.00 65.88 349 SER A C 1
ATOM 2744 O O . SER A 1 349 ? 8.017 -5.189 -0.439 1.00 65.88 349 SER A O 1
ATOM 2746 N N . ALA A 1 350 ? 9.748 -4.401 0.779 1.00 56.56 350 ALA A N 1
ATOM 2747 C CA . ALA A 1 350 ? 10.778 -4.910 -0.124 1.00 56.56 350 ALA A CA 1
ATOM 2748 C C . ALA A 1 350 ? 10.630 -6.432 -0.344 1.00 56.56 350 ALA A C 1
ATOM 2750 O O . ALA A 1 350 ? 10.184 -7.145 0.558 1.00 56.56 350 ALA A O 1
ATOM 2751 N N . PRO A 1 351 ? 10.970 -6.980 -1.519 1.00 47.78 351 PRO A N 1
ATOM 2752 C CA . PRO A 1 351 ? 10.988 -8.425 -1.753 1.00 47.78 351 PRO A CA 1
ATOM 2753 C C . PRO A 1 351 ? 12.132 -9.114 -0.990 1.00 47.78 351 PRO A C 1
ATOM 2755 O O . PRO A 1 351 ? 13.232 -8.572 -0.901 1.00 47.78 351 PRO A O 1
ATOM 2758 N N . LEU A 1 352 ? 11.902 -10.323 -0.459 1.00 41.41 352 LEU A N 1
ATOM 2759 C CA . LEU A 1 352 ? 12.965 -11.129 0.155 1.00 41.41 352 LEU A CA 1
ATOM 2760 C C . LEU A 1 352 ? 13.934 -11.622 -0.918 1.00 41.41 352 LEU A C 1
ATOM 2762 O O . LEU A 1 352 ? 13.570 -12.436 -1.760 1.00 41.41 352 LEU A O 1
ATOM 2766 N N . LEU A 1 353 ? 15.180 -11.159 -0.849 1.00 39.16 353 LEU A N 1
ATOM 2767 C CA . LEU A 1 353 ? 16.285 -11.702 -1.632 1.00 39.16 353 LEU A CA 1
ATOM 2768 C C . LEU A 1 353 ? 16.770 -12.988 -0.951 1.00 39.16 353 LEU A C 1
ATOM 2770 O O . LEU A 1 353 ? 17.304 -12.943 0.161 1.00 39.16 353 LEU A O 1
ATOM 2774 N N . VAL A 1 354 ? 16.582 -14.144 -1.584 1.00 30.25 354 VAL A N 1
ATOM 2775 C CA . VAL A 1 354 ? 17.122 -15.408 -1.069 1.00 30.25 354 VAL A CA 1
ATOM 2776 C C . VAL A 1 354 ? 18.544 -15.582 -1.599 1.00 30.25 354 VAL A C 1
ATOM 2778 O O . VAL A 1 354 ? 18.764 -15.904 -2.760 1.00 30.25 354 VAL A O 1
ATOM 2781 N N . SER A 1 355 ? 19.533 -15.386 -0.727 1.00 27.22 355 SER A N 1
ATOM 2782 C CA . SER A 1 355 ? 20.908 -15.832 -0.966 1.00 27.22 355 SER A CA 1
ATOM 2783 C C . SER A 1 355 ? 20.949 -17.361 -0.902 1.00 27.22 355 SER A C 1
ATOM 2785 O O . SER A 1 355 ? 20.773 -17.945 0.169 1.00 27.22 355 SER A O 1
ATOM 2787 N N . ILE A 1 356 ? 21.173 -18.029 -2.036 1.00 30.14 356 ILE A N 1
ATOM 2788 C CA . ILE A 1 356 ? 21.408 -19.478 -2.073 1.00 30.14 356 ILE A CA 1
ATOM 2789 C C . ILE A 1 356 ? 22.851 -19.733 -1.618 1.00 30.14 356 ILE A C 1
ATOM 2791 O O . ILE A 1 356 ? 23.742 -19.979 -2.421 1.00 30.14 356 ILE A O 1
ATOM 2795 N N . ASN A 1 357 ? 23.087 -19.662 -0.310 1.00 28.19 357 ASN A N 1
ATOM 2796 C CA . ASN A 1 357 ? 24.324 -20.121 0.318 1.00 28.19 357 ASN A CA 1
ATOM 2797 C C . ASN A 1 357 ? 24.003 -21.097 1.455 1.00 28.19 357 ASN A C 1
ATOM 2799 O O . ASN A 1 357 ? 24.179 -20.799 2.632 1.00 28.19 357 ASN A O 1
ATOM 2803 N N . SER A 1 358 ? 23.551 -22.295 1.082 1.00 28.53 358 SER A N 1
ATOM 2804 C CA . SER A 1 358 ? 23.693 -23.510 1.894 1.00 28.53 358 SER A CA 1
ATOM 2805 C C . SER A 1 358 ? 23.518 -24.763 1.027 1.00 28.53 358 SER A C 1
ATOM 2807 O O . SER A 1 358 ? 22.519 -25.476 1.067 1.00 28.53 358 SER A O 1
ATOM 2809 N N . VAL A 1 359 ? 24.551 -25.073 0.238 1.00 30.91 359 VAL A N 1
ATOM 2810 C CA . VAL A 1 359 ? 24.754 -26.420 -0.312 1.00 30.91 359 VAL A CA 1
ATOM 2811 C C . VAL A 1 359 ? 25.120 -27.344 0.851 1.00 30.91 359 VAL A C 1
ATOM 2813 O O . VAL A 1 359 ? 26.289 -27.512 1.183 1.00 30.91 359 VAL A O 1
ATOM 2816 N N . ALA A 1 360 ? 24.119 -27.912 1.517 1.00 28.69 360 ALA A N 1
ATOM 2817 C CA . ALA A 1 360 ? 24.328 -28.933 2.540 1.00 28.69 360 ALA A CA 1
ATOM 2818 C C . ALA A 1 360 ? 23.151 -29.916 2.613 1.00 28.69 360 ALA A C 1
ATOM 2820 O O . ALA A 1 360 ? 22.612 -30.136 3.687 1.00 28.69 360 ALA A O 1
ATOM 2821 N N . ALA A 1 361 ? 22.745 -30.489 1.472 1.00 28.11 361 ALA A N 1
ATOM 2822 C CA . ALA A 1 361 ? 22.005 -31.760 1.398 1.00 28.11 361 ALA A CA 1
ATOM 2823 C C . ALA A 1 361 ? 21.774 -32.216 -0.061 1.00 28.11 361 ALA A C 1
ATOM 2825 O O . ALA A 1 361 ? 20.654 -32.527 -0.437 1.00 28.11 361 ALA A O 1
ATOM 2826 N N . VAL A 1 362 ? 22.808 -32.272 -0.910 1.00 26.91 362 VAL A N 1
ATOM 2827 C CA . VAL A 1 362 ? 22.735 -33.043 -2.172 1.00 26.91 362 VAL A CA 1
ATOM 2828 C C . VAL A 1 362 ? 24.085 -33.715 -2.420 1.00 26.91 362 VAL A C 1
ATOM 2830 O O . VAL A 1 362 ? 24.848 -33.357 -3.310 1.00 26.91 362 VAL A O 1
ATOM 2833 N N . SER A 1 363 ? 24.429 -34.676 -1.566 1.00 28.52 363 SER A N 1
ATOM 2834 C CA . SER A 1 363 ? 25.595 -35.549 -1.741 1.00 28.52 363 SER A CA 1
ATOM 2835 C C . SER A 1 363 ? 25.207 -37.016 -1.601 1.00 28.52 363 SER A C 1
ATOM 2837 O O . SER A 1 363 ? 25.880 -37.778 -0.926 1.00 28.52 363 SER A O 1
ATOM 2839 N N . GLN A 1 364 ? 24.120 -37.433 -2.248 1.00 29.14 364 GLN A N 1
ATOM 2840 C CA . GLN A 1 364 ? 23.790 -38.842 -2.467 1.00 29.14 364 GLN A CA 1
ATOM 2841 C C . GLN A 1 364 ? 22.820 -38.919 -3.644 1.00 29.14 364 GLN A C 1
ATOM 2843 O O . GLN A 1 364 ? 21.620 -38.841 -3.443 1.00 29.14 364 GLN A O 1
ATOM 2848 N N . LEU A 1 365 ? 23.370 -38.968 -4.861 1.00 30.16 365 LEU A N 1
ATOM 2849 C CA . LEU A 1 365 ? 22.791 -39.499 -6.108 1.00 30.16 365 LEU A CA 1
ATOM 2850 C C . LEU A 1 365 ? 23.589 -38.896 -7.270 1.00 30.16 365 LEU A C 1
ATOM 2852 O O . LEU A 1 365 ? 23.206 -37.885 -7.836 1.00 30.16 365 LEU A O 1
ATOM 2856 N N . ASN A 1 366 ? 24.756 -39.475 -7.553 1.00 26.08 366 ASN A N 1
ATOM 2857 C CA . ASN A 1 366 ? 25.393 -39.434 -8.874 1.00 26.08 366 ASN A CA 1
ATOM 2858 C C . ASN A 1 366 ? 26.542 -40.452 -8.894 1.00 26.08 366 ASN A C 1
ATOM 2860 O O . ASN A 1 366 ? 27.726 -40.123 -8.918 1.00 26.08 366 ASN A O 1
ATOM 2864 N N . GLN A 1 367 ? 26.169 -41.730 -8.844 1.00 28.50 367 GLN A N 1
ATOM 2865 C CA . GLN A 1 367 ? 26.959 -42.792 -9.455 1.00 28.50 367 GLN A CA 1
ATOM 2866 C C . GLN A 1 367 ? 26.255 -43.173 -10.752 1.00 28.50 367 GLN A C 1
ATOM 2868 O O . GLN A 1 367 ? 25.147 -43.699 -10.719 1.00 28.50 367 GLN A O 1
ATOM 2873 N N . GLY A 1 368 ? 26.905 -42.924 -11.884 1.00 26.44 368 GLY A N 1
ATOM 2874 C CA . GLY A 1 368 ? 26.453 -43.462 -13.159 1.00 26.44 368 GLY A CA 1
ATOM 2875 C C . GLY A 1 368 ? 26.927 -42.648 -14.348 1.00 26.44 368 GLY A C 1
ATOM 2876 O O . GLY A 1 368 ? 26.395 -41.583 -14.609 1.00 26.44 368 GLY A O 1
ATOM 2877 N N . TYR A 1 369 ? 27.864 -43.234 -15.093 1.00 26.48 369 TYR A N 1
ATOM 2878 C CA . TYR A 1 369 ? 28.246 -42.907 -16.473 1.00 26.48 369 TYR A CA 1
ATOM 2879 C C . TYR A 1 369 ? 29.313 -41.821 -16.696 1.00 26.48 369 TYR A C 1
ATOM 2881 O O . TYR A 1 369 ? 29.062 -40.657 -16.979 1.00 26.48 369 TYR A O 1
ATOM 2889 N N . ARG A 1 370 ? 30.566 -42.301 -16.705 1.00 26.98 370 ARG A N 1
ATOM 2890 C CA . ARG A 1 370 ? 31.614 -41.849 -17.632 1.00 26.98 370 ARG A CA 1
ATOM 2891 C C . ARG A 1 370 ? 31.371 -4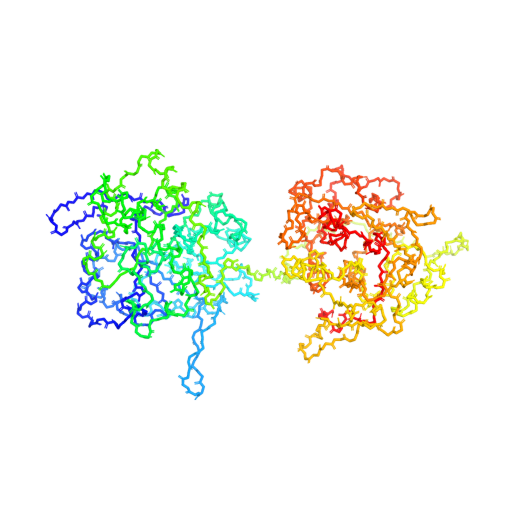2.487 -19.003 1.00 26.98 370 ARG A C 1
ATOM 2893 O O . ARG A 1 370 ? 31.281 -43.710 -19.024 1.00 26.98 370 ARG A O 1
ATOM 2900 N N . THR A 1 371 ? 31.437 -41.738 -20.112 1.00 25.50 371 THR A N 1
ATOM 2901 C CA . THR A 1 371 ? 32.313 -42.059 -21.274 1.00 25.50 371 THR A CA 1
ATOM 2902 C C . THR A 1 371 ? 32.413 -40.901 -22.295 1.00 25.50 371 THR A C 1
ATOM 2904 O O . THR A 1 371 ? 31.463 -40.572 -22.984 1.00 25.50 371 THR A O 1
ATOM 2907 N N . SER A 1 372 ? 33.598 -40.288 -22.339 1.00 26.69 372 SER A N 1
ATOM 2908 C CA . SER A 1 372 ? 34.508 -40.065 -23.481 1.00 26.69 372 SER A CA 1
ATOM 2909 C C . SER A 1 372 ? 34.078 -39.564 -24.888 1.00 26.69 372 SER A C 1
ATOM 2911 O O . SER A 1 372 ? 33.541 -40.328 -25.676 1.00 26.69 372 SER A O 1
ATOM 2913 N N . ILE A 1 373 ? 34.634 -38.382 -25.234 1.00 25.70 373 ILE A N 1
ATOM 2914 C CA . ILE A 1 373 ? 35.445 -38.004 -26.433 1.00 25.70 373 ILE A CA 1
ATOM 2915 C C . ILE A 1 373 ? 34.761 -37.943 -27.829 1.00 25.70 373 ILE A C 1
ATOM 2917 O O . ILE A 1 373 ? 34.438 -38.975 -28.394 1.00 25.70 373 ILE A O 1
ATOM 2921 N N . GLN A 1 374 ? 34.743 -36.757 -28.473 1.00 23.88 374 GLN A N 1
ATOM 2922 C CA . GLN A 1 374 ? 35.535 -36.421 -29.690 1.00 23.88 374 GLN A CA 1
ATOM 2923 C C . GLN A 1 374 ? 35.197 -35.033 -30.266 1.00 23.88 374 GLN A C 1
ATOM 2925 O O . GLN A 1 374 ? 34.075 -34.741 -30.657 1.00 23.88 374 GLN A O 1
ATOM 2930 N N . ILE A 1 375 ? 36.237 -34.202 -30.372 1.00 30.84 375 ILE A N 1
ATOM 2931 C CA . ILE A 1 375 ? 36.324 -33.047 -31.269 1.00 30.84 375 ILE A CA 1
ATOM 2932 C C . ILE A 1 375 ? 36.773 -33.589 -32.632 1.00 30.84 375 ILE A C 1
ATOM 2934 O O . ILE A 1 375 ? 37.826 -34.220 -32.668 1.00 30.84 375 ILE A O 1
ATOM 2938 N N . LEU A 1 376 ? 36.046 -33.315 -33.726 1.00 25.31 376 LEU A N 1
ATOM 2939 C CA . LEU A 1 376 ? 36.635 -32.831 -34.987 1.00 25.31 376 LEU A CA 1
ATOM 2940 C C . LEU A 1 376 ? 35.594 -32.473 -36.068 1.00 25.31 376 LEU A C 1
ATOM 2942 O O . LEU A 1 376 ? 34.624 -33.183 -36.302 1.00 25.31 376 LEU A O 1
ATOM 2946 N N . SER A 1 377 ? 35.987 -31.462 -36.845 1.00 24.16 377 SER A N 1
ATOM 2947 C CA . SER A 1 377 ? 35.674 -31.196 -38.258 1.00 24.16 377 SER A CA 1
ATOM 2948 C C . SER A 1 377 ? 34.458 -30.327 -38.619 1.00 24.16 377 SER A C 1
ATOM 2950 O O . SER A 1 377 ? 33.320 -30.751 -38.761 1.00 24.16 377 SER A O 1
ATOM 2952 N N . CYS A 1 378 ? 34.825 -29.068 -38.850 1.00 23.59 378 CYS A N 1
ATOM 2953 C CA . CYS A 1 378 ? 34.275 -28.076 -39.763 1.00 23.59 378 CYS A CA 1
ATOM 2954 C C . CYS A 1 378 ? 33.603 -28.642 -41.038 1.00 23.59 378 CYS A C 1
ATOM 2956 O O . CYS A 1 378 ? 34.246 -29.341 -41.824 1.00 23.59 378 CYS A O 1
ATOM 2958 N N . GLN A 1 379 ? 32.365 -28.211 -41.297 1.00 25.84 379 GLN A N 1
ATOM 2959 C CA . GLN A 1 379 ? 31.821 -28.004 -42.643 1.00 25.84 379 GLN A CA 1
ATOM 2960 C C . GLN A 1 379 ? 31.234 -26.582 -42.728 1.00 25.84 379 GLN A C 1
ATOM 2962 O O . GLN A 1 379 ? 30.573 -26.101 -41.813 1.00 25.84 379 GLN A O 1
ATOM 2967 N N . ILE A 1 380 ? 31.578 -25.904 -43.823 1.00 29.00 380 ILE A N 1
ATOM 2968 C CA . ILE A 1 380 ? 31.356 -24.487 -44.169 1.00 29.00 380 ILE A CA 1
ATOM 2969 C C . ILE A 1 380 ? 29.879 -24.237 -44.571 1.00 29.00 380 ILE A C 1
ATOM 2971 O O . ILE A 1 380 ? 29.196 -25.181 -44.967 1.00 29.00 380 ILE A O 1
ATOM 2975 N N . PRO A 1 381 ? 29.357 -22.999 -44.435 1.00 32.75 381 PRO A N 1
ATOM 2976 C CA . PRO A 1 381 ? 28.060 -22.739 -43.825 1.00 32.75 381 PRO A CA 1
ATOM 2977 C C . PRO A 1 381 ? 26.914 -22.596 -44.829 1.00 32.75 381 PRO A C 1
ATOM 2979 O O . PRO A 1 381 ? 27.049 -21.991 -45.893 1.00 32.75 381 PRO A O 1
ATOM 2982 N N . SER A 1 382 ? 25.730 -23.043 -44.415 1.00 27.28 382 SER A N 1
ATOM 2983 C CA . SER A 1 382 ? 24.475 -22.450 -44.865 1.00 27.28 382 SER A CA 1
ATOM 2984 C C . SER A 1 382 ? 24.439 -21.002 -44.381 1.00 27.28 382 SER A C 1
ATOM 2986 O O . SER A 1 382 ? 24.585 -20.734 -43.190 1.00 27.28 382 SER A O 1
ATOM 2988 N N . LEU A 1 383 ? 24.301 -20.089 -45.336 1.00 27.03 383 LEU A N 1
ATOM 2989 C CA . LEU A 1 383 ? 24.316 -18.637 -45.203 1.00 27.03 383 LEU A CA 1
ATOM 2990 C C . LEU A 1 383 ? 23.211 -18.145 -44.241 1.00 27.03 383 LEU A C 1
ATOM 2992 O O . LEU A 1 383 ? 22.163 -17.670 -44.667 1.00 27.03 383 LEU A O 1
ATOM 2996 N N . PHE A 1 384 ? 23.430 -18.271 -42.933 1.00 28.69 384 PHE A N 1
ATOM 2997 C CA . PHE A 1 384 ? 22.682 -17.528 -41.929 1.00 28.69 384 PHE A CA 1
ATOM 2998 C C . PHE A 1 384 ? 23.165 -16.085 -42.033 1.00 28.69 384 PHE A C 1
ATOM 3000 O O . PHE A 1 384 ? 24.317 -15.775 -41.724 1.00 28.69 384 PHE A O 1
ATOM 3007 N N . ILE A 1 385 ? 22.302 -15.194 -42.515 1.00 28.02 385 ILE A N 1
ATOM 3008 C CA . ILE A 1 385 ? 22.506 -13.763 -42.325 1.00 28.02 385 ILE A CA 1
ATOM 3009 C C . ILE A 1 385 ? 22.369 -13.545 -40.815 1.00 28.02 385 ILE A C 1
ATOM 3011 O O . ILE A 1 385 ? 21.267 -13.352 -40.313 1.00 28.02 385 ILE A O 1
ATOM 3015 N N . MET A 1 386 ? 23.477 -13.634 -40.072 1.00 31.97 386 MET A N 1
ATOM 3016 C CA . MET A 1 386 ? 23.561 -13.005 -38.759 1.00 31.97 386 MET A CA 1
ATOM 3017 C C . MET A 1 386 ? 23.264 -11.530 -39.007 1.00 31.97 386 MET A C 1
ATOM 3019 O O . MET A 1 386 ? 24.078 -10.827 -39.609 1.00 31.97 386 MET A O 1
ATOM 3023 N N . THR A 1 387 ? 22.086 -11.058 -38.603 1.00 49.12 387 THR A N 1
ATOM 3024 C CA . THR A 1 387 ? 21.853 -9.625 -38.443 1.00 49.12 387 THR A CA 1
ATOM 3025 C C . THR A 1 387 ? 22.980 -9.103 -37.564 1.00 49.12 387 THR A C 1
ATOM 3027 O O . THR A 1 387 ? 23.130 -9.551 -36.426 1.00 49.12 387 THR A O 1
ATOM 3030 N N . ALA A 1 388 ? 23.832 -8.243 -38.121 1.00 56.38 388 ALA A N 1
ATOM 3031 C CA . ALA A 1 388 ? 24.949 -7.674 -37.388 1.00 56.38 388 ALA A CA 1
ATOM 3032 C C . ALA A 1 388 ? 24.408 -7.018 -36.112 1.00 56.38 388 ALA A C 1
ATOM 3034 O O . ALA A 1 388 ? 23.532 -6.160 -36.189 1.00 56.38 388 ALA A O 1
ATOM 3035 N N . VAL A 1 389 ? 24.898 -7.452 -34.950 1.00 74.62 389 VAL A N 1
ATOM 3036 C CA . VAL A 1 389 ? 24.535 -6.833 -33.674 1.00 74.62 389 VAL A CA 1
ATOM 3037 C C . VAL A 1 389 ? 25.240 -5.485 -33.599 1.00 74.62 389 VAL A C 1
ATOM 3039 O O . VAL A 1 389 ? 26.474 -5.422 -33.581 1.00 74.62 389 VAL A O 1
ATOM 3042 N N . TYR A 1 390 ? 24.467 -4.403 -33.581 1.00 84.25 390 TYR A N 1
ATOM 3043 C CA . TYR A 1 390 ? 25.019 -3.062 -33.404 1.00 84.25 390 TYR A CA 1
ATOM 3044 C C . TYR A 1 390 ? 25.530 -2.890 -31.972 1.00 84.25 390 TYR A C 1
ATOM 3046 O O . TYR A 1 390 ? 24.901 -3.348 -31.018 1.00 84.25 390 TYR A O 1
ATOM 3054 N N . LYS A 1 391 ? 26.692 -2.246 -31.818 1.00 82.06 391 LYS A N 1
ATOM 3055 C CA . LYS A 1 391 ? 27.362 -2.099 -30.515 1.00 82.06 391 LYS A CA 1
ATOM 3056 C C . LYS A 1 391 ? 26.814 -0.943 -29.684 1.00 82.06 391 LYS A C 1
ATOM 3058 O O . LYS A 1 391 ? 26.869 -1.010 -28.461 1.00 82.06 391 LYS A O 1
ATOM 3063 N N . THR A 1 392 ? 26.329 0.109 -30.340 1.00 90.38 392 THR A N 1
ATOM 3064 C CA . THR A 1 392 ? 25.839 1.328 -29.691 1.00 90.38 392 THR A CA 1
ATOM 3065 C C . THR A 1 392 ? 24.397 1.615 -30.085 1.00 90.38 392 THR A C 1
ATOM 3067 O O . THR A 1 392 ? 23.936 1.185 -31.150 1.00 90.38 392 THR A O 1
ATOM 3070 N N . GLY A 1 393 ? 23.687 2.360 -29.235 1.00 93.00 393 GLY A N 1
ATOM 3071 C CA . GLY A 1 393 ? 22.354 2.856 -29.567 1.00 93.00 393 GLY A CA 1
ATOM 3072 C C . GLY A 1 393 ? 22.357 3.730 -30.822 1.00 93.00 393 GLY A C 1
ATOM 3073 O O . GLY A 1 393 ? 21.503 3.550 -31.687 1.00 93.00 393 GLY A O 1
ATOM 3074 N N . GLU A 1 394 ? 23.350 4.612 -30.973 1.00 94.44 394 GLU A N 1
ATOM 3075 C CA . GLU A 1 394 ? 23.483 5.481 -32.148 1.00 94.44 394 GLU A CA 1
ATOM 3076 C C . GLU A 1 394 ? 23.650 4.692 -33.457 1.00 94.44 394 GLU A C 1
ATOM 3078 O O . GLU A 1 394 ? 22.921 4.959 -34.414 1.00 94.44 394 GLU A O 1
ATOM 3083 N N . ASP A 1 395 ? 24.531 3.686 -33.502 1.00 89.19 395 ASP A N 1
ATOM 3084 C CA . ASP A 1 395 ? 24.728 2.869 -34.711 1.00 89.19 395 ASP A CA 1
ATOM 3085 C C . ASP A 1 395 ? 23.429 2.166 -35.132 1.00 89.19 395 ASP A C 1
ATOM 3087 O O . ASP A 1 395 ? 23.081 2.132 -36.316 1.00 89.19 395 ASP A O 1
ATOM 3091 N N . HIS A 1 396 ? 22.684 1.641 -34.153 1.00 93.94 396 HIS A N 1
ATOM 3092 C CA . HIS A 1 396 ? 21.387 1.019 -34.397 1.00 93.94 396 HIS A CA 1
ATOM 3093 C C . HIS A 1 396 ? 20.363 2.032 -34.932 1.00 93.94 396 HIS A C 1
ATOM 3095 O O . HIS A 1 396 ? 19.690 1.761 -35.930 1.00 93.94 396 HIS A O 1
ATOM 3101 N N . ARG A 1 397 ? 20.255 3.218 -34.314 1.00 95.62 397 ARG A N 1
ATOM 3102 C CA . ARG A 1 397 ? 19.349 4.289 -34.771 1.00 95.62 397 ARG A CA 1
ATOM 3103 C C . ARG A 1 397 ? 19.679 4.728 -36.202 1.00 95.62 397 ARG A C 1
ATOM 3105 O O . ARG A 1 397 ? 18.778 4.834 -37.030 1.00 95.62 397 ARG A O 1
ATOM 3112 N N . LEU A 1 398 ? 20.960 4.894 -36.541 1.00 91.81 398 LEU A N 1
ATOM 3113 C CA . LEU A 1 398 ? 21.405 5.231 -37.901 1.00 91.81 398 LEU A CA 1
ATOM 3114 C C . LEU A 1 398 ? 21.079 4.125 -38.920 1.00 91.81 398 LEU A C 1
ATOM 3116 O O . LEU A 1 398 ? 20.692 4.416 -40.059 1.00 91.81 398 LEU A O 1
ATOM 3120 N N . ALA A 1 399 ? 21.189 2.856 -38.525 1.00 87.69 399 ALA A N 1
ATOM 3121 C CA . ALA A 1 399 ? 20.785 1.730 -39.361 1.00 87.69 399 ALA A CA 1
ATOM 3122 C C . ALA A 1 399 ? 19.265 1.681 -39.598 1.00 87.69 399 ALA A C 1
ATOM 3124 O O . ALA A 1 399 ? 18.834 1.372 -40.711 1.00 87.69 399 ALA A O 1
ATOM 3125 N N . CYS A 1 400 ? 18.456 2.029 -38.594 1.00 94.25 400 CYS A N 1
ATOM 3126 C CA . CYS A 1 400 ? 17.003 2.165 -38.741 1.00 94.25 400 CYS A CA 1
ATOM 3127 C C . CYS A 1 400 ? 16.655 3.320 -39.687 1.00 94.25 400 CYS A C 1
ATOM 3129 O O . CYS A 1 400 ? 15.972 3.115 -40.691 1.00 94.25 400 CYS A O 1
ATOM 3131 N N . ARG A 1 401 ? 17.230 4.503 -39.441 1.00 92.75 401 ARG A N 1
ATOM 3132 C CA . ARG A 1 401 ? 17.014 5.724 -40.231 1.00 92.75 401 ARG A CA 1
ATOM 3133 C C . ARG A 1 401 ? 17.360 5.550 -41.709 1.00 92.75 401 ARG A C 1
ATOM 3135 O O . ARG A 1 401 ? 16.661 6.061 -42.579 1.00 92.75 401 ARG A O 1
ATOM 3142 N N . SER A 1 402 ? 18.435 4.822 -42.006 1.00 87.12 402 SER A N 1
ATOM 3143 C CA . SER A 1 402 ? 18.849 4.503 -43.382 1.00 87.12 402 SER A CA 1
ATOM 3144 C C . SER A 1 402 ? 18.045 3.361 -44.019 1.00 87.12 402 SER A C 1
ATOM 3146 O O . SER A 1 402 ? 18.202 3.080 -45.208 1.00 87.12 402 SER A O 1
ATOM 3148 N N . GLY A 1 403 ? 17.177 2.694 -43.253 1.00 84.75 403 GLY A N 1
ATOM 3149 C CA . GLY A 1 403 ? 16.392 1.550 -43.702 1.00 84.75 403 GLY A CA 1
ATOM 3150 C C . GLY A 1 403 ? 17.207 0.266 -43.883 1.00 84.75 403 GLY A C 1
ATOM 3151 O O . GLY A 1 403 ? 16.726 -0.660 -44.541 1.00 84.75 403 GLY A O 1
ATOM 3152 N N . VAL A 1 404 ? 18.419 0.200 -43.327 1.00 85.06 404 VAL A N 1
ATOM 3153 C CA . VAL A 1 404 ? 19.252 -1.010 -43.310 1.00 85.06 404 VAL A CA 1
ATOM 3154 C C . VAL A 1 404 ? 18.695 -2.025 -42.310 1.00 85.06 404 VAL A C 1
ATOM 3156 O O . VAL A 1 404 ? 18.627 -3.212 -42.623 1.00 85.06 404 VAL A O 1
ATOM 3159 N N . PHE A 1 405 ? 18.236 -1.564 -41.144 1.00 87.12 405 PHE A N 1
ATOM 3160 C CA . PHE A 1 405 ? 17.637 -2.408 -40.111 1.00 87.12 405 PHE A CA 1
ATOM 3161 C C . PHE A 1 405 ? 16.119 -2.186 -40.024 1.00 87.12 405 PHE A C 1
ATOM 3163 O O . PHE A 1 405 ? 15.664 -1.054 -39.885 1.00 87.12 405 PHE A O 1
ATOM 3170 N N . LYS A 1 406 ? 15.323 -3.261 -40.151 1.00 85.12 406 LYS A N 1
ATOM 3171 C CA . LYS A 1 406 ? 13.839 -3.212 -40.230 1.00 85.12 406 LYS A CA 1
ATOM 3172 C C . LYS A 1 406 ? 13.127 -4.353 -39.484 1.00 85.12 406 LYS A C 1
ATOM 3174 O O . LYS A 1 406 ? 11.938 -4.594 -39.720 1.00 85.12 406 LYS A O 1
ATOM 3179 N N . THR A 1 407 ? 13.864 -5.103 -38.672 1.00 87.50 407 THR A N 1
ATOM 3180 C CA . THR A 1 407 ? 13.388 -6.280 -37.927 1.00 87.50 407 THR A CA 1
ATOM 3181 C C . THR A 1 407 ? 13.244 -5.947 -36.442 1.00 87.50 407 THR A C 1
ATOM 3183 O O . THR A 1 407 ? 13.454 -4.800 -36.046 1.00 87.50 407 THR A O 1
ATOM 3186 N N . THR A 1 408 ? 12.878 -6.930 -35.613 1.00 90.94 408 THR A N 1
ATOM 3187 C CA . THR A 1 408 ? 12.781 -6.735 -34.160 1.00 90.94 408 THR A CA 1
ATOM 3188 C C . THR A 1 408 ? 14.113 -6.290 -33.548 1.00 90.94 408 THR A C 1
ATOM 3190 O O . THR A 1 408 ? 15.175 -6.747 -33.966 1.00 90.94 408 THR A O 1
ATOM 3193 N N . THR A 1 409 ? 14.048 -5.412 -32.546 1.00 93.94 409 THR A N 1
ATOM 3194 C CA . THR A 1 409 ? 15.207 -4.832 -31.841 1.00 93.94 409 THR A CA 1
ATOM 3195 C C . THR A 1 409 ? 15.822 -5.784 -30.797 1.00 93.94 409 THR A C 1
ATOM 3197 O O . THR A 1 409 ? 16.779 -5.426 -30.112 1.00 93.94 409 THR A O 1
ATOM 3200 N N . ALA A 1 410 ? 15.292 -7.004 -30.651 1.00 90.19 410 ALA A N 1
ATOM 3201 C CA . ALA A 1 410 ? 15.763 -7.981 -29.666 1.00 90.19 410 ALA A CA 1
ATOM 3202 C C . ALA A 1 410 ? 17.274 -8.230 -29.805 1.00 90.19 410 ALA A C 1
ATOM 3204 O O . ALA A 1 410 ? 17.786 -8.427 -30.910 1.00 90.19 410 ALA A O 1
ATOM 3205 N N . GLY A 1 411 ? 17.998 -8.176 -28.685 1.00 84.69 411 GLY A N 1
ATOM 3206 C CA . GLY A 1 411 ? 19.454 -8.365 -28.654 1.00 84.69 411 GLY A CA 1
ATOM 3207 C C . GLY A 1 411 ? 20.318 -7.292 -29.337 1.00 84.69 411 GLY A C 1
ATOM 3208 O O . GLY A 1 411 ? 21.539 -7.448 -29.372 1.00 84.69 411 GLY A O 1
ATOM 3209 N N . GLN A 1 412 ? 19.743 -6.213 -29.880 1.00 88.56 412 GLN A N 1
ATOM 3210 C CA . GLN A 1 412 ? 20.514 -5.108 -30.462 1.00 88.56 412 GLN A CA 1
ATOM 3211 C C . GLN A 1 412 ? 21.012 -4.142 -29.386 1.00 88.56 412 GLN A C 1
ATOM 3213 O O . GLN A 1 412 ? 20.292 -3.864 -28.429 1.00 88.56 412 GLN A O 1
ATOM 3218 N N . ALA A 1 413 ? 22.225 -3.603 -29.569 1.00 89.31 413 ALA A N 1
ATOM 3219 C CA . ALA A 1 413 ? 22.878 -2.696 -28.620 1.00 89.31 413 ALA A CA 1
ATOM 3220 C C . ALA A 1 413 ? 22.796 -3.207 -27.162 1.00 89.31 413 ALA A C 1
ATOM 3222 O O . ALA A 1 413 ? 22.284 -2.503 -26.300 1.00 89.31 413 ALA A O 1
ATOM 3223 N N . PRO A 1 414 ? 23.299 -4.420 -26.865 1.00 82.81 414 PRO A N 1
ATOM 3224 C CA . PRO A 1 414 ? 22.931 -5.204 -25.679 1.00 82.81 414 PRO A CA 1
ATOM 3225 C C . PRO A 1 414 ? 23.272 -4.580 -24.320 1.00 82.81 414 PRO A C 1
ATOM 3227 O O . PRO A 1 414 ? 22.821 -5.095 -23.314 1.00 82.81 414 PRO A O 1
ATOM 3230 N N . THR A 1 415 ? 24.093 -3.532 -24.258 1.00 88.06 415 THR A N 1
ATOM 3231 C CA . THR A 1 415 ? 24.395 -2.804 -23.010 1.00 88.06 415 THR A CA 1
ATOM 3232 C C . THR A 1 415 ? 23.605 -1.504 -22.873 1.00 88.06 415 THR A C 1
ATOM 3234 O O . THR A 1 415 ? 23.867 -0.732 -21.956 1.00 88.06 415 THR A O 1
ATOM 3237 N N . HIS A 1 416 ? 22.739 -1.190 -23.835 1.00 93.62 416 HIS A N 1
ATOM 3238 C CA . HIS A 1 416 ? 22.036 0.080 -23.928 1.00 93.62 416 HIS A CA 1
ATOM 3239 C C . HIS A 1 416 ? 20.548 -0.120 -23.687 1.00 93.62 416 HIS A C 1
ATOM 3241 O O . HIS A 1 416 ? 19.948 -1.100 -24.129 1.00 93.62 416 HIS A O 1
ATOM 3247 N N . LEU A 1 417 ? 19.932 0.873 -23.051 1.00 95.12 417 LEU A N 1
ATOM 3248 C CA . LEU A 1 417 ? 18.492 0.884 -22.876 1.00 95.12 417 LEU A CA 1
ATOM 3249 C C . LEU A 1 417 ? 17.760 0.868 -24.216 1.00 95.12 417 LEU A C 1
ATOM 3251 O O . LEU A 1 417 ? 18.101 1.595 -25.152 1.00 95.12 417 LEU A O 1
ATOM 3255 N N . GLN A 1 418 ? 16.666 0.115 -24.255 1.00 95.19 418 GLN A N 1
ATOM 3256 C CA . GLN A 1 418 ? 15.696 0.181 -25.337 1.00 95.19 418 GLN A CA 1
ATOM 3257 C C . GLN A 1 418 ? 14.423 0.868 -24.852 1.00 95.19 418 GLN A C 1
ATOM 3259 O O . GLN A 1 418 ? 13.934 0.608 -23.749 1.00 95.19 418 GLN A O 1
ATOM 3264 N N . ALA A 1 419 ? 13.864 1.734 -25.691 1.00 97.06 419 ALA A N 1
ATOM 3265 C CA . ALA A 1 419 ? 12.685 2.516 -25.371 1.00 97.06 419 ALA A CA 1
ATOM 3266 C C . ALA A 1 419 ? 11.562 2.308 -26.387 1.00 97.06 419 ALA A C 1
ATOM 3268 O O . ALA A 1 419 ? 11.744 2.344 -27.607 1.00 97.06 419 ALA A O 1
ATOM 3269 N N . ASN A 1 420 ? 10.368 2.132 -25.845 1.00 97.94 420 ASN A N 1
ATOM 3270 C CA . ASN A 1 420 ? 9.110 2.227 -26.554 1.00 97.94 420 ASN A CA 1
ATOM 3271 C C . ASN A 1 420 ? 8.811 3.705 -26.835 1.00 97.94 420 ASN A C 1
ATOM 3273 O O . ASN A 1 420 ? 8.992 4.553 -25.965 1.00 97.94 420 ASN A O 1
ATOM 3277 N N . LEU A 1 421 ? 8.310 4.008 -28.030 1.00 98.25 421 LEU A N 1
ATOM 3278 C CA . LEU A 1 421 ? 7.850 5.348 -28.397 1.00 98.25 421 LEU A CA 1
ATOM 3279 C C . LEU A 1 421 ? 6.322 5.421 -28.405 1.00 98.25 421 LEU A C 1
ATOM 3281 O O . LEU A 1 421 ? 5.671 4.536 -28.976 1.00 98.25 421 LEU A O 1
ATOM 3285 N N . ILE A 1 422 ? 5.790 6.517 -27.864 1.00 98.19 422 ILE A N 1
ATOM 3286 C CA . ILE A 1 422 ? 4.449 7.029 -28.160 1.00 98.19 422 ILE A CA 1
ATOM 3287 C C . ILE A 1 422 ? 4.505 8.540 -28.391 1.00 98.19 422 ILE A C 1
ATOM 3289 O O . ILE A 1 422 ? 5.222 9.265 -27.711 1.00 98.19 422 ILE A O 1
ATOM 3293 N N . VAL A 1 423 ? 3.757 9.014 -29.374 1.00 98.31 423 VAL A N 1
ATOM 3294 C CA . VAL A 1 423 ? 3.692 10.407 -29.803 1.00 98.31 423 VAL A CA 1
ATOM 3295 C C . VAL A 1 423 ? 2.232 10.773 -29.905 1.00 98.31 423 VAL A C 1
ATOM 3297 O O . VAL A 1 423 ? 1.475 10.095 -30.596 1.00 98.31 423 VAL A O 1
ATOM 3300 N N . LEU A 1 424 ? 1.830 11.837 -29.232 1.00 98.00 424 LEU A N 1
ATOM 3301 C CA . LEU A 1 424 ? 0.426 12.208 -29.133 1.00 98.00 424 LEU A CA 1
ATOM 3302 C C . LEU A 1 424 ? 0.238 13.722 -29.220 1.00 98.00 424 LEU A C 1
ATOM 3304 O O . LEU A 1 424 ? 1.194 14.471 -28.982 1.00 98.00 424 LEU A O 1
ATOM 3308 N N . PRO A 1 425 ? -0.978 14.189 -29.549 1.00 97.94 425 PRO A N 1
ATOM 3309 C CA . PRO A 1 425 ? -1.277 15.609 -29.562 1.00 97.94 425 PRO A CA 1
ATOM 3310 C C . PRO A 1 425 ? -1.018 16.242 -28.190 1.00 97.94 425 PRO A C 1
ATOM 3312 O O . PRO A 1 425 ? -1.460 15.723 -27.165 1.00 97.94 425 PRO A O 1
ATOM 3315 N N . LYS A 1 426 ? -0.366 17.406 -28.165 1.00 97.19 426 LYS A N 1
ATOM 3316 C CA . LYS A 1 426 ? 0.057 18.170 -26.981 1.00 97.19 426 LYS A CA 1
ATOM 3317 C C . LYS A 1 426 ? -1.053 18.315 -25.945 1.00 97.19 426 LYS A C 1
ATOM 3319 O O . LYS A 1 426 ? -0.781 18.279 -24.751 1.00 97.19 426 LYS A O 1
ATOM 3324 N N . ARG A 1 427 ? -2.301 18.470 -26.394 1.00 97.25 427 ARG A N 1
ATOM 3325 C CA . ARG A 1 427 ? -3.482 18.581 -25.522 1.00 97.25 427 ARG A CA 1
ATOM 3326 C C . ARG A 1 427 ? -3.690 17.384 -24.585 1.00 97.25 427 ARG A C 1
ATOM 3328 O O . ARG A 1 427 ? -4.369 17.548 -23.585 1.00 97.25 427 ARG A O 1
ATOM 3335 N N . TYR A 1 428 ? -3.115 16.219 -24.886 1.00 98.06 428 TYR A N 1
ATOM 3336 C CA . TYR A 1 428 ? -3.178 15.024 -24.037 1.00 98.06 428 TYR A CA 1
ATOM 3337 C C . TYR A 1 428 ? -1.856 14.736 -23.304 1.00 98.06 428 TYR A C 1
ATOM 3339 O O . TYR A 1 428 ? -1.741 13.715 -22.632 1.00 98.06 428 TYR A O 1
ATOM 3347 N N . ALA A 1 429 ? -0.848 15.609 -23.426 1.00 97.56 429 ALA A N 1
ATOM 3348 C CA . ALA A 1 429 ? 0.479 15.387 -22.852 1.00 97.56 429 ALA A CA 1
ATOM 3349 C C . ALA A 1 429 ? 0.457 15.312 -21.320 1.00 97.56 429 ALA A C 1
ATOM 3351 O O . ALA A 1 429 ? 1.092 14.430 -20.749 1.00 97.56 429 ALA A O 1
ATOM 3352 N N . ASP A 1 430 ? -0.290 16.193 -20.652 1.00 98.00 430 ASP A N 1
ATOM 3353 C CA . ASP A 1 430 ? -0.366 16.201 -19.185 1.00 98.00 430 ASP A CA 1
ATOM 3354 C C . ASP A 1 430 ? -1.116 14.979 -18.643 1.00 98.00 430 ASP A C 1
ATOM 3356 O O . ASP A 1 430 ? -0.646 14.329 -17.708 1.00 98.00 430 ASP A O 1
ATOM 3360 N N . ASP A 1 431 ? -2.209 14.592 -19.302 1.00 98.25 431 ASP A N 1
ATOM 3361 C CA . ASP A 1 431 ? -2.941 13.362 -18.996 1.00 98.25 431 ASP A CA 1
ATOM 3362 C C . ASP A 1 431 ? -2.053 12.125 -19.168 1.00 98.25 431 ASP A C 1
ATOM 3364 O O . ASP A 1 431 ? -2.104 11.198 -18.360 1.00 98.25 431 ASP A O 1
ATOM 3368 N N . PHE A 1 432 ? -1.196 12.116 -20.193 1.00 98.38 432 PHE A N 1
ATOM 3369 C CA . PHE A 1 432 ? -0.279 11.010 -20.436 1.00 98.38 432 PHE A CA 1
ATOM 3370 C C . PHE A 1 432 ? 0.854 10.950 -19.402 1.00 98.38 432 PHE A C 1
ATOM 3372 O O . PHE A 1 432 ? 1.179 9.871 -18.910 1.00 98.38 432 PHE A O 1
ATOM 3379 N N . ARG A 1 433 ? 1.414 12.095 -18.988 1.00 98.31 433 ARG A N 1
ATOM 3380 C CA . ARG A 1 433 ? 2.370 12.146 -17.865 1.00 98.31 433 ARG A CA 1
ATOM 3381 C C . ARG A 1 433 ? 1.746 11.590 -16.588 1.00 98.31 433 ARG A C 1
ATOM 3383 O O . ARG A 1 433 ? 2.378 10.797 -15.890 1.00 98.31 433 ARG A O 1
ATOM 3390 N N . LEU A 1 434 ? 0.495 11.961 -16.311 1.00 97.44 434 LEU A N 1
ATOM 3391 C CA . LEU A 1 434 ? -0.256 11.436 -15.176 1.00 97.44 434 LEU A CA 1
ATOM 3392 C C . LEU A 1 434 ? -0.519 9.928 -15.313 1.00 97.44 434 LEU A C 1
ATOM 3394 O O . LEU A 1 434 ? -0.411 9.205 -14.322 1.00 97.44 434 LEU A O 1
ATOM 3398 N N . LEU A 1 435 ? -0.806 9.436 -16.524 1.00 97.81 435 LEU A N 1
ATOM 3399 C CA . LEU A 1 435 ? -0.953 8.005 -16.800 1.00 97.81 435 LEU A CA 1
ATOM 3400 C C . LEU A 1 435 ? 0.332 7.246 -16.458 1.00 97.81 435 LEU A C 1
ATOM 3402 O O . LEU A 1 435 ? 0.262 6.245 -15.745 1.00 97.81 435 LEU A O 1
ATOM 3406 N N . CYS A 1 436 ? 1.489 7.729 -16.916 1.00 97.25 436 CYS A N 1
ATOM 3407 C CA . CYS A 1 436 ? 2.786 7.128 -16.606 1.00 97.25 436 CYS A CA 1
ATOM 3408 C C . CYS A 1 436 ? 3.074 7.142 -15.102 1.00 97.25 436 CYS A C 1
ATOM 3410 O O . CYS A 1 436 ? 3.454 6.120 -14.538 1.00 97.25 436 CYS A O 1
ATOM 3412 N N . HIS A 1 437 ? 2.816 8.268 -14.431 1.00 95.62 437 HIS A N 1
ATOM 3413 C CA . HIS A 1 437 ? 3.016 8.393 -12.987 1.00 95.62 437 HIS A CA 1
ATOM 3414 C C . HIS A 1 437 ? 2.153 7.410 -12.180 1.00 95.62 437 HIS A C 1
ATOM 3416 O O . HIS A 1 437 ? 2.620 6.827 -11.207 1.00 95.62 437 HIS A O 1
ATOM 3422 N N . ARG A 1 438 ? 0.899 7.193 -12.597 1.00 92.62 438 ARG A N 1
ATOM 3423 C CA . ARG A 1 438 ? -0.042 6.277 -11.926 1.00 92.62 438 ARG A CA 1
ATOM 3424 C C . ARG A 1 438 ? 0.164 4.807 -12.292 1.00 92.62 438 ARG A C 1
ATOM 3426 O O . ARG A 1 438 ? -0.357 3.939 -11.597 1.00 92.62 438 ARG A O 1
ATOM 3433 N N . ASN A 1 439 ? 0.891 4.525 -13.373 1.00 95.31 439 ASN A N 1
ATOM 3434 C CA . ASN A 1 439 ? 1.141 3.176 -13.881 1.00 95.31 439 ASN A CA 1
ATOM 3435 C C . ASN A 1 439 ? 2.639 2.977 -14.194 1.00 95.31 439 ASN A C 1
ATOM 3437 O O . ASN A 1 439 ? 2.988 2.670 -15.336 1.00 95.31 439 ASN A O 1
ATOM 3441 N N . PRO A 1 440 ? 3.545 3.129 -13.211 1.00 93.44 440 PRO A N 1
ATOM 3442 C CA . PRO A 1 440 ? 4.986 3.185 -13.467 1.00 93.44 440 PRO A CA 1
ATOM 3443 C C . PRO A 1 440 ? 5.574 1.852 -13.949 1.00 93.44 440 PRO A C 1
ATOM 3445 O O . PRO A 1 440 ? 6.577 1.850 -14.649 1.00 93.44 440 PRO A O 1
ATOM 3448 N N . VAL A 1 441 ? 4.944 0.716 -13.628 1.00 92.31 441 VAL A N 1
ATOM 3449 C CA . VAL A 1 441 ? 5.403 -0.610 -14.078 1.00 92.31 441 VAL A CA 1
ATOM 3450 C C . VAL A 1 441 ? 5.199 -0.808 -15.587 1.00 92.31 441 VAL A C 1
ATOM 3452 O O . VAL A 1 441 ? 6.166 -1.136 -16.269 1.00 92.31 441 VAL A O 1
ATOM 3455 N N . PRO A 1 442 ? 3.992 -0.626 -16.163 1.00 91.88 442 PRO A N 1
ATOM 3456 C CA . PRO A 1 442 ? 3.789 -0.790 -17.604 1.00 91.88 442 PRO A CA 1
ATOM 3457 C C . PRO A 1 442 ? 4.098 0.476 -18.423 1.00 91.88 442 PRO A C 1
ATOM 3459 O O . PRO A 1 442 ? 4.256 0.376 -19.640 1.00 91.88 442 PRO A O 1
ATOM 3462 N N . CYS A 1 443 ? 4.194 1.644 -17.778 1.00 95.56 443 CYS A N 1
ATOM 3463 C CA . CYS A 1 443 ? 4.483 2.933 -18.410 1.00 95.56 443 CYS A CA 1
ATOM 3464 C C . CYS A 1 443 ? 5.651 3.691 -17.728 1.00 95.56 443 CYS A C 1
ATOM 3466 O O . CYS A 1 443 ? 5.475 4.857 -17.362 1.00 95.56 443 CYS A O 1
ATOM 3468 N N . PRO A 1 444 ? 6.841 3.085 -17.544 1.00 95.88 444 PRO A N 1
ATOM 3469 C CA . PRO A 1 444 ? 7.972 3.775 -16.930 1.00 95.88 444 PRO A CA 1
ATOM 3470 C C . PRO A 1 444 ? 8.494 4.857 -17.873 1.00 95.88 444 PRO A C 1
ATOM 3472 O O . PRO A 1 444 ? 9.068 4.567 -18.924 1.00 95.88 444 PRO A O 1
ATOM 3475 N N . LEU A 1 445 ? 8.258 6.117 -17.518 1.00 97.38 445 LEU A N 1
ATOM 3476 C CA . LEU A 1 445 ? 8.623 7.263 -18.341 1.00 97.38 445 LEU A CA 1
ATOM 3477 C C . LEU A 1 445 ? 10.128 7.542 -18.239 1.00 97.38 445 LEU A C 1
ATOM 3479 O O . LEU A 1 445 ? 10.610 7.958 -17.190 1.00 97.38 445 LEU A O 1
ATOM 3483 N N . LEU A 1 446 ? 10.854 7.346 -19.341 1.00 97.31 446 LEU A N 1
ATOM 3484 C CA . LEU A 1 446 ? 12.293 7.611 -19.424 1.00 97.31 446 LEU A CA 1
ATOM 3485 C C . LEU A 1 446 ? 12.584 9.046 -19.851 1.00 97.31 446 LEU A C 1
ATOM 3487 O O . LEU A 1 446 ? 13.481 9.691 -19.313 1.00 97.31 446 LEU A O 1
ATOM 3491 N N . ALA A 1 447 ? 11.857 9.539 -20.853 1.00 98.00 447 ALA A N 1
ATOM 3492 C CA . ALA A 1 447 ? 12.089 10.857 -21.425 1.00 98.00 447 ALA A CA 1
ATOM 3493 C C . ALA A 1 447 ? 10.886 11.346 -22.231 1.00 98.00 447 ALA A C 1
ATOM 3495 O O . ALA A 1 447 ? 9.999 10.574 -22.592 1.00 98.00 447 ALA A O 1
ATOM 3496 N N . GLU A 1 448 ? 10.890 12.628 -22.568 1.00 97.88 448 GLU A N 1
ATOM 3497 C CA . GLU A 1 448 ? 9.922 13.233 -23.482 1.00 97.88 448 GLU A CA 1
ATOM 3498 C C . GLU A 1 448 ? 10.575 14.300 -24.361 1.00 97.88 448 GLU A C 1
ATOM 3500 O O . GLU A 1 448 ? 11.648 14.800 -24.029 1.00 97.88 448 GLU A O 1
ATOM 3505 N N . SER A 1 449 ? 9.923 14.688 -25.456 1.00 96.12 449 SER A N 1
ATOM 3506 C CA . SER A 1 449 ? 10.295 15.885 -26.217 1.00 96.12 449 SER A CA 1
ATOM 3507 C C . SER A 1 449 ? 10.326 17.113 -25.301 1.00 96.12 449 SER A C 1
ATOM 3509 O O . SER A 1 449 ? 9.344 17.395 -24.614 1.00 96.12 449 SER A O 1
ATOM 3511 N N . GLU A 1 450 ? 11.423 17.878 -25.317 1.00 92.56 450 GLU A N 1
ATOM 3512 C CA . GLU A 1 450 ? 11.573 19.089 -24.486 1.00 92.56 450 GLU A CA 1
ATOM 3513 C C . GLU A 1 450 ? 10.498 20.141 -24.781 1.00 92.56 450 GLU A C 1
ATOM 3515 O O . GLU A 1 450 ? 10.079 20.889 -23.897 1.00 92.56 450 GLU A O 1
ATOM 3520 N N . SER A 1 451 ? 10.048 20.201 -26.035 1.00 93.12 451 SER A N 1
ATOM 3521 C CA . SER A 1 451 ? 8.968 21.079 -26.464 1.00 93.12 451 SER A CA 1
ATOM 3522 C C . SER A 1 451 ? 8.120 20.416 -27.556 1.00 93.12 451 SER A C 1
ATOM 3524 O O . SER A 1 451 ? 8.633 19.583 -28.307 1.00 93.12 451 SER A O 1
ATOM 3526 N N . PRO A 1 452 ? 6.820 20.752 -27.661 1.00 94.19 452 PRO A N 1
ATOM 3527 C CA . PRO A 1 452 ? 5.962 20.225 -28.717 1.00 94.19 452 PRO A CA 1
ATOM 3528 C C . PRO A 1 452 ? 6.529 20.500 -30.115 1.00 94.19 452 PRO A C 1
ATOM 3530 O O . PRO A 1 452 ? 6.887 21.632 -30.432 1.00 94.19 452 PRO A O 1
ATOM 3533 N N . GLY A 1 453 ? 6.584 19.472 -30.957 1.00 91.88 453 GLY A N 1
ATOM 3534 C CA . GLY A 1 453 ? 7.202 19.516 -32.284 1.00 91.88 453 GLY A CA 1
ATOM 3535 C C . GLY A 1 453 ? 8.695 19.194 -32.317 1.00 91.88 453 GLY A C 1
ATOM 3536 O O . GLY A 1 453 ? 9.175 18.763 -33.356 1.00 91.88 453 GLY A O 1
ATOM 3537 N N . ASP A 1 454 ? 9.427 19.327 -31.208 1.00 94.19 454 ASP A N 1
ATOM 3538 C CA . ASP A 1 454 ? 10.863 19.033 -31.193 1.00 94.19 454 ASP A CA 1
ATOM 3539 C C . ASP A 1 454 ? 11.108 17.545 -30.908 1.00 94.19 454 ASP A C 1
ATOM 3541 O O . ASP A 1 454 ? 11.216 17.088 -29.768 1.00 94.19 454 ASP A O 1
ATOM 3545 N N . PHE A 1 455 ? 11.169 16.763 -31.982 1.00 93.56 455 PHE A N 1
ATOM 3546 C CA . PHE A 1 455 ? 11.487 15.335 -31.943 1.00 93.56 455 PHE A CA 1
ATOM 3547 C C . PHE A 1 455 ? 12.980 15.059 -31.682 1.00 93.56 455 PHE A C 1
ATOM 3549 O O . PHE A 1 455 ? 13.353 13.903 -31.485 1.00 93.56 455 PHE A O 1
ATOM 3556 N N . SER A 1 456 ? 13.838 16.084 -31.738 1.00 91.88 456 SER A N 1
ATOM 3557 C CA . SER A 1 456 ? 15.300 15.943 -31.694 1.00 91.88 456 SER A CA 1
ATOM 3558 C C . SER A 1 456 ? 15.902 16.229 -30.320 1.00 91.88 456 SER A C 1
ATOM 3560 O O . SER A 1 456 ? 17.021 15.800 -30.031 1.00 91.88 456 SER A O 1
ATOM 3562 N N . LYS A 1 457 ? 15.163 16.939 -29.458 1.00 92.06 457 LYS A N 1
ATOM 3563 C CA . LYS A 1 457 ? 15.583 17.275 -28.095 1.00 92.06 457 LYS A CA 1
ATOM 3564 C C . LYS A 1 457 ? 14.727 16.572 -27.062 1.00 92.06 457 LYS A C 1
ATOM 3566 O O . LYS A 1 457 ? 13.504 16.719 -27.044 1.00 92.06 457 LYS A O 1
ATOM 3571 N N . LEU A 1 458 ? 15.389 15.836 -26.177 1.00 96.31 458 LEU A N 1
ATOM 3572 C CA . LEU A 1 458 ? 14.741 14.997 -25.182 1.00 96.31 458 LEU A CA 1
ATOM 3573 C C . LEU A 1 458 ? 15.078 15.465 -23.772 1.00 96.31 458 LEU A C 1
ATOM 3575 O O . LEU A 1 458 ? 16.239 15.479 -23.365 1.00 96.31 458 LEU A O 1
ATOM 3579 N N . LYS A 1 459 ? 14.032 15.755 -23.005 1.00 96.56 459 LYS A N 1
ATOM 3580 C CA . LYS A 1 459 ? 14.099 15.946 -21.565 1.00 96.56 459 LYS A CA 1
ATOM 3581 C C . LYS A 1 459 ? 14.169 14.575 -20.903 1.00 96.56 459 LYS A C 1
ATOM 3583 O O . LYS A 1 459 ? 13.201 13.817 -20.946 1.00 96.56 459 LYS A O 1
ATOM 3588 N N . SER A 1 460 ? 15.310 14.272 -20.293 1.00 97.06 460 SER A N 1
ATOM 3589 C CA . SER A 1 460 ? 15.512 13.029 -19.545 1.00 97.06 460 SER A CA 1
ATOM 3590 C C . SER A 1 460 ? 14.824 13.060 -18.185 1.00 97.06 460 SER A C 1
ATOM 3592 O O . SER A 1 460 ? 14.843 14.081 -17.495 1.00 97.06 460 SER A O 1
ATOM 3594 N N . TYR A 1 461 ? 14.299 11.910 -17.780 1.00 96.19 461 TYR A N 1
ATOM 3595 C CA . TYR A 1 461 ? 13.876 11.602 -16.415 1.00 96.19 461 TYR A CA 1
ATOM 3596 C C . TYR A 1 461 ? 14.706 10.475 -15.790 1.00 96.19 461 TYR A C 1
ATOM 3598 O O . TYR A 1 461 ? 14.460 10.083 -14.652 1.00 96.19 461 TYR A O 1
ATOM 3606 N N . VAL A 1 462 ? 15.699 9.957 -16.518 1.00 94.31 462 VAL A N 1
ATOM 3607 C CA . VAL A 1 462 ? 16.523 8.840 -16.063 1.00 94.31 462 VAL A CA 1
ATOM 3608 C C . VAL A 1 462 ? 17.633 9.353 -15.158 1.00 94.31 462 VAL A C 1
ATOM 3610 O O . VAL A 1 462 ? 18.466 10.157 -15.578 1.00 94.31 462 VAL A O 1
ATOM 3613 N N . GLN A 1 463 ? 17.643 8.879 -13.918 1.00 92.94 463 GLN A N 1
ATOM 3614 C CA . GLN A 1 463 ? 18.637 9.240 -12.917 1.00 92.94 463 GLN A CA 1
ATOM 3615 C C . GLN A 1 463 ? 19.829 8.277 -12.963 1.00 92.94 463 GLN A C 1
ATOM 3617 O O . GLN A 1 463 ? 19.649 7.081 -13.187 1.00 92.94 463 GLN A O 1
ATOM 3622 N N . SER A 1 464 ? 21.040 8.792 -12.742 1.00 91.50 464 SER A N 1
ATOM 3623 C CA . SER A 1 464 ? 22.235 7.969 -12.553 1.00 91.50 464 SER A CA 1
ATOM 3624 C C . SER A 1 464 ? 22.082 7.057 -11.335 1.00 91.50 464 SER A C 1
ATOM 3626 O O . SER A 1 464 ? 21.392 7.405 -10.376 1.00 91.50 464 SER A O 1
ATOM 3628 N N . ILE A 1 465 ? 22.775 5.919 -11.342 1.00 88.62 465 ILE A N 1
ATOM 3629 C CA . ILE A 1 465 ? 22.739 4.905 -10.277 1.00 88.62 465 ILE A CA 1
ATOM 3630 C C . ILE A 1 465 ? 23.052 5.477 -8.884 1.00 88.62 465 ILE A C 1
ATOM 3632 O O . ILE A 1 465 ? 22.541 4.997 -7.877 1.00 88.62 465 ILE A O 1
ATOM 3636 N N . ASP A 1 466 ? 23.865 6.534 -8.813 1.00 87.69 466 ASP A N 1
ATOM 3637 C CA . ASP A 1 466 ? 24.217 7.217 -7.567 1.00 87.69 466 ASP A CA 1
ATOM 3638 C C . ASP A 1 466 ? 23.225 8.318 -7.149 1.00 87.69 466 ASP A C 1
ATOM 3640 O O . ASP A 1 466 ? 23.438 8.993 -6.140 1.00 87.69 466 ASP A O 1
ATOM 3644 N N . GLY A 1 467 ? 22.163 8.532 -7.926 1.00 87.75 467 GLY A N 1
ATOM 3645 C CA . GLY A 1 467 ? 21.124 9.518 -7.660 1.00 87.75 467 GLY A CA 1
ATOM 3646 C C . GLY A 1 467 ? 21.519 10.970 -7.950 1.00 87.75 467 GLY A C 1
ATOM 3647 O O . GLY A 1 467 ? 20.721 11.872 -7.696 1.00 87.75 467 GLY A O 1
ATOM 3648 N N . LYS A 1 468 ? 22.729 11.258 -8.447 1.00 89.06 468 LYS A N 1
ATOM 3649 C CA . LYS A 1 468 ? 23.246 12.642 -8.468 1.00 89.06 468 LYS A CA 1
ATOM 3650 C C . LYS A 1 468 ? 22.947 13.430 -9.733 1.00 89.06 468 LYS A C 1
ATOM 3652 O O . LYS A 1 468 ? 23.020 14.658 -9.700 1.00 89.06 468 LYS A O 1
ATOM 3657 N N . SER A 1 469 ? 22.655 12.767 -10.847 1.00 91.56 469 SER A N 1
ATOM 3658 C CA . SER A 1 469 ? 22.501 13.438 -12.140 1.00 91.56 469 SER A CA 1
ATOM 3659 C C . SER A 1 469 ? 21.435 12.788 -13.011 1.00 91.56 469 SER A C 1
ATOM 3661 O O . SER A 1 469 ? 21.134 11.609 -12.853 1.00 91.56 469 SER A O 1
ATOM 3663 N N . LEU A 1 470 ? 20.866 13.566 -13.932 1.00 94.56 470 LEU A N 1
ATOM 3664 C CA . LEU A 1 470 ? 20.044 13.032 -15.015 1.00 94.56 470 LEU A CA 1
ATOM 3665 C C . LEU A 1 470 ? 20.946 12.662 -16.193 1.00 94.56 470 LEU A C 1
ATOM 3667 O O . LEU A 1 470 ? 21.800 13.457 -16.593 1.00 94.56 470 LEU A O 1
ATOM 3671 N N . LEU A 1 471 ? 20.743 11.472 -16.751 1.00 94.62 471 LEU A N 1
ATOM 3672 C CA . LEU A 1 471 ? 21.552 10.961 -17.852 1.00 94.62 471 LEU A CA 1
ATOM 3673 C C . LEU A 1 471 ? 21.037 11.469 -19.206 1.00 94.62 471 LEU A C 1
ATOM 3675 O O . LEU A 1 471 ? 19.821 11.523 -19.418 1.00 94.62 471 LEU A O 1
ATOM 3679 N N . PRO A 1 472 ? 21.926 11.826 -20.150 1.00 92.94 472 PRO A N 1
ATOM 3680 C CA . PRO A 1 472 ? 21.524 12.189 -21.503 1.00 92.94 472 PRO A CA 1
ATOM 3681 C C . PRO A 1 472 ? 20.924 10.977 -22.228 1.00 92.94 472 PRO A C 1
ATOM 3683 O O . PRO A 1 472 ? 21.505 9.899 -22.239 1.00 92.94 472 PRO A O 1
ATOM 3686 N N . VAL A 1 473 ? 19.765 11.170 -22.861 1.00 93.94 473 VAL A N 1
ATOM 3687 C CA . VAL A 1 473 ? 18.966 10.071 -23.433 1.00 93.94 473 VAL A CA 1
ATOM 3688 C C . VAL A 1 473 ? 19.584 9.513 -24.710 1.00 93.94 473 VAL A C 1
ATOM 3690 O O . VAL A 1 473 ? 19.801 8.310 -24.842 1.00 93.94 473 VAL A O 1
ATOM 3693 N N . ALA A 1 474 ? 19.821 10.397 -25.676 1.00 93.69 474 ALA A N 1
ATOM 3694 C CA . ALA A 1 474 ? 20.321 10.053 -26.994 1.00 93.69 474 ALA A CA 1
ATOM 3695 C C . ALA A 1 474 ? 20.852 11.310 -27.691 1.00 93.69 474 ALA A C 1
ATOM 3697 O O . ALA A 1 474 ? 20.185 12.347 -27.710 1.00 93.69 474 ALA A O 1
ATOM 3698 N N . LYS A 1 475 ? 22.036 11.219 -28.291 1.00 89.88 475 LYS A N 1
ATOM 3699 C CA . LYS A 1 475 ? 22.562 12.210 -29.232 1.00 89.88 475 LYS A CA 1
ATOM 3700 C C . LYS A 1 475 ? 22.091 11.870 -30.641 1.00 89.88 475 LYS A C 1
ATOM 3702 O O . LYS A 1 475 ? 21.852 10.704 -30.955 1.00 89.88 475 LYS A O 1
ATOM 3707 N N . ASN A 1 476 ? 21.988 12.889 -31.500 1.00 90.94 476 ASN A N 1
ATOM 3708 C CA . ASN A 1 476 ? 21.648 12.706 -32.917 1.00 90.94 476 ASN A CA 1
ATOM 3709 C C . ASN A 1 476 ? 20.369 11.864 -33.102 1.00 90.94 476 ASN A C 1
ATOM 3711 O O . ASN A 1 476 ? 20.312 10.988 -33.960 1.00 90.94 476 ASN A O 1
ATOM 3715 N N . VAL A 1 477 ? 19.365 12.080 -32.249 1.00 95.44 477 VAL A N 1
ATOM 3716 C CA . VAL A 1 477 ? 18.101 11.344 -32.299 1.00 95.44 477 VAL A CA 1
ATOM 3717 C C . VAL A 1 477 ? 17.118 12.038 -33.237 1.00 95.44 477 VAL A C 1
ATOM 3719 O O . VAL A 1 477 ? 16.980 13.260 -33.224 1.00 95.44 477 VAL A O 1
ATOM 3722 N N . ASP A 1 478 ? 16.420 11.246 -34.041 1.00 96.88 478 ASP A N 1
ATOM 3723 C CA . ASP A 1 478 ? 15.219 11.649 -34.758 1.00 96.88 478 ASP A CA 1
ATOM 3724 C C . ASP A 1 478 ? 14.121 10.617 -34.491 1.00 96.88 478 ASP A C 1
ATOM 3726 O O . ASP A 1 478 ? 14.047 9.569 -35.140 1.00 96.88 478 ASP A O 1
ATOM 3730 N N . LEU A 1 479 ? 13.243 10.917 -33.527 1.00 97.50 479 LEU A N 1
ATOM 3731 C CA . LEU A 1 479 ? 12.177 9.997 -33.115 1.00 97.50 479 LEU A CA 1
ATOM 3732 C C . LEU A 1 479 ? 11.244 9.578 -34.259 1.00 97.50 479 LEU A C 1
ATOM 3734 O O . LEU A 1 479 ? 10.557 8.565 -34.130 1.00 97.50 479 LEU A O 1
ATOM 3738 N N . ARG A 1 480 ? 11.217 10.312 -35.376 1.00 97.50 480 ARG A N 1
ATOM 3739 C CA . ARG A 1 480 ? 10.361 10.017 -36.531 1.00 97.50 480 ARG A CA 1
ATOM 3740 C C . ARG A 1 480 ? 10.942 8.931 -37.440 1.00 97.50 480 ARG A C 1
ATOM 3742 O O . ARG A 1 480 ? 10.188 8.390 -38.246 1.00 97.50 480 ARG A O 1
ATOM 3749 N N . HIS A 1 481 ? 12.240 8.633 -37.325 1.00 96.75 481 HIS A N 1
ATOM 3750 C CA . HIS A 1 481 ? 12.969 7.716 -38.214 1.00 96.75 481 HIS A CA 1
ATOM 3751 C C . HIS A 1 481 ? 13.798 6.634 -37.498 1.00 96.75 481 HIS A C 1
ATOM 3753 O O . HIS A 1 481 ? 14.235 5.681 -38.138 1.00 96.75 481 HIS A O 1
ATOM 3759 N N . ASP A 1 482 ? 14.064 6.789 -36.201 1.00 97.31 482 ASP A N 1
ATOM 3760 C CA . ASP A 1 482 ? 15.047 5.973 -35.481 1.00 97.31 482 ASP A CA 1
ATOM 3761 C C . ASP A 1 482 ? 14.503 4.664 -34.882 1.00 97.31 482 ASP A C 1
ATOM 3763 O O . ASP A 1 482 ? 15.273 3.894 -34.303 1.00 97.31 482 ASP A O 1
ATOM 3767 N N . ALA A 1 483 ? 13.204 4.383 -35.021 1.00 97.38 483 ALA A N 1
ATOM 3768 C CA . ALA A 1 483 ? 12.652 3.050 -34.785 1.00 97.38 483 ALA A CA 1
ATOM 3769 C C . ALA A 1 483 ? 12.652 2.246 -36.099 1.00 97.38 483 ALA A C 1
ATOM 3771 O O . ALA A 1 483 ? 12.392 2.818 -37.158 1.00 97.38 483 ALA A O 1
ATOM 3772 N N . PRO A 1 484 ? 12.860 0.916 -36.070 1.00 96.25 484 PRO A N 1
ATOM 3773 C CA . PRO A 1 484 ? 12.842 0.124 -37.299 1.00 96.25 484 PRO A CA 1
ATOM 3774 C C . PRO A 1 484 ? 11.481 0.163 -38.022 1.00 96.25 484 PRO A C 1
ATOM 3776 O O . PRO A 1 484 ? 11.419 0.090 -39.253 1.00 96.25 484 PRO A O 1
ATOM 3779 N N . ARG A 1 485 ? 10.385 0.239 -37.250 1.00 97.44 485 ARG A N 1
ATOM 3780 C CA . ARG A 1 485 ? 8.997 0.328 -37.724 1.00 97.44 485 ARG A CA 1
ATOM 3781 C C . ARG A 1 485 ? 8.123 1.084 -36.730 1.00 97.44 485 ARG A C 1
ATOM 3783 O O . ARG A 1 485 ? 8.374 1.072 -35.526 1.00 97.44 485 ARG A O 1
ATOM 3790 N N . TYR A 1 486 ? 7.046 1.665 -37.239 1.00 98.00 486 TYR A N 1
ATOM 3791 C CA . TYR A 1 486 ? 6.088 2.475 -36.495 1.00 98.00 486 TYR A CA 1
ATOM 3792 C C . TYR A 1 486 ? 4.659 1.970 -36.672 1.00 98.00 486 TYR A C 1
ATOM 3794 O O . TYR A 1 486 ? 4.382 1.157 -37.544 1.00 98.00 486 TYR A O 1
ATOM 3802 N N . ARG A 1 487 ? 3.732 2.491 -35.874 1.00 97.69 487 ARG A N 1
ATOM 3803 C CA . ARG A 1 487 ? 2.286 2.420 -36.087 1.00 97.69 487 ARG A CA 1
ATOM 3804 C C . ARG A 1 487 ? 1.685 3.805 -35.955 1.00 97.69 487 ARG A C 1
ATOM 3806 O O . ARG A 1 487 ? 2.144 4.607 -35.144 1.00 97.69 487 ARG A O 1
ATOM 3813 N N . VAL A 1 488 ? 0.640 4.055 -36.735 1.00 98.06 488 VAL A N 1
ATOM 3814 C CA . VAL A 1 488 ? -0.107 5.311 -36.700 1.00 98.06 488 VAL A CA 1
ATOM 3815 C C . VAL A 1 488 ? -1.560 5.021 -36.383 1.00 98.06 488 VAL A C 1
ATOM 3817 O O . VAL A 1 488 ? -2.169 4.113 -36.948 1.00 98.06 488 VAL A O 1
ATOM 3820 N N . TYR A 1 489 ? -2.105 5.795 -35.460 1.00 97.81 489 TYR A N 1
ATOM 3821 C CA . TYR A 1 489 ? -3.479 5.709 -35.020 1.00 97.81 489 TYR A CA 1
ATOM 3822 C C . TYR A 1 489 ? -4.173 7.023 -35.347 1.00 97.81 489 TYR A C 1
ATOM 3824 O O . TYR A 1 489 ? -3.754 8.079 -34.884 1.00 97.81 489 TYR A O 1
ATOM 3832 N N . GLU A 1 490 ? -5.247 6.949 -36.121 1.00 97.31 490 GLU A N 1
ATOM 3833 C CA . GLU A 1 490 ? -6.111 8.085 -36.413 1.00 97.31 490 GLU A CA 1
ATOM 3834 C C . GLU A 1 490 ? -7.398 7.932 -35.627 1.00 97.31 490 GLU A C 1
ATOM 3836 O O . GLU A 1 490 ? -8.132 6.953 -35.790 1.00 97.31 490 GLU A O 1
ATOM 3841 N N . ASN A 1 491 ? -7.666 8.894 -34.750 1.00 96.56 491 ASN A N 1
ATOM 3842 C CA . ASN A 1 491 ? -8.807 8.856 -33.845 1.00 96.56 491 ASN A CA 1
ATOM 3843 C C . ASN A 1 491 ? -8.895 7.525 -33.065 1.00 96.56 491 ASN A C 1
ATOM 3845 O O . ASN A 1 491 ? -9.915 6.829 -33.100 1.00 96.56 491 ASN A O 1
ATOM 3849 N N . SER A 1 492 ? -7.774 7.126 -32.449 1.00 96.06 492 SER A N 1
ATOM 3850 C CA . SER A 1 492 ? -7.585 5.854 -31.725 1.00 96.06 492 SER A CA 1
ATOM 3851 C C . SER A 1 492 ? -7.715 4.565 -32.552 1.00 96.06 492 SER A C 1
ATOM 3853 O O . SER A 1 492 ? -7.718 3.471 -31.986 1.00 96.06 492 SER A O 1
ATOM 3855 N N . LYS A 1 493 ? -7.773 4.643 -33.886 1.00 96.88 493 LYS A N 1
ATOM 3856 C CA . LYS A 1 493 ? -7.828 3.467 -34.770 1.00 96.88 493 LYS A CA 1
ATOM 3857 C C . LYS A 1 493 ? -6.520 3.301 -35.525 1.00 96.88 493 LYS A C 1
ATOM 3859 O O . LYS A 1 493 ? -6.064 4.243 -36.157 1.00 96.88 493 LYS A O 1
ATOM 3864 N N . HIS A 1 494 ? -5.934 2.106 -35.491 1.00 96.31 494 HIS A N 1
ATOM 3865 C CA . HIS A 1 494 ? -4.723 1.798 -36.262 1.00 96.31 494 HIS A CA 1
ATOM 3866 C C . HIS A 1 494 ? -5.018 1.914 -37.763 1.00 96.31 494 HIS A C 1
ATOM 3868 O O . HIS A 1 494 ? -5.968 1.303 -38.255 1.00 96.31 494 HIS A O 1
ATOM 3874 N N . VAL A 1 495 ? -4.219 2.709 -38.475 1.00 97.31 495 VAL A N 1
ATOM 3875 C CA . VAL A 1 495 ? -4.359 2.953 -39.915 1.00 97.31 495 VAL A CA 1
ATOM 3876 C C . VAL A 1 495 ? -3.066 2.651 -40.665 1.00 97.31 495 VAL A C 1
ATOM 3878 O O . VAL A 1 495 ? -1.973 2.654 -40.099 1.00 97.31 495 VAL A O 1
ATOM 3881 N N . SER A 1 496 ? -3.191 2.406 -41.969 1.00 96.31 496 SER A N 1
ATOM 3882 C CA . SER A 1 496 ? -2.047 2.300 -42.872 1.00 96.31 496 SER A CA 1
ATOM 3883 C C . SER A 1 496 ? -1.595 3.672 -43.367 1.00 96.31 496 SER A C 1
ATOM 3885 O O . SER A 1 496 ? -2.431 4.466 -43.798 1.00 96.31 496 SER A O 1
ATOM 3887 N N . ILE A 1 497 ? -0.285 3.893 -43.436 1.00 96.88 497 ILE A N 1
ATOM 3888 C CA . ILE A 1 497 ? 0.331 5.059 -44.078 1.00 96.88 497 ILE A CA 1
ATOM 3889 C C . ILE A 1 497 ? 0.952 4.614 -45.395 1.00 96.88 497 ILE A C 1
ATOM 3891 O O . ILE A 1 497 ? 1.753 3.681 -45.418 1.00 96.88 497 ILE A O 1
ATOM 3895 N N . ASN A 1 498 ? 0.565 5.250 -46.503 1.00 92.06 498 ASN A N 1
ATOM 3896 C CA . ASN A 1 498 ? 1.058 4.919 -47.847 1.00 92.06 498 ASN A CA 1
ATOM 3897 C C . ASN A 1 498 ? 0.971 3.410 -48.174 1.00 92.06 498 ASN A C 1
ATOM 3899 O O . ASN A 1 498 ? 1.866 2.834 -48.786 1.00 92.06 498 ASN A O 1
ATOM 3903 N N . GLY A 1 499 ? -0.108 2.756 -47.726 1.00 92.25 499 GLY A N 1
ATOM 3904 C CA . GLY A 1 499 ? -0.347 1.323 -47.927 1.00 92.25 499 GLY A CA 1
ATOM 3905 C C . GLY A 1 499 ? 0.383 0.385 -46.956 1.00 92.25 499 GLY A C 1
ATOM 3906 O O . GLY A 1 499 ? 0.184 -0.824 -47.036 1.00 92.25 499 GLY A O 1
ATOM 3907 N N . ALA A 1 500 ? 1.182 0.902 -46.017 1.00 93.88 500 ALA A N 1
ATOM 3908 C CA . ALA A 1 500 ? 1.865 0.110 -44.996 1.00 93.88 500 ALA A CA 1
ATOM 3909 C C . ALA A 1 500 ? 1.192 0.265 -43.622 1.00 93.88 500 ALA A C 1
ATOM 3911 O O . ALA A 1 500 ? 1.046 1.377 -43.121 1.00 93.88 500 ALA A O 1
ATOM 3912 N N . LEU A 1 501 ? 0.817 -0.851 -42.984 1.00 94.38 501 LEU A N 1
ATOM 3913 C CA . LEU A 1 501 ? 0.331 -0.857 -41.591 1.00 94.38 501 LEU A CA 1
ATOM 3914 C C . LEU A 1 501 ? 1.434 -0.519 -40.580 1.00 94.38 501 LEU A C 1
ATOM 3916 O O . LEU A 1 501 ? 1.143 -0.000 -39.504 1.00 94.38 501 LEU A O 1
ATOM 3920 N N . GLU A 1 502 ? 2.682 -0.827 -40.934 1.00 96.50 502 GLU A N 1
ATOM 3921 C CA . GLU A 1 502 ? 3.857 -0.572 -40.107 1.00 96.50 502 GLU A CA 1
ATOM 3922 C C . GLU A 1 502 ? 4.949 0.128 -40.933 1.00 96.50 502 GLU A C 1
ATOM 3924 O O . GLU A 1 502 ? 5.862 -0.543 -41.441 1.00 96.50 502 GLU A O 1
ATOM 3929 N N . PRO A 1 503 ? 4.819 1.453 -41.166 1.00 96.62 503 PRO A N 1
ATOM 3930 C CA . PRO A 1 503 ? 5.780 2.220 -41.952 1.00 96.62 503 PRO A CA 1
ATOM 3931 C C . PRO A 1 503 ? 7.137 2.315 -41.242 1.00 96.62 503 PRO A C 1
ATOM 3933 O O . PRO A 1 503 ? 7.250 2.118 -40.035 1.00 96.62 503 PRO A O 1
ATOM 3936 N N . VAL A 1 504 ? 8.183 2.631 -42.006 1.00 95.06 504 VAL A N 1
ATOM 3937 C CA . VAL A 1 504 ? 9.569 2.752 -41.505 1.00 95.06 504 VAL A CA 1
ATOM 3938 C C . VAL A 1 504 ? 9.908 4.151 -40.980 1.00 95.06 504 VAL A C 1
ATOM 3940 O O . VAL A 1 504 ? 11.002 4.374 -40.486 1.00 95.06 504 VAL A O 1
ATOM 3943 N N . ASN A 1 505 ? 8.990 5.106 -41.120 1.00 94.81 505 ASN A N 1
ATOM 3944 C CA . ASN A 1 505 ? 9.081 6.438 -40.535 1.00 94.81 505 ASN A CA 1
ATOM 3945 C C . ASN A 1 505 ? 7.671 7.017 -40.355 1.00 94.81 505 ASN A C 1
ATOM 3947 O O . ASN A 1 505 ? 6.710 6.501 -40.931 1.00 94.81 505 ASN A O 1
ATOM 3951 N N . VAL A 1 506 ? 7.572 8.088 -39.572 1.00 97.00 506 VAL A N 1
ATOM 3952 C CA . VAL A 1 506 ? 6.324 8.831 -39.309 1.00 97.00 506 VAL A CA 1
ATOM 3953 C C . VAL A 1 506 ? 6.508 10.341 -39.467 1.00 97.00 506 VAL A C 1
ATOM 3955 O O . VAL A 1 506 ? 5.812 11.133 -38.833 1.00 97.00 506 VAL A O 1
ATOM 3958 N N . ALA A 1 507 ? 7.471 10.765 -40.290 1.00 96.19 507 ALA A N 1
ATOM 3959 C CA . ALA A 1 507 ? 7.821 12.177 -40.413 1.00 96.19 507 ALA A CA 1
ATOM 3960 C C . ALA A 1 507 ? 6.649 13.032 -40.908 1.00 96.19 507 ALA A C 1
ATOM 3962 O O . ALA A 1 507 ? 6.392 14.090 -40.344 1.00 96.19 507 ALA A O 1
ATOM 3963 N N . ASP A 1 508 ? 5.899 12.524 -41.886 1.00 95.69 508 ASP A N 1
ATOM 3964 C CA . ASP A 1 508 ? 4.740 13.210 -42.467 1.00 95.69 508 ASP A CA 1
ATOM 3965 C C . ASP A 1 508 ? 3.523 13.248 -41.523 1.00 95.69 508 ASP A C 1
ATOM 3967 O O . ASP A 1 508 ? 2.577 13.997 -41.757 1.00 95.69 508 ASP A O 1
ATOM 3971 N N . GLN A 1 509 ? 3.514 12.421 -40.472 1.00 96.56 509 GLN A N 1
ATOM 3972 C CA . GLN A 1 509 ? 2.437 12.365 -39.476 1.00 96.56 509 GLN A CA 1
ATOM 3973 C C . GLN A 1 509 ? 2.753 13.223 -38.248 1.00 96.56 509 GLN A C 1
ATOM 3975 O O . GLN A 1 509 ? 1.847 13.656 -37.536 1.00 96.56 509 GLN A O 1
ATOM 3980 N N . TRP A 1 510 ? 4.033 13.507 -38.004 1.00 95.81 510 TRP A N 1
ATOM 3981 C CA . TRP A 1 510 ? 4.455 14.359 -36.906 1.00 95.81 510 TRP A CA 1
ATOM 3982 C C . TRP A 1 510 ? 4.269 15.833 -37.269 1.00 95.81 510 TRP A C 1
ATOM 3984 O O . TRP A 1 510 ? 5.067 16.429 -37.985 1.00 95.81 510 TRP A O 1
ATOM 3994 N N . THR A 1 511 ? 3.217 16.450 -36.737 1.00 90.75 511 THR A N 1
ATOM 3995 C CA . THR A 1 511 ? 2.976 17.894 -36.895 1.00 90.75 511 THR A CA 1
ATOM 3996 C C . THR A 1 511 ? 3.763 18.703 -35.863 1.00 90.75 511 THR A C 1
ATOM 3998 O O . THR A 1 511 ? 3.541 18.549 -34.654 1.00 90.75 511 THR A O 1
ATOM 4001 N N . ASP A 1 512 ? 4.640 19.590 -36.338 1.00 84.56 512 ASP A N 1
ATOM 4002 C CA . ASP A 1 512 ? 5.411 20.519 -35.506 1.00 84.56 512 ASP A CA 1
ATOM 4003 C C . ASP A 1 512 ? 4.491 21.418 -34.663 1.00 84.56 512 ASP A C 1
ATOM 4005 O O . ASP A 1 512 ? 3.476 21.931 -35.133 1.00 84.56 512 ASP A O 1
ATOM 4009 N N . GLY A 1 513 ? 4.833 21.603 -33.387 1.00 85.69 513 GLY A N 1
ATOM 4010 C CA . GLY A 1 513 ? 4.064 22.398 -32.426 1.00 85.69 513 GLY A CA 1
ATOM 4011 C C . GLY A 1 513 ? 2.823 21.709 -31.841 1.00 85.69 513 GLY A C 1
ATOM 4012 O O . GLY A 1 513 ? 2.359 22.136 -30.781 1.00 85.69 513 GLY A O 1
ATOM 4013 N N . ASP A 1 514 ? 2.317 20.638 -32.466 1.00 91.50 514 ASP A N 1
ATOM 4014 C CA . ASP A 1 514 ? 1.115 19.925 -32.002 1.00 91.50 514 ASP A CA 1
ATOM 4015 C C . ASP A 1 514 ? 1.412 18.564 -31.365 1.00 91.50 514 ASP A C 1
ATOM 4017 O O . ASP A 1 514 ? 0.590 18.086 -30.598 1.00 91.50 514 ASP A O 1
ATOM 4021 N N . HIS A 1 515 ? 2.576 17.948 -31.592 1.00 97.69 515 HIS A N 1
ATOM 4022 C CA . HIS A 1 515 ? 2.895 16.626 -31.032 1.00 97.69 515 HIS A CA 1
ATOM 4023 C C . HIS A 1 515 ? 3.958 16.659 -29.936 1.00 97.69 515 HIS A C 1
ATOM 4025 O O . HIS A 1 515 ? 4.911 17.433 -29.997 1.00 97.69 515 HIS A O 1
ATOM 4031 N N . VAL A 1 516 ? 3.822 15.768 -28.953 1.00 98.12 516 VAL A N 1
ATOM 4032 C CA . VAL A 1 516 ? 4.837 15.492 -27.926 1.00 98.12 516 VAL A CA 1
ATOM 4033 C C . VAL A 1 516 ? 5.189 14.010 -27.986 1.00 98.12 516 VAL A C 1
ATOM 4035 O O . VAL A 1 516 ? 4.293 13.164 -27.934 1.00 98.12 516 VAL A O 1
ATOM 4038 N N . GLY A 1 517 ? 6.480 13.697 -28.116 1.00 97.94 517 GLY A N 1
ATOM 4039 C CA . GLY A 1 517 ? 6.989 12.331 -28.033 1.00 97.94 517 GLY A CA 1
ATOM 4040 C C . GLY A 1 517 ? 7.345 11.948 -26.604 1.00 97.94 517 GLY A C 1
ATOM 4041 O O . GLY A 1 517 ? 7.900 12.757 -25.867 1.00 97.94 517 GLY A O 1
ATOM 4042 N N . PHE A 1 518 ? 7.071 10.703 -26.237 1.00 98.50 518 PHE A N 1
ATOM 4043 C CA . PHE A 1 518 ? 7.408 10.109 -24.952 1.00 98.50 518 PHE A CA 1
ATOM 4044 C C . PHE A 1 518 ? 8.136 8.787 -25.175 1.00 98.50 518 PHE A C 1
ATOM 4046 O O . PHE A 1 518 ? 7.695 7.937 -25.954 1.00 98.50 518 PHE A O 1
ATOM 4053 N N . LEU A 1 519 ? 9.244 8.619 -24.461 1.00 98.38 519 LEU A N 1
ATOM 4054 C CA . LEU A 1 519 ? 10.023 7.394 -24.416 1.00 98.38 519 LEU A CA 1
ATOM 4055 C C . LEU A 1 519 ? 9.717 6.655 -23.120 1.00 98.38 519 LEU A C 1
ATOM 4057 O O . LEU A 1 519 ? 9.885 7.190 -22.024 1.00 98.38 519 LEU A O 1
ATOM 4061 N N . ILE A 1 520 ? 9.269 5.417 -23.272 1.00 97.94 520 ILE A N 1
ATOM 4062 C CA . ILE A 1 520 ? 8.844 4.533 -22.194 1.00 97.94 520 ILE A CA 1
ATOM 4063 C C . ILE A 1 520 ? 9.807 3.354 -22.141 1.00 97.94 520 ILE A C 1
ATOM 4065 O O . ILE A 1 520 ? 10.170 2.805 -23.181 1.00 97.94 520 ILE A O 1
ATOM 4069 N N . GLY A 1 521 ? 10.235 2.952 -20.952 1.00 95.56 521 GLY A N 1
ATOM 4070 C CA . GLY A 1 521 ? 11.187 1.860 -20.807 1.00 95.56 521 GLY A CA 1
ATOM 4071 C C . GLY A 1 521 ? 10.673 0.528 -21.357 1.00 95.56 521 GLY A C 1
ATOM 4072 O O . GLY A 1 521 ? 9.470 0.341 -21.550 1.00 95.56 521 GLY A O 1
ATOM 4073 N N . CYS A 1 522 ? 11.605 -0.361 -21.714 1.00 94.94 522 CYS A N 1
ATOM 4074 C CA . CYS A 1 522 ? 11.308 -1.639 -22.357 1.00 94.94 522 CYS A CA 1
ATOM 4075 C C . CYS A 1 522 ? 11.984 -2.823 -21.665 1.00 94.94 522 CYS A C 1
ATOM 4077 O O . CYS A 1 522 ? 13.155 -2.755 -21.291 1.00 94.94 522 CYS A O 1
ATOM 4079 N N . SER A 1 523 ? 11.277 -3.955 -21.648 1.00 91.25 523 SER A N 1
ATOM 4080 C CA . SER A 1 523 ? 11.754 -5.248 -21.138 1.00 91.25 523 SER A CA 1
ATOM 4081 C C . SER A 1 523 ? 12.961 -5.787 -21.905 1.00 91.25 523 SER A C 1
ATOM 4083 O O . SER A 1 523 ? 13.669 -6.646 -21.403 1.00 91.25 523 SER A O 1
ATOM 4085 N N . PHE A 1 524 ? 13.240 -5.282 -23.109 1.00 91.81 524 PHE A N 1
ATOM 4086 C CA . PHE A 1 524 ? 14.410 -5.722 -23.872 1.00 91.81 524 PHE A CA 1
ATOM 4087 C C . PHE A 1 524 ? 15.720 -5.290 -23.200 1.00 91.81 524 PHE A C 1
ATOM 4089 O O . PHE A 1 524 ? 16.755 -5.916 -23.394 1.00 91.81 524 PHE A O 1
ATOM 4096 N N . SER A 1 525 ? 15.658 -4.281 -22.329 1.00 90.25 525 SER A N 1
ATOM 4097 C CA . SER A 1 525 ? 16.823 -3.752 -21.618 1.00 90.25 525 SER A CA 1
ATOM 4098 C C . SER A 1 525 ? 17.401 -4.708 -20.569 1.00 90.25 525 SER A C 1
ATOM 4100 O O . SER A 1 525 ? 18.452 -4.413 -20.035 1.00 90.25 525 SER A O 1
ATOM 4102 N N . PHE A 1 526 ? 16.741 -5.824 -20.235 1.00 91.25 526 PHE A N 1
ATOM 4103 C CA . PHE A 1 526 ? 17.307 -6.849 -19.344 1.00 91.25 526 PHE A CA 1
ATOM 4104 C C . PHE A 1 526 ? 17.793 -8.102 -20.091 1.00 91.25 526 PHE A C 1
ATOM 4106 O O . PHE A 1 526 ? 18.248 -9.067 -19.474 1.00 91.25 526 PHE A O 1
ATOM 4113 N N . GLU A 1 527 ? 17.653 -8.141 -21.421 1.00 91.75 527 GLU A N 1
ATOM 4114 C CA . GLU A 1 527 ? 17.884 -9.351 -22.220 1.00 91.75 527 GLU A CA 1
ATOM 4115 C C . GLU A 1 527 ? 19.335 -9.822 -22.170 1.00 91.75 527 GLU A C 1
ATOM 4117 O O . GLU A 1 527 ? 19.583 -11.025 -22.069 1.00 91.75 527 GLU A O 1
ATOM 4122 N N . ARG A 1 528 ? 20.293 -8.888 -22.163 1.00 91.06 528 ARG A N 1
ATOM 4123 C CA . ARG A 1 528 ? 21.713 -9.207 -21.979 1.00 91.06 528 ARG A CA 1
ATOM 4124 C C . ARG A 1 528 ? 21.966 -9.848 -20.619 1.00 91.06 528 ARG A C 1
ATOM 4126 O O . ARG A 1 528 ? 22.645 -10.868 -20.563 1.00 91.06 528 ARG A O 1
ATOM 4133 N N . ALA A 1 529 ? 21.401 -9.298 -19.544 1.00 90.75 529 ALA A N 1
ATOM 4134 C CA . ALA A 1 529 ? 21.581 -9.841 -18.199 1.00 90.75 529 ALA A CA 1
ATOM 4135 C C . ALA A 1 529 ? 21.044 -11.282 -18.093 1.00 90.75 529 ALA A C 1
ATOM 4137 O O . ALA A 1 529 ? 21.691 -12.156 -17.516 1.00 90.75 529 ALA A O 1
ATOM 4138 N N . LEU A 1 530 ? 19.899 -11.565 -18.724 1.00 93.44 530 LEU A N 1
ATOM 4139 C CA . LEU A 1 530 ? 19.372 -12.928 -18.830 1.00 93.44 530 LEU A CA 1
ATOM 4140 C C . LEU A 1 530 ? 20.279 -13.834 -19.675 1.00 93.44 530 LEU A C 1
ATOM 4142 O O . LEU A 1 530 ? 20.563 -14.961 -19.270 1.00 93.44 530 LEU A O 1
ATOM 4146 N N . HIS A 1 531 ? 20.768 -13.349 -20.818 1.00 89.94 531 HIS A N 1
ATOM 4147 C CA . HIS A 1 531 ? 21.689 -14.088 -21.683 1.00 89.94 531 HIS A CA 1
ATOM 4148 C C . HIS A 1 531 ? 22.987 -14.477 -20.958 1.00 89.94 531 HIS A C 1
ATOM 4150 O O . HIS A 1 531 ? 23.358 -15.651 -20.952 1.00 89.94 531 HIS A O 1
ATOM 4156 N N . GLU A 1 532 ? 23.642 -13.526 -20.291 1.00 89.12 532 GLU A N 1
ATOM 4157 C CA . GLU A 1 532 ? 24.886 -13.754 -19.541 1.00 89.12 532 GLU A CA 1
ATOM 4158 C C . GLU A 1 532 ? 24.704 -14.735 -18.379 1.00 89.12 532 GLU A C 1
ATOM 4160 O O . GLU A 1 532 ? 25.616 -15.492 -18.047 1.00 89.12 532 GLU A O 1
ATOM 4165 N N . ALA A 1 533 ? 23.504 -14.789 -17.800 1.00 90.56 533 ALA A N 1
ATOM 4166 C CA . ALA A 1 533 ? 23.159 -15.746 -16.758 1.00 90.56 533 ALA A CA 1
ATOM 4167 C C . ALA A 1 533 ? 22.797 -17.151 -17.283 1.00 90.56 533 ALA A C 1
ATOM 4169 O O . ALA A 1 533 ? 22.438 -18.023 -16.479 1.00 90.56 533 ALA A O 1
ATOM 4170 N N . GLY A 1 534 ? 22.869 -17.384 -18.599 1.00 92.31 534 GLY A N 1
ATOM 4171 C CA . GLY A 1 534 ? 22.498 -18.645 -19.248 1.00 92.31 534 GLY A CA 1
ATOM 4172 C C . GLY A 1 534 ? 20.991 -18.833 -19.451 1.00 92.31 534 GLY A C 1
ATOM 4173 O O . GLY A 1 534 ? 20.548 -19.951 -19.686 1.00 92.31 534 GLY A O 1
ATOM 4174 N N . LEU A 1 535 ? 20.204 -17.759 -19.355 1.00 94.94 535 LEU A N 1
ATOM 4175 C CA . LEU A 1 535 ? 18.737 -17.735 -19.436 1.00 94.94 535 LEU A CA 1
ATOM 4176 C C . LEU A 1 535 ? 18.252 -16.939 -20.656 1.00 94.94 535 LEU A C 1
ATOM 4178 O O . LEU A 1 535 ? 17.277 -16.186 -20.587 1.00 94.94 535 LEU A O 1
ATOM 4182 N N . THR A 1 536 ? 18.966 -17.080 -21.775 1.00 92.75 536 THR A N 1
ATOM 4183 C CA . THR A 1 536 ? 18.683 -16.359 -23.022 1.00 92.75 536 THR A CA 1
ATOM 4184 C C . THR A 1 536 ? 17.209 -16.504 -23.412 1.00 92.75 536 THR A C 1
ATOM 4186 O O . THR A 1 536 ? 16.749 -17.630 -23.605 1.00 92.75 536 THR A O 1
ATOM 4189 N N . PRO A 1 537 ? 16.462 -15.397 -23.554 1.00 92.19 537 PRO A N 1
ATOM 4190 C CA . PRO A 1 537 ? 15.096 -15.447 -24.052 1.00 92.19 537 PRO A CA 1
ATOM 4191 C C . PRO A 1 537 ? 15.011 -16.118 -25.431 1.00 92.19 537 PRO A C 1
ATOM 4193 O O . PRO A 1 537 ? 15.720 -15.736 -26.362 1.00 92.19 537 PRO A O 1
ATOM 4196 N N . GLN A 1 538 ? 14.103 -17.083 -25.586 1.00 89.38 538 GLN A N 1
ATOM 4197 C CA . GLN A 1 538 ? 13.979 -17.878 -26.817 1.00 89.38 538 GLN A CA 1
ATOM 4198 C C . GLN A 1 538 ? 13.677 -17.048 -28.074 1.00 89.38 538 GLN A C 1
ATOM 4200 O O . GLN A 1 538 ? 14.065 -17.416 -29.179 1.00 89.38 538 GLN A O 1
ATOM 4205 N N . HIS A 1 539 ? 12.990 -15.909 -27.950 1.00 89.12 539 HIS A N 1
ATOM 4206 C CA . HIS A 1 539 ? 12.705 -15.067 -29.116 1.00 89.12 539 HIS A CA 1
ATOM 4207 C C . HIS A 1 539 ? 13.985 -14.471 -29.725 1.00 89.12 539 HIS A C 1
ATOM 4209 O O . HIS A 1 539 ? 14.023 -14.238 -30.931 1.00 89.12 539 HIS A O 1
ATOM 4215 N N . MET A 1 540 ? 15.050 -14.299 -28.930 1.00 86.81 540 MET A N 1
ATOM 4216 C CA . MET A 1 540 ? 16.362 -13.870 -29.423 1.00 86.81 540 MET A CA 1
ATOM 4217 C C . MET A 1 540 ? 17.062 -14.972 -30.216 1.00 86.81 540 MET A C 1
ATOM 4219 O O . MET A 1 540 ? 17.674 -14.691 -31.242 1.00 86.81 540 MET A O 1
ATOM 4223 N N . THR A 1 541 ? 16.976 -16.224 -29.757 1.00 82.56 541 THR A N 1
ATOM 4224 C CA . THR A 1 541 ? 17.627 -17.360 -30.426 1.00 82.56 541 THR A CA 1
ATOM 4225 C C . THR A 1 541 ? 16.892 -17.766 -31.695 1.00 82.56 541 THR A C 1
ATOM 4227 O O . THR A 1 541 ? 17.532 -18.092 -32.688 1.00 82.56 541 THR A O 1
ATOM 4230 N N . HIS A 1 542 ? 15.561 -17.673 -31.693 1.00 83.50 542 HIS A N 1
ATOM 4231 C CA . HIS A 1 542 ? 14.714 -18.048 -32.828 1.00 83.50 542 HIS A CA 1
ATOM 4232 C C . HIS A 1 542 ? 14.441 -16.885 -33.800 1.00 83.50 542 HIS A C 1
ATOM 4234 O O . HIS A 1 542 ? 13.697 -17.057 -34.765 1.00 83.50 542 HIS A O 1
ATOM 4240 N N . ASN A 1 543 ? 15.011 -15.695 -33.554 1.00 80.69 543 ASN A N 1
ATOM 4241 C CA . ASN A 1 543 ? 14.798 -14.480 -34.351 1.00 80.69 543 ASN A CA 1
ATOM 4242 C C . ASN A 1 543 ? 13.305 -14.149 -34.560 1.00 80.69 543 ASN A C 1
ATOM 4244 O O . ASN A 1 543 ? 12.835 -13.941 -35.682 1.00 80.69 543 ASN A O 1
ATOM 4248 N N . ARG A 1 544 ? 12.545 -14.138 -33.461 1.00 90.31 544 ARG A N 1
ATOM 4249 C CA . ARG A 1 544 ? 11.097 -13.887 -33.452 1.00 90.31 544 ARG A CA 1
ATOM 4250 C C . ARG A 1 544 ? 10.766 -12.645 -32.644 1.00 90.31 544 ARG A C 1
ATOM 4252 O O . ARG A 1 544 ? 11.516 -12.240 -31.758 1.00 90.31 544 ARG A O 1
ATOM 4259 N N . ASN A 1 545 ? 9.616 -12.049 -32.924 1.00 93.75 545 ASN A N 1
ATOM 4260 C CA . ASN A 1 545 ? 9.094 -10.977 -32.094 1.00 93.75 545 ASN A CA 1
ATOM 4261 C C . ASN A 1 545 ? 8.456 -11.561 -30.825 1.00 93.75 545 ASN A C 1
ATOM 4263 O O . ASN A 1 545 ? 7.698 -12.527 -30.907 1.00 93.75 545 ASN A O 1
ATOM 4267 N N . VAL A 1 546 ? 8.738 -10.976 -29.658 1.00 95.06 546 VAL A N 1
ATOM 4268 C CA . VAL A 1 546 ? 8.218 -11.468 -28.373 1.00 95.06 546 VAL A CA 1
ATOM 4269 C C . VAL A 1 546 ? 6.678 -11.487 -28.383 1.00 95.06 546 VAL A C 1
ATOM 4271 O O . VAL A 1 546 ? 6.064 -10.512 -28.822 1.00 95.06 546 VAL A O 1
ATOM 4274 N N . PRO A 1 547 ? 6.014 -12.550 -27.901 1.00 97.25 547 PRO A N 1
ATOM 4275 C CA . PRO A 1 547 ? 4.560 -12.563 -27.819 1.00 97.25 547 PRO A CA 1
ATOM 4276 C C . PRO A 1 547 ? 4.072 -11.605 -26.730 1.00 97.25 547 PRO A C 1
ATOM 4278 O O . PRO A 1 547 ? 4.575 -11.595 -25.603 1.00 97.25 547 PRO A O 1
ATOM 4281 N N . MET A 1 548 ? 3.058 -10.810 -27.059 1.00 98.12 548 MET A N 1
ATOM 4282 C CA . MET A 1 548 ? 2.480 -9.801 -26.177 1.00 98.12 548 MET A CA 1
ATOM 4283 C C . MET A 1 548 ? 0.968 -9.977 -26.053 1.00 98.12 548 MET A C 1
ATOM 4285 O O . MET A 1 548 ? 0.264 -10.190 -27.047 1.00 98.12 548 MET A O 1
ATOM 4289 N N . TYR A 1 549 ? 0.475 -9.838 -24.823 1.00 98.19 549 TYR A N 1
ATOM 4290 C CA . TYR A 1 549 ? -0.898 -10.131 -24.451 1.00 98.19 549 TYR A CA 1
ATOM 4291 C C . TYR A 1 549 ? -1.573 -8.965 -23.750 1.00 98.19 549 TYR A C 1
ATOM 4293 O O . TYR A 1 549 ? -1.016 -8.362 -22.834 1.00 98.19 549 TYR A O 1
ATOM 4301 N N . ARG A 1 550 ? -2.818 -8.698 -24.130 1.00 97.56 550 ARG A N 1
ATOM 4302 C CA . ARG A 1 550 ? -3.732 -7.867 -23.352 1.00 97.56 550 ARG A CA 1
ATOM 4303 C C . ARG A 1 550 ? -4.202 -8.658 -22.135 1.00 97.56 550 ARG A C 1
ATOM 4305 O O . ARG A 1 550 ? -4.687 -9.777 -22.276 1.00 97.56 550 ARG A O 1
ATOM 4312 N N . THR A 1 551 ? -4.097 -8.050 -20.962 1.00 97.75 551 THR A N 1
ATOM 4313 C CA . THR A 1 551 ? -4.538 -8.655 -19.699 1.00 97.75 551 THR A CA 1
ATOM 4314 C C . THR A 1 551 ? -5.928 -8.169 -19.288 1.00 97.75 551 THR A C 1
ATOM 4316 O O . THR A 1 551 ? -6.496 -7.256 -19.897 1.00 97.75 551 THR A O 1
ATOM 4319 N N . ASN A 1 552 ? -6.457 -8.745 -18.210 1.00 96.12 552 ASN A N 1
ATOM 4320 C CA . ASN A 1 552 ? -7.608 -8.228 -17.467 1.00 96.12 552 ASN A CA 1
ATOM 4321 C C . ASN A 1 552 ? -7.223 -7.236 -16.343 1.00 96.12 552 ASN A C 1
ATOM 4323 O O . ASN A 1 552 ? -8.110 -6.800 -15.611 1.00 96.12 552 ASN A O 1
ATOM 4327 N N . ILE A 1 553 ? -5.939 -6.882 -16.185 1.00 94.25 553 ILE A N 1
ATOM 4328 C CA . ILE A 1 553 ? -5.471 -5.957 -15.142 1.00 94.25 553 ILE A CA 1
ATOM 4329 C C . ILE A 1 553 ? -5.759 -4.522 -15.604 1.00 94.25 553 ILE A C 1
ATOM 4331 O O . ILE A 1 553 ? -5.142 -4.078 -16.575 1.00 94.25 553 ILE A O 1
ATOM 4335 N N . PRO A 1 554 ? -6.668 -3.772 -14.957 1.00 95.00 554 PRO A N 1
ATOM 4336 C CA . PRO A 1 554 ? -6.988 -2.413 -15.379 1.00 95.00 554 PRO A CA 1
ATOM 4337 C C . PRO A 1 554 ? -5.816 -1.460 -15.129 1.00 95.00 554 PRO A C 1
ATOM 4339 O O . PRO A 1 554 ? -5.119 -1.572 -14.122 1.00 95.00 554 PRO A O 1
ATOM 4342 N N . LEU A 1 555 ? -5.628 -0.487 -16.024 1.00 93.19 555 LEU A N 1
ATOM 4343 C CA . LEU A 1 555 ? -4.776 0.662 -15.728 1.00 93.19 555 LEU A CA 1
ATOM 4344 C C . LEU A 1 555 ? -5.480 1.596 -14.745 1.00 93.19 555 LEU A C 1
ATOM 4346 O O . LEU A 1 555 ? -6.690 1.826 -14.829 1.00 93.19 555 LEU A O 1
ATOM 4350 N N . CYS A 1 556 ? -4.699 2.205 -13.859 1.00 91.50 556 CYS A N 1
ATOM 4351 C CA . CYS A 1 556 ? -5.131 3.370 -13.108 1.00 91.50 556 CYS A CA 1
ATOM 4352 C C . CYS A 1 556 ? -5.421 4.501 -14.100 1.00 91.50 556 CYS A C 1
ATOM 4354 O O . CYS A 1 556 ? -4.497 5.047 -14.705 1.00 91.50 556 CYS A O 1
ATOM 4356 N N . ALA A 1 557 ? -6.698 4.851 -14.258 1.00 92.00 557 ALA A N 1
ATOM 4357 C CA . ALA A 1 557 ? -7.140 5.903 -15.168 1.00 92.00 557 ALA A CA 1
ATOM 4358 C C . ALA A 1 557 ? -6.448 7.251 -14.891 1.00 92.00 557 ALA A C 1
ATOM 4360 O O . ALA A 1 557 ? -6.131 7.570 -13.737 1.00 92.00 557 ALA A O 1
ATOM 4361 N N . ALA A 1 558 ? -6.243 8.037 -15.950 1.00 91.94 558 ALA A N 1
ATOM 4362 C CA . ALA A 1 558 ? -5.615 9.354 -15.898 1.00 91.94 558 ALA A CA 1
ATOM 4363 C C . ALA A 1 558 ? -6.146 10.256 -17.022 1.00 91.94 558 ALA A C 1
ATOM 4365 O O . ALA A 1 558 ? -5.897 9.993 -18.199 1.00 91.94 558 ALA A O 1
ATOM 4366 N N . GLY A 1 559 ? -6.879 11.312 -16.657 1.00 95.81 559 GLY A N 1
ATOM 4367 C CA . GLY A 1 559 ? -7.474 12.241 -17.621 1.00 95.81 559 GLY A CA 1
ATOM 4368 C C . GLY A 1 559 ? -8.310 11.519 -18.681 1.00 95.81 559 GLY A C 1
ATOM 4369 O O . GLY A 1 559 ? -9.184 10.721 -18.341 1.00 95.81 559 GLY A O 1
ATOM 4370 N N . VAL A 1 560 ? -8.016 11.757 -19.963 1.00 96.62 560 VAL A N 1
ATOM 4371 C CA . VAL A 1 560 ? -8.691 11.077 -21.087 1.00 96.62 560 VAL A CA 1
ATOM 4372 C C . VAL A 1 560 ? -8.402 9.572 -21.189 1.00 96.62 560 VAL A C 1
ATOM 4374 O O . VAL A 1 560 ? -9.167 8.840 -21.819 1.00 96.62 560 VAL A O 1
ATOM 4377 N N . PHE A 1 561 ? -7.326 9.073 -20.575 1.00 97.12 561 PHE A N 1
ATOM 4378 C CA . PHE A 1 561 ? -6.933 7.667 -20.657 1.00 97.12 561 PHE A CA 1
ATOM 4379 C C . PHE A 1 561 ? -7.719 6.819 -19.654 1.00 97.12 561 PHE A C 1
ATOM 4381 O O . PHE A 1 561 ? -7.368 6.711 -18.476 1.00 97.12 561 PHE A O 1
ATOM 4388 N N . THR A 1 562 ? -8.793 6.195 -20.139 1.00 93.75 562 THR A N 1
ATOM 4389 C CA . THR A 1 562 ? -9.705 5.357 -19.348 1.00 93.75 562 THR A CA 1
ATOM 4390 C C . THR A 1 562 ? -9.998 4.029 -20.058 1.00 93.75 562 THR A C 1
ATOM 4392 O O . THR A 1 562 ? -9.896 3.925 -21.279 1.00 93.75 562 THR A O 1
ATOM 4395 N N . GLY A 1 563 ? -10.338 2.984 -19.294 1.00 90.25 563 GLY A N 1
ATOM 4396 C CA . GLY A 1 563 ? -10.833 1.709 -19.842 1.00 90.25 563 GLY A CA 1
ATOM 4397 C C . GLY A 1 563 ? -9.794 0.787 -20.501 1.00 90.25 563 GLY A C 1
ATOM 4398 O O . GLY A 1 563 ? -10.174 -0.220 -21.100 1.00 90.25 563 GLY A O 1
ATOM 4399 N N . ALA A 1 564 ? -8.502 1.105 -20.400 1.00 95.56 564 ALA A N 1
ATOM 4400 C CA . ALA A 1 564 ? -7.408 0.257 -20.873 1.00 95.56 564 ALA A CA 1
ATOM 4401 C C . ALA A 1 564 ? -6.875 -0.683 -19.784 1.00 95.56 564 ALA A C 1
ATOM 4403 O O . ALA A 1 564 ? -7.064 -0.453 -18.588 1.00 95.56 564 ALA A O 1
ATOM 4404 N N . THR A 1 565 ? -6.189 -1.741 -20.214 1.00 96.88 565 THR A N 1
ATOM 4405 C CA . THR A 1 565 ? -5.562 -2.739 -19.340 1.00 96.88 565 THR A CA 1
ATOM 4406 C C . THR A 1 565 ? -4.057 -2.824 -19.583 1.00 96.88 565 THR A C 1
ATOM 4408 O O . THR A 1 565 ? -3.545 -2.297 -20.573 1.00 96.88 565 THR A O 1
ATOM 4411 N N . TYR A 1 566 ? -3.336 -3.485 -18.675 1.00 95.31 566 TYR A N 1
ATOM 4412 C CA . TYR A 1 566 ? -1.932 -3.821 -18.888 1.00 95.31 566 TYR A CA 1
ATOM 4413 C C . TYR A 1 566 ? -1.796 -4.667 -20.154 1.00 95.31 566 TYR A C 1
ATOM 4415 O O . TYR A 1 566 ? -2.559 -5.617 -20.374 1.00 95.31 566 TYR A O 1
ATOM 4423 N N . VAL A 1 567 ? -0.760 -4.374 -20.930 1.00 98.00 567 VAL A N 1
ATOM 4424 C CA . VAL A 1 567 ? -0.196 -5.303 -21.903 1.00 98.00 567 VAL A CA 1
ATOM 4425 C C . VAL A 1 567 ? 1.049 -5.921 -21.281 1.00 98.00 567 VAL A C 1
ATOM 4427 O O . VAL A 1 567 ? 1.858 -5.221 -20.666 1.00 98.00 567 VAL A O 1
ATOM 4430 N N . VAL A 1 568 ? 1.207 -7.231 -21.442 1.00 97.88 568 VAL A N 1
ATOM 4431 C CA . VAL A 1 568 ? 2.373 -7.972 -20.958 1.00 97.88 568 VAL A CA 1
ATOM 4432 C C . VAL A 1 568 ? 3.113 -8.643 -22.103 1.00 97.88 568 VAL A C 1
ATOM 4434 O O . VAL A 1 568 ? 2.490 -9.116 -23.045 1.00 97.88 568 VAL A O 1
ATOM 4437 N N . SER A 1 569 ? 4.439 -8.706 -22.021 1.00 97.44 569 SER A N 1
ATOM 4438 C CA . SER A 1 569 ? 5.259 -9.571 -22.881 1.00 97.44 569 SER A CA 1
ATOM 4439 C C . SER A 1 569 ? 5.484 -10.906 -22.179 1.00 97.44 569 SER A C 1
ATOM 4441 O O . SER A 1 569 ? 5.607 -10.922 -20.955 1.00 97.44 569 SER A O 1
ATOM 4443 N N . MET A 1 570 ? 5.526 -12.011 -22.923 1.00 97.25 570 MET A N 1
ATOM 4444 C CA . MET A 1 570 ? 5.673 -13.356 -22.364 1.00 97.25 570 MET A CA 1
ATOM 4445 C C . MET A 1 570 ? 6.914 -14.052 -22.911 1.00 97.25 570 MET A C 1
ATOM 4447 O O . MET A 1 570 ? 7.182 -14.002 -24.110 1.00 97.25 570 MET A O 1
ATOM 4451 N N . ARG A 1 571 ? 7.663 -14.714 -22.031 1.00 96.25 571 ARG A N 1
ATOM 4452 C CA . ARG A 1 571 ? 8.795 -15.574 -22.391 1.00 96.25 571 ARG A CA 1
ATOM 4453 C C . ARG A 1 571 ? 8.663 -16.892 -21.615 1.00 96.25 571 ARG A C 1
ATOM 4455 O O . ARG A 1 571 ? 8.377 -16.832 -20.416 1.00 96.25 571 ARG A O 1
ATOM 4462 N N . PRO A 1 572 ? 8.831 -18.057 -22.258 1.00 95.44 572 PRO A N 1
ATOM 4463 C CA . PRO A 1 572 ? 8.828 -19.333 -21.557 1.00 95.44 572 PRO A CA 1
ATOM 4464 C C . PRO A 1 572 ? 10.157 -19.546 -20.832 1.00 95.44 572 PRO A C 1
ATOM 4466 O O . PRO A 1 572 ? 11.229 -19.275 -21.374 1.00 95.44 572 PRO A O 1
ATOM 4469 N N . TYR A 1 573 ? 10.075 -20.058 -19.610 1.00 95.44 573 TYR A N 1
ATOM 4470 C CA . TYR A 1 573 ? 11.228 -20.459 -18.810 1.00 95.44 573 TYR A CA 1
ATOM 4471 C C . TYR A 1 573 ? 10.933 -21.766 -18.098 1.00 95.44 573 TYR A C 1
ATOM 4473 O O . TYR A 1 573 ? 9.776 -22.046 -17.784 1.00 95.44 573 TYR A O 1
ATOM 4481 N N . LYS A 1 574 ? 11.976 -22.545 -17.801 1.00 93.12 574 LYS A N 1
ATOM 4482 C CA . LYS A 1 574 ? 11.820 -23.722 -16.949 1.00 93.12 574 LYS A CA 1
ATOM 4483 C C . LYS A 1 574 ? 11.275 -23.301 -15.595 1.00 93.12 574 LYS A C 1
ATOM 4485 O O . LYS A 1 574 ? 11.692 -22.271 -15.060 1.00 93.12 574 LYS A O 1
ATOM 4490 N N . VAL A 1 575 ? 10.406 -24.117 -15.004 1.00 88.62 575 VAL A N 1
ATOM 4491 C CA . VAL A 1 575 ? 9.844 -23.854 -13.667 1.00 88.62 575 VAL A CA 1
ATOM 4492 C C . VAL A 1 575 ? 10.952 -23.591 -12.639 1.00 88.62 575 VAL A C 1
ATOM 4494 O O . VAL A 1 575 ? 10.833 -22.678 -11.824 1.00 88.62 575 VAL A O 1
ATOM 4497 N N . SER A 1 576 ? 12.062 -24.333 -12.717 1.00 91.44 576 SER A N 1
ATOM 4498 C CA . SER A 1 576 ? 13.224 -24.181 -11.831 1.00 91.44 576 SER A CA 1
ATOM 4499 C C . SER A 1 576 ? 13.975 -22.857 -11.987 1.00 91.44 576 SER A C 1
ATOM 4501 O O . SER A 1 576 ? 14.663 -22.440 -11.059 1.00 91.44 576 SER A O 1
ATOM 4503 N N . ASP A 1 577 ? 13.860 -22.203 -13.143 1.00 94.75 577 ASP A N 1
ATOM 4504 C CA . ASP A 1 577 ? 14.602 -20.985 -13.470 1.00 94.75 577 ASP A CA 1
ATOM 4505 C C . ASP A 1 577 ? 13.809 -19.708 -13.181 1.00 94.75 577 ASP A C 1
ATOM 4507 O O . ASP A 1 577 ? 14.387 -18.621 -13.188 1.00 94.75 577 ASP A O 1
ATOM 4511 N N . VAL A 1 578 ? 12.504 -19.812 -12.897 1.00 92.94 578 VAL A N 1
ATOM 4512 C CA . VAL A 1 578 ? 11.618 -18.651 -12.720 1.00 92.94 578 VAL A CA 1
ATOM 4513 C C . VAL A 1 578 ? 12.151 -17.682 -11.666 1.00 92.94 578 VAL A C 1
ATOM 4515 O O . VAL A 1 578 ? 12.229 -16.487 -11.935 1.00 92.94 578 VAL A O 1
ATOM 4518 N N . GLU A 1 579 ? 12.576 -18.161 -10.497 1.00 93.44 579 GLU A N 1
ATOM 4519 C CA . GLU A 1 579 ? 13.107 -17.273 -9.450 1.00 93.44 579 GLU A CA 1
ATOM 4520 C C . GLU A 1 579 ? 14.400 -16.577 -9.886 1.00 93.44 579 GLU A C 1
ATOM 4522 O O . GLU A 1 579 ? 14.545 -15.371 -9.700 1.00 93.44 579 GLU A O 1
ATOM 4527 N N . LYS A 1 580 ? 15.294 -17.288 -10.580 1.00 94.81 580 LYS A N 1
ATOM 4528 C CA . LYS A 1 580 ? 16.528 -16.701 -11.115 1.00 94.81 580 LYS A CA 1
ATOM 4529 C C . LYS A 1 580 ? 16.229 -15.632 -12.173 1.00 94.81 580 LYS A C 1
ATOM 4531 O O . LYS A 1 580 ? 16.844 -14.570 -12.171 1.00 94.81 580 LYS A O 1
ATOM 4536 N N . VAL A 1 581 ? 15.257 -15.880 -13.051 1.00 95.44 581 VAL A N 1
ATOM 4537 C CA . VAL A 1 581 ? 14.765 -14.909 -14.043 1.00 95.44 581 VAL A CA 1
ATOM 4538 C C . VAL A 1 581 ? 14.195 -13.661 -13.361 1.00 95.44 581 VAL A C 1
ATOM 4540 O O . VAL A 1 581 ? 14.470 -12.535 -13.786 1.00 95.44 581 VAL A O 1
ATOM 4543 N N . ARG A 1 582 ? 13.420 -13.841 -12.286 1.00 94.94 582 ARG A N 1
ATOM 4544 C CA . ARG A 1 582 ? 12.884 -12.733 -11.486 1.00 94.94 582 ARG A CA 1
ATOM 4545 C C . ARG A 1 582 ? 14.009 -11.923 -10.851 1.00 94.94 582 ARG A C 1
ATOM 4547 O O . ARG A 1 582 ? 14.013 -10.708 -10.999 1.00 94.94 582 ARG A O 1
ATOM 4554 N N . ASP A 1 583 ? 14.982 -12.577 -10.225 1.00 92.62 583 ASP A N 1
ATOM 4555 C CA . ASP A 1 583 ? 16.117 -11.913 -9.576 1.00 92.62 583 ASP A CA 1
ATOM 4556 C C . ASP A 1 583 ? 16.954 -11.086 -10.555 1.00 92.62 583 ASP A C 1
ATOM 4558 O O . ASP A 1 583 ? 17.305 -9.950 -10.246 1.00 92.62 583 ASP A O 1
ATOM 4562 N N . ILE A 1 584 ? 17.215 -11.615 -11.754 1.00 92.62 584 ILE A N 1
ATOM 4563 C CA . ILE A 1 584 ? 17.979 -10.908 -12.791 1.00 92.62 584 ILE A CA 1
ATOM 4564 C C . ILE A 1 584 ? 17.229 -9.678 -13.299 1.00 92.62 584 ILE A C 1
ATOM 4566 O O . ILE A 1 584 ? 17.835 -8.639 -13.535 1.00 92.62 584 ILE A O 1
ATOM 4570 N N . THR A 1 585 ? 15.912 -9.779 -13.491 1.00 94.06 585 THR A N 1
ATOM 4571 C CA . THR A 1 585 ? 15.123 -8.690 -14.092 1.00 94.06 585 THR A CA 1
ATOM 4572 C C . THR A 1 585 ? 14.618 -7.670 -13.069 1.00 94.06 585 THR A C 1
ATOM 4574 O O . THR A 1 585 ? 14.317 -6.535 -13.434 1.00 94.06 585 THR A O 1
ATOM 4577 N N . ARG A 1 586 ? 14.586 -8.012 -11.774 1.00 92.12 586 ARG A N 1
ATOM 4578 C CA . ARG A 1 586 ? 14.108 -7.136 -10.692 1.00 92.12 586 ARG A CA 1
ATOM 4579 C C . ARG A 1 586 ? 14.789 -5.763 -10.630 1.00 92.12 586 ARG A C 1
ATOM 4581 O O . ARG A 1 586 ? 14.052 -4.791 -10.481 1.00 92.12 586 ARG A O 1
ATOM 4588 N N . PRO A 1 587 ? 16.121 -5.618 -10.781 1.00 90.25 587 PRO A N 1
ATOM 4589 C CA . PRO A 1 587 ? 16.778 -4.308 -10.746 1.00 90.25 587 PRO A CA 1
ATOM 4590 C C . PRO A 1 587 ? 16.339 -3.361 -11.871 1.00 90.25 587 PRO A C 1
ATOM 4592 O O . PRO A 1 587 ? 16.474 -2.148 -11.735 1.00 90.25 587 PRO A O 1
ATOM 4595 N N . PHE A 1 588 ? 15.757 -3.882 -12.956 1.00 91.12 588 PHE A N 1
ATOM 4596 C CA . PHE A 1 588 ? 15.399 -3.124 -14.156 1.00 91.12 588 PHE A CA 1
ATOM 4597 C C . PHE A 1 588 ? 14.095 -2.309 -14.004 1.00 91.12 588 PHE A C 1
ATOM 4599 O O . PHE A 1 588 ? 13.345 -2.132 -14.970 1.00 91.12 588 PHE A O 1
ATOM 4606 N N . VAL A 1 589 ? 13.804 -1.790 -12.802 1.00 86.75 589 VAL A N 1
ATOM 4607 C CA . VAL A 1 589 ? 12.561 -1.062 -12.456 1.00 86.75 589 VAL A CA 1
ATOM 4608 C C . VAL A 1 589 ? 12.333 0.195 -13.293 1.00 86.75 589 VAL A C 1
ATOM 4610 O O . VAL A 1 589 ? 11.190 0.549 -13.561 1.00 86.75 589 VAL A O 1
ATOM 4613 N N . ALA A 1 590 ? 13.406 0.829 -13.778 1.00 85.81 590 ALA A N 1
ATOM 4614 C CA . ALA A 1 590 ? 13.312 1.972 -14.685 1.00 85.81 590 ALA A CA 1
ATOM 4615 C C . ALA A 1 590 ? 12.774 1.590 -16.077 1.00 85.81 590 ALA A C 1
ATOM 4617 O O . ALA A 1 590 ? 12.465 2.476 -16.866 1.00 85.81 590 ALA A O 1
ATOM 4618 N N . THR A 1 591 ? 12.665 0.293 -16.400 1.00 86.38 591 THR A N 1
ATOM 4619 C CA . THR A 1 591 ? 12.177 -0.163 -17.708 1.00 86.38 591 THR A CA 1
ATOM 4620 C C . THR A 1 591 ? 10.960 -1.065 -17.684 1.00 86.38 591 THR A C 1
ATOM 4622 O O . THR A 1 591 ? 10.132 -0.870 -18.557 1.00 86.38 591 THR A O 1
ATOM 4625 N N . HIS A 1 592 ? 10.838 -1.989 -16.725 1.00 88.81 592 HIS A N 1
ATOM 4626 C CA . HIS A 1 592 ? 9.604 -2.717 -16.351 1.00 88.81 592 HIS A CA 1
ATOM 4627 C C . HIS A 1 592 ? 9.787 -3.534 -15.054 1.00 88.81 592 HIS A C 1
ATOM 4629 O O . HIS A 1 592 ? 8.794 -3.876 -14.415 1.00 88.81 592 HIS A O 1
ATOM 4635 N N . GLY A 1 593 ? 11.030 -3.831 -14.652 1.00 89.62 593 GLY A N 1
ATOM 4636 C CA . GLY A 1 593 ? 11.348 -4.594 -13.443 1.00 89.62 593 GLY A CA 1
ATOM 4637 C C . GLY A 1 593 ? 11.112 -6.098 -13.591 1.00 89.62 593 GLY A C 1
ATOM 4638 O O . GLY A 1 593 ? 11.255 -6.661 -14.677 1.00 89.62 593 GLY A O 1
ATOM 4639 N N . GLU A 1 594 ? 10.770 -6.751 -12.479 1.00 92.69 594 GLU A N 1
ATOM 4640 C CA . GLU A 1 594 ? 10.512 -8.194 -12.440 1.00 92.69 594 GLU A CA 1
ATOM 4641 C C . GLU A 1 594 ? 9.173 -8.585 -13.112 1.00 92.69 594 GLU A C 1
ATOM 4643 O O . GLU A 1 594 ? 8.319 -7.725 -13.359 1.00 92.69 594 GLU A O 1
ATOM 4648 N N . PRO A 1 595 ? 8.951 -9.881 -13.409 1.00 95.88 595 PRO A N 1
ATOM 4649 C CA . PRO A 1 595 ? 7.677 -10.384 -13.908 1.00 95.88 595 PRO A CA 1
ATOM 4650 C C . PRO A 1 595 ? 6.474 -9.983 -13.046 1.00 95.88 595 PRO A C 1
ATOM 4652 O O . PRO A 1 595 ? 6.492 -10.101 -11.823 1.00 95.88 595 PRO A O 1
ATOM 4655 N N . VAL A 1 596 ? 5.372 -9.613 -13.697 1.00 94.88 596 VAL A N 1
ATOM 4656 C CA . VAL A 1 596 ? 4.081 -9.314 -13.052 1.00 94.88 596 VAL A CA 1
ATOM 4657 C C . VAL A 1 596 ? 3.222 -10.567 -12.838 1.00 94.88 596 VAL A C 1
ATOM 4659 O O . VAL A 1 596 ? 2.297 -10.565 -12.024 1.00 94.88 596 VAL A O 1
ATOM 4662 N N . ALA A 1 597 ? 3.506 -11.646 -13.571 1.00 95.38 597 ALA A N 1
ATOM 4663 C CA . ALA A 1 597 ? 2.892 -12.958 -13.396 1.00 95.38 597 ALA A CA 1
ATOM 4664 C C . ALA A 1 597 ? 3.772 -14.052 -14.012 1.00 95.38 597 ALA A C 1
ATOM 4666 O O . ALA A 1 597 ? 4.593 -13.780 -14.883 1.00 95.38 597 ALA A O 1
ATOM 4667 N N . TRP A 1 598 ? 3.582 -15.296 -13.585 1.00 96.88 598 TRP A N 1
ATOM 4668 C CA . TRP A 1 598 ? 4.244 -16.471 -14.146 1.00 96.88 598 TRP A CA 1
ATOM 4669 C C . TRP A 1 598 ? 3.451 -17.733 -13.820 1.00 96.88 598 TRP A C 1
ATOM 4671 O O . TRP A 1 598 ? 2.600 -17.722 -12.925 1.00 96.88 598 TRP A O 1
ATOM 4681 N N . GLY A 1 599 ? 3.736 -18.821 -14.529 1.00 94.12 599 GLY A N 1
ATOM 4682 C CA . GLY A 1 599 ? 2.981 -20.059 -14.384 1.00 94.12 599 GLY A CA 1
ATOM 4683 C C . GLY A 1 599 ? 1.621 -19.988 -15.068 1.00 94.12 599 GLY A C 1
ATOM 4684 O O . GLY A 1 599 ? 1.110 -18.916 -15.405 1.00 94.12 599 GLY A O 1
ATOM 4685 N N . TRP A 1 600 ? 1.013 -21.153 -15.248 1.00 91.88 600 TRP A N 1
ATOM 4686 C CA . TRP A 1 600 ? -0.307 -21.272 -15.863 1.00 91.88 600 TRP A CA 1
ATOM 4687 C C . TRP A 1 600 ? -1.406 -20.612 -15.016 1.00 91.88 600 TRP A C 1
ATOM 4689 O O . TRP A 1 600 ? -2.243 -19.889 -15.554 1.00 91.88 600 TRP A O 1
ATOM 4699 N N . ASP A 1 601 ? -1.323 -20.721 -13.687 1.00 90.56 601 ASP A N 1
ATOM 4700 C CA . ASP A 1 601 ? -2.202 -19.985 -12.767 1.00 90.56 601 ASP A CA 1
ATOM 4701 C C . ASP A 1 601 ? -1.998 -18.467 -12.861 1.00 90.56 601 ASP A C 1
ATOM 4703 O O . ASP A 1 601 ? -2.945 -17.685 -12.747 1.00 90.56 601 ASP A O 1
ATOM 4707 N N . GLY A 1 602 ? -0.753 -18.027 -13.080 1.00 91.12 602 GLY A N 1
ATOM 4708 C CA . GLY A 1 602 ? -0.434 -16.627 -13.338 1.00 91.12 602 GLY A CA 1
ATOM 4709 C C . GLY A 1 602 ? -1.065 -16.128 -14.624 1.00 91.12 602 GLY A C 1
ATOM 4710 O O . GLY A 1 602 ? -1.718 -15.087 -14.594 1.00 91.12 602 GLY A O 1
ATOM 4711 N N . ALA A 1 603 ? -0.928 -16.891 -15.710 1.00 94.06 603 ALA A N 1
ATOM 4712 C CA . ALA A 1 603 ? -1.551 -16.604 -16.997 1.00 94.06 603 ALA A CA 1
ATOM 4713 C C . ALA A 1 603 ? -3.075 -16.453 -16.850 1.00 94.06 603 ALA A C 1
ATOM 4715 O O . ALA A 1 603 ? -3.634 -15.420 -17.225 1.00 94.06 603 ALA A O 1
ATOM 4716 N N . ALA A 1 604 ? -3.732 -17.418 -16.197 1.00 92.50 604 ALA A N 1
ATOM 4717 C CA . ALA A 1 604 ? -5.170 -17.385 -15.944 1.00 92.50 604 ALA A CA 1
ATOM 4718 C C . ALA A 1 604 ? -5.589 -16.163 -15.110 1.00 92.50 604 ALA A C 1
ATOM 4720 O O . ALA A 1 604 ? -6.544 -15.467 -15.463 1.00 92.50 604 ALA A O 1
ATOM 4721 N N . ARG A 1 605 ? -4.844 -15.847 -14.040 1.00 95.56 605 ARG A N 1
ATOM 4722 C CA . ARG A 1 605 ? -5.116 -14.693 -13.166 1.00 95.56 605 ARG A CA 1
ATOM 4723 C C . ARG A 1 605 ? -5.102 -13.372 -13.930 1.00 95.56 605 ARG A C 1
ATOM 4725 O O . ARG A 1 605 ? -5.959 -12.527 -13.677 1.00 95.56 605 ARG A O 1
ATOM 4732 N N . ILE A 1 606 ? -4.167 -13.212 -14.867 1.00 95.88 606 ILE A N 1
ATOM 4733 C CA . ILE A 1 606 ? -4.048 -12.002 -15.693 1.00 95.88 606 ILE A CA 1
ATOM 4734 C C . ILE A 1 606 ? -4.904 -12.051 -16.970 1.00 95.88 606 ILE A C 1
ATOM 4736 O O . ILE A 1 606 ? -4.814 -11.159 -17.813 1.00 95.88 606 ILE A O 1
ATOM 4740 N N . GLY A 1 607 ? -5.745 -13.075 -17.134 1.00 96.00 607 GLY A N 1
ATOM 4741 C CA . GLY A 1 607 ? -6.662 -13.207 -18.266 1.00 96.00 607 GLY A CA 1
ATOM 4742 C C . GLY A 1 607 ? -6.022 -13.702 -19.567 1.00 96.00 607 GLY A C 1
ATOM 4743 O O . GLY A 1 607 ? -6.653 -13.604 -20.618 1.00 96.00 607 GLY A O 1
ATOM 4744 N N . VAL A 1 608 ? -4.804 -14.246 -19.520 1.00 96.06 608 VAL A N 1
ATOM 4745 C CA . VAL A 1 608 ? -4.147 -14.899 -20.661 1.00 96.06 608 VAL A CA 1
ATOM 4746 C C . VAL A 1 608 ? -4.484 -16.388 -20.633 1.00 96.06 608 VAL A C 1
ATOM 4748 O O . VAL A 1 608 ? -3.873 -17.167 -19.909 1.00 96.06 608 VAL A O 1
ATOM 4751 N N . THR A 1 609 ? -5.492 -16.779 -21.410 1.00 89.25 609 THR A N 1
ATOM 4752 C CA . THR A 1 609 ? -6.021 -18.155 -21.444 1.00 89.25 609 THR A CA 1
ATOM 4753 C C . THR A 1 609 ? -5.403 -19.028 -22.533 1.00 89.25 609 THR A C 1
ATOM 4755 O O . THR A 1 609 ? -5.484 -20.248 -22.445 1.00 89.25 609 THR A O 1
ATOM 4758 N N . ASP A 1 610 ? -4.780 -18.422 -23.548 1.00 94.19 610 ASP A N 1
ATOM 4759 C CA . ASP A 1 610 ? -4.131 -19.126 -24.655 1.00 94.19 610 ASP A CA 1
ATOM 4760 C C . ASP A 1 610 ? -2.830 -18.412 -25.055 1.00 94.19 610 ASP A C 1
ATOM 4762 O O . ASP A 1 610 ? -2.839 -17.392 -25.750 1.00 94.19 610 ASP A O 1
ATOM 4766 N N . VAL A 1 611 ? -1.699 -18.965 -24.611 1.00 94.69 611 VAL A N 1
ATOM 4767 C CA . VAL A 1 611 ? -0.346 -18.447 -24.893 1.00 94.69 611 VAL A CA 1
ATOM 4768 C C . VAL A 1 611 ? 0.137 -18.736 -26.320 1.00 94.69 611 VAL A C 1
ATOM 4770 O O . VAL A 1 611 ? 1.249 -18.362 -26.686 1.00 94.69 611 VAL A O 1
ATOM 4773 N N . THR A 1 612 ? -0.674 -19.398 -27.147 1.00 94.94 612 THR A N 1
ATOM 4774 C CA . THR A 1 612 ? -0.370 -19.605 -28.570 1.00 94.94 612 THR A CA 1
ATOM 4775 C C . THR A 1 612 ? -0.960 -18.503 -29.453 1.00 94.94 612 THR A C 1
ATOM 4777 O O . THR A 1 612 ? -0.647 -18.428 -30.642 1.00 94.94 612 THR A O 1
ATOM 4780 N N . LYS A 1 613 ? -1.797 -17.621 -28.884 1.00 95.69 613 LYS A N 1
ATOM 4781 C CA . LYS A 1 613 ? -2.526 -16.563 -29.603 1.00 95.69 613 LYS A CA 1
ATOM 4782 C C . LYS A 1 613 ? -2.222 -15.164 -29.049 1.00 95.69 613 LYS A C 1
ATOM 4784 O O . LYS A 1 613 ? -3.108 -14.528 -28.467 1.00 95.69 613 LYS A O 1
ATOM 4789 N N . PRO A 1 614 ? -0.991 -14.654 -29.222 1.00 97.25 614 PRO A N 1
ATOM 4790 C CA . PRO A 1 614 ? -0.669 -13.291 -28.826 1.00 97.25 614 PRO A CA 1
ATOM 4791 C C . PRO A 1 614 ? -1.463 -12.264 -29.641 1.00 97.25 614 PRO A C 1
ATOM 4793 O O . PRO A 1 614 ? -1.793 -12.487 -30.806 1.00 97.25 614 PRO A O 1
ATOM 4796 N N . GLN A 1 615 ? -1.754 -11.107 -29.039 1.00 96.19 615 GLN A N 1
ATOM 4797 C CA . GLN A 1 615 ? -2.331 -9.976 -29.778 1.00 96.19 615 GLN A CA 1
ATOM 4798 C C . GLN A 1 615 ? -1.284 -9.272 -30.646 1.00 96.19 615 GLN A C 1
ATOM 4800 O O . GLN A 1 615 ? -1.632 -8.697 -31.679 1.00 96.19 615 GLN A O 1
ATOM 4805 N N . TRP A 1 616 ? -0.016 -9.313 -30.226 1.00 96.31 616 TRP A N 1
ATOM 4806 C CA . TRP A 1 616 ? 1.118 -8.771 -30.969 1.00 96.31 616 TRP A CA 1
ATOM 4807 C C . TRP A 1 616 ? 2.345 -9.667 -30.828 1.00 96.31 616 TRP A C 1
ATOM 4809 O O . TRP A 1 616 ? 2.530 -10.306 -29.796 1.00 96.31 616 TRP A O 1
ATOM 4819 N N . GLY A 1 617 ? 3.209 -9.651 -31.839 1.00 95.38 617 GLY A N 1
ATOM 4820 C CA . GLY A 1 617 ? 4.391 -10.506 -31.889 1.00 95.38 617 GLY A CA 1
ATOM 4821 C C . GLY A 1 617 ? 4.072 -11.936 -32.313 1.00 95.38 617 GLY A C 1
ATOM 4822 O O . GLY A 1 617 ? 2.961 -12.238 -32.753 1.00 95.38 617 GLY A O 1
ATOM 4823 N N . ASP A 1 618 ? 5.069 -12.803 -32.200 1.00 95.50 618 ASP A N 1
ATOM 4824 C CA . ASP A 1 618 ? 4.999 -14.177 -32.676 1.00 95.50 618 ASP A CA 1
ATOM 4825 C C . ASP A 1 618 ? 4.759 -15.146 -31.506 1.00 95.50 618 ASP A C 1
ATOM 4827 O O . ASP A 1 618 ? 5.338 -14.959 -30.435 1.00 95.50 618 ASP A O 1
ATOM 4831 N N . PRO A 1 619 ? 3.953 -16.213 -31.676 1.00 94.81 619 PRO A N 1
ATOM 4832 C CA . PRO A 1 619 ? 3.815 -17.259 -30.661 1.00 94.81 619 PRO A CA 1
ATOM 4833 C C . PRO A 1 619 ? 5.174 -17.870 -30.294 1.00 94.81 619 PRO A C 1
ATOM 4835 O O . PRO A 1 619 ? 5.975 -18.144 -31.188 1.00 94.81 619 PRO A O 1
ATOM 4838 N N . ALA A 1 620 ? 5.428 -18.137 -29.012 1.00 93.12 620 ALA A N 1
ATOM 4839 C CA . ALA A 1 620 ? 6.661 -18.805 -28.589 1.00 93.12 620 ALA A CA 1
ATOM 4840 C C . ALA A 1 620 ? 6.727 -20.254 -29.121 1.00 93.12 620 ALA A C 1
ATOM 4842 O O . ALA A 1 620 ? 5.697 -20.904 -29.307 1.00 93.12 620 ALA A O 1
ATOM 4843 N N . VAL A 1 621 ? 7.941 -20.745 -29.381 1.00 90.00 621 VAL A N 1
ATOM 4844 C CA . VAL A 1 621 ? 8.217 -22.115 -29.854 1.00 90.00 621 VAL A CA 1
ATOM 4845 C C . VAL A 1 621 ? 9.293 -22.763 -29.002 1.00 90.00 621 VAL A C 1
ATOM 4847 O O . VAL A 1 621 ? 10.178 -22.068 -28.512 1.00 90.00 621 VAL A O 1
ATOM 4850 N N . MET A 1 622 ? 9.213 -24.083 -28.878 1.00 83.62 622 MET A N 1
ATOM 4851 C CA . MET A 1 622 ? 10.216 -24.923 -28.231 1.00 83.62 622 MET A CA 1
ATOM 4852 C C . MET A 1 622 ? 11.518 -24.976 -29.044 1.00 83.62 622 MET A C 1
ATOM 4854 O O . MET A 1 622 ? 11.588 -24.465 -30.162 1.00 83.62 622 MET A O 1
ATOM 4858 N N . ASP A 1 623 ? 12.544 -25.633 -28.497 1.00 78.75 623 ASP A N 1
ATOM 4859 C CA . ASP A 1 623 ? 13.894 -25.721 -29.082 1.00 78.75 623 ASP A CA 1
ATOM 4860 C C . ASP A 1 623 ? 13.941 -26.376 -30.482 1.00 78.75 623 ASP A C 1
ATOM 4862 O O . ASP A 1 623 ? 14.935 -26.257 -31.194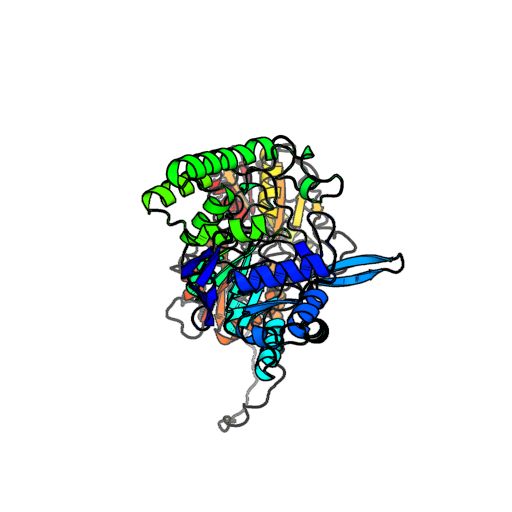 1.00 78.75 623 ASP A O 1
ATOM 4866 N N . ASP A 1 624 ? 12.877 -27.072 -30.902 1.00 80.38 624 ASP A N 1
ATOM 4867 C CA . ASP A 1 624 ? 12.745 -27.636 -32.253 1.00 80.38 624 ASP A CA 1
ATOM 4868 C C . ASP A 1 624 ? 12.266 -26.618 -33.312 1.00 80.38 624 ASP A C 1
ATOM 4870 O O . ASP A 1 624 ? 12.109 -26.981 -34.483 1.00 80.38 624 ASP A O 1
ATOM 4874 N N . GLU A 1 625 ? 12.001 -25.374 -32.891 1.00 79.44 625 GLU A N 1
ATOM 4875 C CA . GLU A 1 625 ? 11.455 -24.242 -33.655 1.00 79.44 625 GLU A CA 1
ATOM 4876 C C . GLU A 1 625 ? 10.099 -24.500 -34.342 1.00 79.44 625 GLU A C 1
ATOM 4878 O O . GLU A 1 625 ? 9.603 -23.663 -35.102 1.00 79.44 625 GLU A O 1
ATOM 4883 N N . LYS A 1 626 ? 9.467 -25.647 -34.079 1.00 79.81 626 LYS A N 1
ATOM 4884 C CA . LYS A 1 626 ? 8.241 -26.104 -34.754 1.00 79.81 626 LYS A CA 1
ATOM 4885 C C . LYS A 1 626 ? 7.078 -26.243 -33.791 1.00 79.81 626 LYS A C 1
ATOM 4887 O O . LYS A 1 626 ? 5.946 -25.920 -34.152 1.00 79.81 626 LYS A O 1
ATOM 4892 N N . THR A 1 627 ? 7.346 -26.732 -32.590 1.00 83.00 627 THR A N 1
ATOM 4893 C CA . THR A 1 627 ? 6.339 -26.975 -31.566 1.00 83.00 627 THR A CA 1
ATOM 4894 C C . THR A 1 627 ? 6.039 -25.668 -30.846 1.00 83.00 627 THR A C 1
ATOM 4896 O O . THR A 1 627 ? 6.942 -25.016 -30.326 1.00 83.00 627 THR A O 1
ATOM 4899 N N . LEU A 1 628 ? 4.769 -25.259 -30.832 1.00 88.44 628 LEU A N 1
ATOM 4900 C CA . LEU A 1 628 ? 4.341 -24.073 -30.093 1.00 88.44 628 LEU A CA 1
ATOM 4901 C C . LEU A 1 628 ? 4.430 -24.336 -28.591 1.00 88.44 628 LEU A C 1
ATOM 4903 O O . LEU A 1 628 ? 3.980 -25.376 -28.117 1.00 88.44 628 LEU A O 1
ATOM 4907 N N . PHE A 1 629 ? 4.954 -23.365 -27.851 1.00 89.31 629 PHE A N 1
ATOM 4908 C CA . PHE A 1 629 ? 4.913 -23.399 -26.395 1.00 89.31 629 PHE A CA 1
ATOM 4909 C C . PHE A 1 629 ? 3.456 -23.274 -25.914 1.00 89.31 629 PHE A C 1
ATOM 4911 O O . PHE A 1 629 ? 2.739 -22.354 -26.321 1.00 89.31 629 PHE A O 1
ATOM 4918 N N . GLY A 1 630 ? 3.013 -24.197 -25.059 1.00 86.00 630 GLY A N 1
ATOM 4919 C CA . GLY A 1 630 ? 1.613 -24.340 -24.657 1.00 86.00 630 GLY A CA 1
ATOM 4920 C C . GLY A 1 630 ? 1.443 -25.148 -23.370 1.00 86.00 630 GLY A C 1
ATOM 4921 O O . GLY A 1 630 ? 2.421 -25.559 -22.757 1.00 86.00 630 GLY A O 1
ATOM 4922 N N . HIS A 1 631 ? 0.191 -25.350 -22.948 1.00 79.19 631 HIS A N 1
ATOM 4923 C CA . HIS A 1 631 ? -0.151 -25.906 -21.628 1.00 79.19 631 HIS A CA 1
ATOM 4924 C C . HIS A 1 631 ? 0.288 -27.365 -21.407 1.00 79.19 631 HIS A C 1
ATOM 4926 O O . HIS A 1 631 ? 0.306 -27.824 -20.271 1.00 79.19 631 HIS A O 1
ATOM 4932 N N . ASP A 1 632 ? 0.662 -28.067 -22.477 1.00 70.12 632 ASP A N 1
ATOM 4933 C CA . ASP A 1 632 ? 1.094 -29.468 -22.446 1.00 70.12 632 ASP A CA 1
ATOM 4934 C C . ASP A 1 632 ? 2.579 -29.633 -22.056 1.00 70.12 632 ASP A C 1
ATOM 4936 O O . ASP A 1 632 ? 3.087 -30.753 -22.013 1.00 70.12 632 ASP A O 1
ATOM 4940 N N . ASP A 1 633 ? 3.288 -28.530 -21.791 1.00 66.25 633 ASP A N 1
ATOM 4941 C CA . ASP A 1 633 ? 4.679 -28.543 -21.342 1.00 66.25 633 ASP A CA 1
ATOM 4942 C C . ASP A 1 633 ? 4.766 -28.554 -19.805 1.00 66.25 633 ASP A C 1
ATOM 4944 O O . ASP A 1 633 ? 4.390 -27.588 -19.135 1.00 66.25 633 ASP A O 1
ATOM 4948 N N . GLU A 1 634 ? 5.243 -29.669 -19.238 1.00 69.69 634 GLU A N 1
ATOM 4949 C CA . GLU A 1 634 ? 5.409 -29.838 -17.786 1.00 69.69 634 GLU A CA 1
ATOM 4950 C C . GLU A 1 634 ? 6.704 -29.202 -17.246 1.00 69.69 634 GLU A C 1
ATOM 4952 O O . GLU A 1 634 ? 6.824 -28.984 -16.039 1.00 69.69 634 GLU A O 1
ATOM 4957 N N . GLU A 1 635 ? 7.682 -28.901 -18.109 1.00 84.38 635 GLU A N 1
ATOM 4958 C CA . GLU A 1 635 ? 8.988 -28.366 -17.705 1.00 84.38 635 GLU A CA 1
ATOM 4959 C C . GLU A 1 635 ? 9.021 -26.833 -17.760 1.00 84.38 635 GLU A C 1
ATOM 4961 O O . GLU A 1 635 ? 9.647 -26.194 -16.905 1.00 84.38 635 GLU A O 1
ATOM 4966 N N . TYR A 1 636 ? 8.328 -26.236 -18.732 1.00 90.38 636 TYR A N 1
ATOM 4967 C CA . TYR A 1 636 ? 8.313 -24.798 -18.983 1.00 90.38 636 TYR A CA 1
ATOM 4968 C C . TYR A 1 636 ? 6.997 -24.134 -18.572 1.00 90.38 636 TYR A C 1
ATOM 4970 O O . TYR A 1 636 ? 5.901 -24.666 -18.715 1.00 90.38 636 TYR A O 1
ATOM 4978 N N . VAL A 1 637 ? 7.103 -22.892 -18.107 1.00 95.44 637 VAL A N 1
ATOM 4979 C CA . VAL A 1 637 ? 5.968 -22.040 -17.750 1.00 95.44 637 VAL A CA 1
ATOM 4980 C C . VAL A 1 637 ? 6.071 -20.665 -18.403 1.00 95.44 637 VAL A C 1
ATOM 4982 O O . VAL A 1 637 ? 7.178 -20.160 -18.614 1.00 95.44 637 VAL A O 1
ATOM 4985 N N . PRO A 1 638 ? 4.929 -20.015 -18.703 1.00 97.06 638 PRO A N 1
ATOM 4986 C CA . PRO A 1 638 ? 4.949 -18.651 -19.199 1.00 97.06 638 PRO A CA 1
ATOM 4987 C C . PRO A 1 638 ? 5.360 -17.699 -18.074 1.00 97.06 638 PRO A C 1
ATOM 4989 O O . PRO A 1 638 ? 4.843 -17.789 -16.960 1.00 97.06 638 PRO A O 1
ATOM 4992 N N . VAL A 1 639 ? 6.244 -16.752 -18.374 1.00 98.06 639 VAL A N 1
ATOM 4993 C CA . VAL A 1 639 ? 6.630 -15.659 -17.473 1.00 98.06 639 VAL A CA 1
ATOM 4994 C C . VAL A 1 639 ? 6.306 -14.333 -18.157 1.00 98.06 639 VAL A C 1
ATOM 4996 O O . VAL A 1 639 ? 6.635 -14.147 -19.328 1.00 98.06 639 VAL A O 1
ATOM 4999 N N . PHE A 1 640 ? 5.627 -13.426 -17.453 1.00 98.06 640 PHE A N 1
ATOM 5000 C CA . PHE A 1 640 ? 5.019 -12.219 -18.014 1.00 98.06 640 PHE A CA 1
ATOM 5001 C C . PHE A 1 640 ? 5.603 -10.947 -17.398 1.00 98.06 640 PHE A C 1
ATOM 5003 O O . PHE A 1 640 ? 5.552 -10.781 -16.184 1.00 98.06 640 PHE A O 1
ATOM 5010 N N . TRP A 1 641 ? 6.056 -10.004 -18.222 1.00 97.62 641 TRP A N 1
ATOM 5011 C CA . TRP A 1 641 ? 6.509 -8.669 -17.798 1.00 97.62 641 TRP A CA 1
ATOM 5012 C C . TRP A 1 641 ? 5.566 -7.593 -18.302 1.00 97.62 641 TRP A C 1
ATOM 5014 O O . TRP A 1 641 ? 4.946 -7.777 -19.349 1.00 97.62 641 TRP A O 1
ATOM 5024 N N . GLY A 1 642 ? 5.533 -6.438 -17.630 1.00 94.38 642 GLY A N 1
ATOM 5025 C CA . GLY A 1 642 ? 4.971 -5.223 -18.221 1.00 94.38 642 GLY A CA 1
ATOM 5026 C C . GLY A 1 642 ? 5.527 -4.976 -19.631 1.00 94.38 642 GLY A C 1
ATOM 5027 O O . GLY A 1 642 ? 6.636 -5.400 -19.969 1.00 94.38 642 GLY A O 1
ATOM 5028 N N . CYS A 1 643 ? 4.722 -4.354 -20.487 1.00 93.19 643 CYS A N 1
ATOM 5029 C CA . CYS A 1 643 ? 5.096 -4.082 -21.868 1.00 93.19 643 CYS A CA 1
ATOM 5030 C C . CYS A 1 643 ? 4.754 -2.643 -22.247 1.00 93.19 643 CYS A C 1
ATOM 5032 O O . CYS A 1 643 ? 3.616 -2.208 -22.063 1.00 93.19 643 CYS A O 1
ATOM 5034 N N . GLY A 1 644 ? 5.698 -1.933 -22.867 1.00 83.62 644 GLY A N 1
ATOM 5035 C CA . GLY A 1 644 ? 5.502 -0.573 -23.379 1.00 83.62 644 GLY A CA 1
ATOM 5036 C C . GLY A 1 644 ? 4.606 -0.458 -24.622 1.00 83.62 644 GLY A C 1
ATOM 5037 O O . GLY A 1 644 ? 4.485 0.624 -25.194 1.00 83.62 644 GLY A O 1
ATOM 5038 N N . VAL A 1 645 ? 3.908 -1.533 -25.005 1.00 94.44 645 VAL A N 1
ATOM 5039 C CA . VAL A 1 645 ? 2.691 -1.467 -25.835 1.00 94.44 645 VAL A CA 1
ATOM 5040 C C . VAL A 1 645 ? 1.484 -0.984 -25.013 1.00 94.44 645 VAL A C 1
ATOM 5042 O O . VAL A 1 645 ? 0.521 -0.478 -25.582 1.00 94.44 645 VAL A O 1
ATOM 5045 N N . THR A 1 646 ? 1.541 -1.045 -23.677 1.00 97.19 646 THR A N 1
ATOM 5046 C CA . THR A 1 646 ? 0.474 -0.567 -22.778 1.00 97.19 646 THR A CA 1
ATOM 5047 C C . THR A 1 646 ? 0.068 0.895 -23.034 1.00 97.19 646 THR A C 1
ATOM 5049 O O . THR A 1 646 ? -1.127 1.149 -23.178 1.00 97.19 646 THR A O 1
ATOM 5052 N N . PRO A 1 647 ? 0.998 1.861 -23.187 1.00 96.50 647 PRO A N 1
ATOM 5053 C CA . PRO A 1 647 ? 0.669 3.208 -23.659 1.00 96.50 647 PRO A CA 1
ATOM 5054 C C . PRO A 1 647 ? -0.135 3.256 -24.966 1.00 96.50 647 PRO A C 1
ATOM 5056 O O . PRO A 1 647 ? -1.050 4.067 -25.100 1.00 96.50 647 PRO A O 1
ATOM 5059 N N . GLN A 1 648 ? 0.183 2.391 -25.934 1.00 96.00 648 GLN A N 1
ATOM 5060 C CA . GLN A 1 648 ? -0.529 2.346 -27.215 1.00 96.00 648 GLN A CA 1
ATOM 5061 C C . GLN A 1 648 ? -1.937 1.772 -27.039 1.00 96.00 648 GLN A C 1
ATOM 5063 O O . GLN A 1 648 ? -2.886 2.320 -27.589 1.00 96.00 648 GLN A O 1
ATOM 5068 N N . GLU A 1 649 ? -2.096 0.732 -26.216 1.00 96.62 649 GLU A N 1
ATOM 5069 C CA . GLU A 1 649 ? -3.413 0.214 -25.829 1.00 96.62 649 GLU A CA 1
ATOM 5070 C C . GLU A 1 649 ? -4.252 1.298 -25.138 1.00 96.62 649 GLU A C 1
ATOM 5072 O O . GLU A 1 649 ? -5.425 1.475 -25.467 1.00 96.62 649 GLU A O 1
ATOM 5077 N N . ALA A 1 650 ? -3.648 2.078 -24.235 1.00 97.44 650 ALA A N 1
ATOM 5078 C CA . ALA A 1 650 ? -4.312 3.207 -23.594 1.00 97.44 650 ALA A CA 1
ATOM 5079 C C . ALA A 1 650 ? -4.787 4.245 -24.618 1.00 97.44 650 ALA A C 1
ATOM 5081 O O . ALA A 1 650 ? -5.950 4.650 -24.584 1.00 97.44 650 ALA A O 1
ATOM 5082 N N . ALA A 1 651 ? -3.937 4.615 -25.578 1.00 96.00 651 ALA A N 1
ATOM 5083 C CA . ALA A 1 651 ? -4.315 5.523 -26.656 1.00 96.00 651 ALA A CA 1
ATOM 5084 C C . ALA A 1 651 ? -5.429 4.951 -27.549 1.00 96.00 651 ALA A C 1
ATOM 5086 O O . ALA A 1 651 ? -6.329 5.689 -27.945 1.00 96.00 651 ALA A O 1
ATOM 5087 N N . MET A 1 652 ? -5.424 3.646 -27.832 1.00 95.00 652 MET A N 1
ATOM 5088 C CA . MET A 1 652 ? -6.475 2.977 -28.610 1.00 95.00 652 MET A CA 1
ATOM 5089 C C . MET A 1 652 ? -7.824 2.932 -27.877 1.00 95.00 652 MET A C 1
ATOM 5091 O O . MET A 1 652 ? -8.874 2.958 -28.516 1.00 95.00 652 MET A O 1
ATOM 5095 N N . LYS A 1 653 ? -7.822 2.863 -26.543 1.00 96.25 653 LYS A N 1
ATOM 5096 C CA . LYS A 1 653 ? -9.047 2.798 -25.727 1.00 96.25 653 LYS A CA 1
ATOM 5097 C C . LYS A 1 653 ? -9.620 4.165 -25.366 1.00 96.25 653 LYS A C 1
ATOM 5099 O O . LYS A 1 653 ? -10.826 4.276 -25.169 1.00 96.25 653 LYS A O 1
ATOM 5104 N N . ALA A 1 654 ? -8.780 5.194 -25.329 1.00 94.19 654 ALA A N 1
ATOM 5105 C CA . ALA A 1 654 ? -9.145 6.533 -24.880 1.00 94.19 654 ALA A CA 1
ATOM 5106 C C . ALA A 1 654 ? -10.000 7.348 -25.874 1.00 94.19 654 ALA A C 1
ATOM 5108 O O . ALA A 1 654 ? -10.423 8.448 -25.530 1.00 94.19 654 ALA A O 1
ATOM 5109 N N . ASN A 1 655 ? -10.270 6.842 -27.088 1.00 92.56 655 ASN A N 1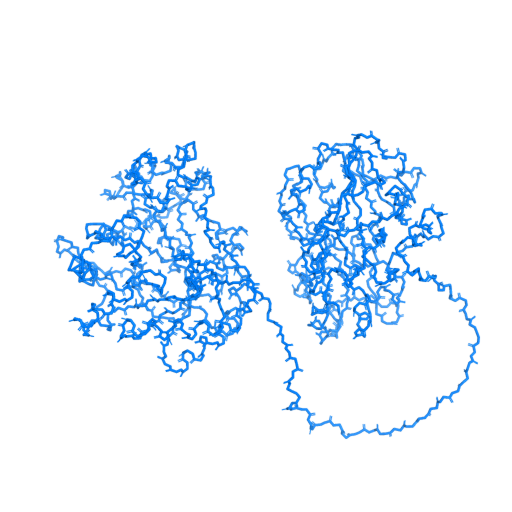
ATOM 5110 C CA . ASN A 1 655 ? -10.996 7.569 -28.148 1.00 92.56 655 ASN A CA 1
ATOM 5111 C C . ASN A 1 655 ? -10.447 8.991 -28.384 1.00 92.56 655 ASN A C 1
ATOM 5113 O O . ASN A 1 655 ? -11.197 9.961 -28.506 1.00 92.56 655 ASN A O 1
ATOM 5117 N N . LEU A 1 656 ? -9.122 9.114 -28.416 1.00 95.44 656 LEU A N 1
ATOM 5118 C CA . LEU A 1 656 ? -8.425 10.365 -28.675 1.00 95.44 656 LEU A CA 1
ATOM 5119 C C . LEU A 1 656 ? -8.816 10.892 -30.052 1.00 95.44 656 LEU A C 1
ATOM 5121 O O . LEU A 1 656 ? -8.946 10.119 -30.995 1.00 95.44 656 LEU A O 1
ATOM 5125 N N . ASN A 1 657 ? -8.968 12.208 -30.180 1.00 96.25 657 ASN A N 1
ATOM 5126 C CA . ASN A 1 657 ? -9.117 12.854 -31.480 1.00 96.25 657 ASN A CA 1
ATOM 5127 C C . ASN A 1 657 ? -7.723 13.185 -32.029 1.00 96.25 657 ASN A C 1
ATOM 5129 O O . ASN A 1 657 ? -6.888 13.699 -31.280 1.00 96.25 657 ASN A O 1
ATOM 5133 N N . GLY A 1 658 ? -7.492 12.947 -33.317 1.00 95.44 658 GLY A N 1
ATOM 5134 C CA . GLY A 1 658 ? -6.254 13.268 -34.026 1.00 95.44 658 GLY A CA 1
ATOM 5135 C C . GLY A 1 658 ? -5.291 12.091 -34.171 1.00 95.44 658 GLY A C 1
ATOM 5136 O O . GLY A 1 658 ? -5.622 10.945 -33.850 1.00 95.44 658 GLY A O 1
ATOM 5137 N N . THR A 1 659 ? -4.100 12.412 -34.670 1.00 97.75 659 THR A N 1
ATOM 5138 C CA . THR A 1 659 ? -3.049 11.453 -35.004 1.00 97.75 659 THR A CA 1
ATOM 5139 C C . THR A 1 659 ? -2.200 11.121 -33.779 1.00 97.75 659 THR A C 1
ATOM 5141 O O . THR A 1 659 ? -1.703 12.003 -33.085 1.00 97.75 659 THR A O 1
ATOM 5144 N N . VAL A 1 660 ? -2.006 9.832 -33.517 1.00 98.12 660 VAL A N 1
ATOM 5145 C CA . VAL A 1 660 ? -1.058 9.303 -32.529 1.00 98.12 660 VAL A CA 1
ATOM 5146 C C . VAL A 1 660 ? -0.092 8.389 -33.264 1.00 98.12 660 VAL A C 1
ATOM 5148 O O . VAL A 1 660 ? -0.503 7.593 -34.104 1.00 98.12 660 VAL A O 1
ATOM 5151 N N . MET A 1 661 ? 1.193 8.466 -32.946 1.00 98.12 661 MET A N 1
ATOM 5152 C CA . MET A 1 661 ? 2.203 7.567 -33.498 1.00 98.12 661 MET A CA 1
ATOM 5153 C C . MET A 1 661 ? 2.833 6.757 -32.373 1.00 98.12 661 MET A C 1
ATOM 5155 O O . MET A 1 661 ? 2.924 7.201 -31.234 1.00 98.12 661 MET A O 1
ATOM 5159 N N . GLY A 1 662 ? 3.291 5.559 -32.681 1.00 97.50 662 GLY A N 1
ATOM 5160 C CA . GLY A 1 662 ? 4.094 4.762 -31.770 1.00 97.50 662 GLY A CA 1
ATOM 5161 C C . GLY A 1 662 ? 5.077 3.920 -32.552 1.00 97.50 662 GLY A C 1
ATOM 5162 O O . GLY A 1 662 ? 4.966 3.784 -33.768 1.00 97.50 662 GLY A O 1
ATOM 5163 N N . HIS A 1 663 ? 6.042 3.337 -31.861 1.00 97.44 663 HIS A N 1
ATOM 5164 C CA . HIS A 1 663 ? 6.837 2.271 -32.458 1.00 97.44 663 HIS A CA 1
ATOM 5165 C C . HIS A 1 663 ? 5.945 1.042 -32.748 1.00 97.44 663 HIS A C 1
ATOM 5167 O O . HIS A 1 663 ? 4.959 0.804 -32.044 1.00 97.44 663 HIS A O 1
ATOM 5173 N N . ALA A 1 664 ? 6.262 0.246 -33.769 1.00 97.12 664 ALA A N 1
ATOM 5174 C CA . ALA A 1 664 ? 5.585 -1.037 -33.960 1.00 97.12 664 ALA A CA 1
ATOM 5175 C C . ALA A 1 664 ? 6.032 -2.015 -32.855 1.00 97.12 664 ALA A C 1
ATOM 5177 O O . ALA A 1 664 ? 7.230 -2.072 -32.578 1.00 97.12 664 ALA A O 1
ATOM 5178 N N . PRO A 1 665 ? 5.133 -2.807 -32.237 1.00 96.31 665 PRO A N 1
ATOM 5179 C CA . PRO A 1 665 ? 5.500 -3.743 -31.174 1.00 96.31 665 PRO A CA 1
ATOM 5180 C C . PRO A 1 665 ? 6.732 -4.589 -31.533 1.00 96.31 665 PRO A C 1
ATOM 5182 O O . PRO A 1 665 ? 6.771 -5.208 -32.599 1.00 96.31 665 PRO A O 1
ATOM 5185 N N . GLY A 1 666 ? 7.749 -4.579 -30.667 1.00 94.62 666 GLY A N 1
ATOM 5186 C CA . GLY A 1 666 ? 9.029 -5.270 -30.881 1.00 94.62 666 GLY A CA 1
ATOM 5187 C C . GLY A 1 666 ? 10.095 -4.495 -31.668 1.00 94.62 666 GLY A C 1
ATOM 5188 O O . GLY A 1 666 ? 11.181 -5.035 -31.879 1.00 94.62 666 GLY A O 1
ATOM 5189 N N . HIS A 1 667 ? 9.812 -3.259 -32.094 1.00 96.31 667 HIS A N 1
ATOM 5190 C CA . HIS A 1 667 ? 10.704 -2.400 -32.886 1.00 96.31 667 HIS A CA 1
ATOM 5191 C C . HIS A 1 667 ? 11.038 -1.112 -32.116 1.00 96.31 667 HIS A C 1
ATOM 5193 O O . HIS A 1 667 ? 10.598 -0.023 -32.471 1.00 96.31 667 HIS A O 1
ATOM 5199 N N . MET A 1 668 ? 11.772 -1.239 -31.016 1.00 96.00 668 MET A N 1
ATOM 5200 C CA . MET A 1 668 ? 12.112 -0.143 -30.106 1.00 96.00 668 MET A CA 1
ATOM 5201 C C . MET A 1 668 ? 13.228 0.761 -30.643 1.00 96.00 668 MET A C 1
ATOM 5203 O O . MET A 1 668 ? 13.985 0.383 -31.540 1.00 96.00 668 MET A O 1
ATOM 5207 N N . ILE A 1 669 ? 13.351 1.941 -30.030 1.00 97.25 669 ILE A N 1
ATOM 5208 C CA . ILE A 1 669 ? 14.470 2.871 -30.212 1.00 97.25 669 ILE A CA 1
ATOM 5209 C C . ILE A 1 669 ? 15.562 2.521 -29.193 1.00 97.25 669 ILE A C 1
ATOM 5211 O O . ILE A 1 669 ? 15.296 2.508 -27.992 1.00 97.25 669 ILE A O 1
ATOM 5215 N N . CYS A 1 670 ? 16.792 2.273 -29.646 1.00 96.25 670 CYS A N 1
ATOM 5216 C CA . CYS A 1 670 ? 17.940 2.098 -28.749 1.00 96.25 670 CYS A CA 1
ATOM 5217 C C . CYS A 1 670 ? 18.478 3.461 -28.301 1.00 96.25 670 CYS A C 1
ATOM 5219 O O . CYS A 1 670 ? 18.679 4.347 -29.133 1.00 96.25 670 CYS A O 1
ATOM 5221 N N . LEU A 1 671 ? 18.710 3.634 -27.003 1.00 96.88 671 LEU A N 1
ATOM 5222 C CA . LEU A 1 671 ? 19.189 4.867 -26.372 1.00 96.88 671 LEU A CA 1
ATOM 5223 C C . LEU A 1 671 ? 20.713 4.855 -26.197 1.00 96.88 671 LEU A C 1
ATOM 5225 O O . LEU A 1 671 ? 21.359 3.839 -26.435 1.00 96.88 671 LEU A O 1
ATOM 5229 N N . ASP A 1 672 ? 21.293 5.983 -25.785 1.00 96.19 672 ASP A N 1
ATOM 5230 C CA . ASP A 1 672 ? 22.731 6.060 -25.464 1.00 96.19 672 ASP A CA 1
ATOM 5231 C C . ASP A 1 672 ? 23.020 5.726 -23.995 1.00 96.19 672 ASP A C 1
ATOM 5233 O O . ASP A 1 672 ? 24.171 5.493 -23.637 1.00 96.19 672 ASP A O 1
ATOM 5237 N N . ILE A 1 673 ? 21.975 5.683 -23.163 1.00 95.06 673 ILE A N 1
ATOM 5238 C CA . ILE A 1 673 ? 22.056 5.308 -21.750 1.00 95.06 673 ILE A CA 1
ATOM 5239 C C . ILE A 1 673 ? 22.435 3.836 -21.645 1.00 95.06 673 ILE A C 1
ATOM 5241 O O . ILE A 1 673 ? 21.733 2.974 -22.189 1.00 95.06 673 ILE A O 1
ATOM 5245 N N . ARG A 1 674 ? 23.505 3.550 -20.905 1.00 92.75 674 ARG A N 1
ATOM 5246 C CA . ARG A 1 674 ? 23.944 2.185 -20.632 1.00 92.75 674 ARG A CA 1
ATOM 5247 C C . ARG A 1 674 ? 23.305 1.636 -19.365 1.00 92.75 674 ARG A C 1
ATOM 5249 O O . ARG A 1 674 ? 23.039 2.372 -18.418 1.00 92.75 674 ARG A O 1
ATOM 5256 N N . GLU A 1 675 ? 23.087 0.329 -19.342 1.00 90.31 675 GLU A N 1
ATOM 5257 C CA . GLU A 1 675 ? 22.479 -0.374 -18.207 1.00 90.31 675 GLU A CA 1
ATOM 5258 C C . GLU A 1 675 ? 23.257 -0.150 -16.903 1.00 90.31 675 GLU A C 1
ATOM 5260 O O . GLU A 1 675 ? 22.645 0.093 -15.868 1.00 90.31 675 GLU A O 1
ATOM 5265 N N . GLU A 1 676 ? 24.592 -0.140 -16.940 1.00 89.38 676 GLU A N 1
ATOM 5266 C CA . GLU A 1 676 ? 25.416 0.081 -15.740 1.00 89.38 676 GLU A CA 1
ATOM 5267 C C . GLU A 1 676 ? 25.392 1.500 -15.181 1.00 89.38 676 GLU A C 1
ATOM 5269 O O . GLU A 1 676 ? 25.829 1.733 -14.054 1.00 89.38 676 GLU A O 1
ATOM 5274 N N . GLU A 1 677 ? 24.882 2.461 -15.946 1.00 90.75 677 GLU A N 1
ATOM 5275 C CA . GLU A 1 677 ? 24.750 3.834 -15.469 1.00 90.75 677 GLU A CA 1
ATOM 5276 C C . GLU A 1 677 ? 23.515 4.008 -14.580 1.00 90.75 677 GLU A C 1
ATOM 5278 O O . GLU A 1 677 ? 23.393 5.033 -13.909 1.00 90.75 677 GLU A O 1
ATOM 5283 N N . ILE A 1 678 ? 22.610 3.023 -14.566 1.00 89.12 678 ILE A N 1
ATOM 5284 C CA . ILE A 1 678 ? 21.276 3.114 -13.953 1.00 89.12 678 ILE A CA 1
ATOM 5285 C C . ILE A 1 678 ? 20.906 1.897 -13.104 1.00 89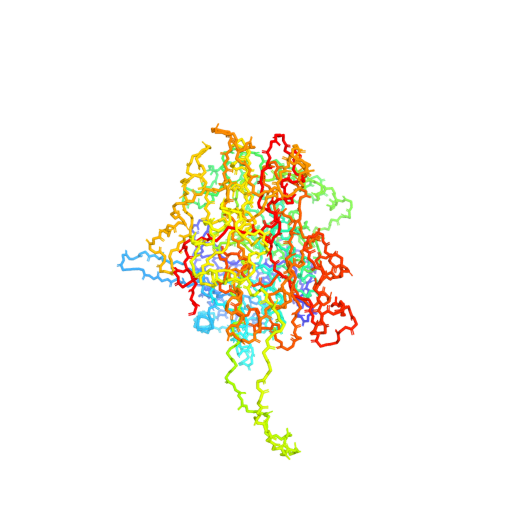.12 678 ILE A C 1
ATOM 5287 O O . ILE A 1 678 ? 20.109 2.027 -12.176 1.00 89.12 678 ILE A O 1
ATOM 5291 N N . PHE A 1 679 ? 21.471 0.726 -13.395 1.00 84.56 679 PHE A N 1
ATOM 5292 C CA . PHE A 1 679 ? 21.211 -0.511 -12.677 1.00 84.56 679 PHE A CA 1
ATOM 5293 C C . PHE A 1 679 ? 22.490 -0.993 -11.994 1.00 84.56 679 PHE A C 1
ATOM 5295 O O . PHE A 1 679 ? 23.573 -0.883 -12.572 1.00 84.56 679 PHE A O 1
ATOM 5302 N N . PRO A 1 680 ? 22.393 -1.550 -10.777 1.00 69.94 680 PRO A N 1
ATOM 5303 C CA . PRO A 1 680 ? 23.491 -2.292 -10.177 1.00 69.94 680 PRO A CA 1
ATOM 5304 C C . PRO A 1 680 ? 23.631 -3.620 -10.934 1.00 69.94 680 PRO A C 1
ATOM 5306 O O . PRO A 1 680 ? 22.999 -4.609 -10.564 1.00 69.94 680 PRO A O 1
ATOM 5309 N N . VAL A 1 681 ? 24.362 -3.595 -12.052 1.00 58.78 681 VAL A N 1
ATOM 5310 C CA . VAL A 1 681 ? 24.609 -4.756 -12.931 1.00 58.78 681 VAL A CA 1
ATOM 5311 C C . VAL A 1 681 ? 25.738 -5.640 -12.445 1.00 58.78 681 VAL A C 1
ATOM 5313 O O . VAL A 1 681 ? 26.721 -5.102 -11.885 1.00 58.78 681 VAL A O 1
#

InterPro domains:
  IPR009906 D-glutamate cyclase-like domain [PF07286] (516-672)
  IPR023210 NADP-dependent oxidoreductase domain [PF00248] (29-329)
  IPR036812 NAD(P)-dependent oxidoreductase domain superfamily [G3DSA:3.20.20.100] (15-350)
  IPR036812 NAD(P)-dependent oxidoreductase domain superfamily [SSF51430] (16-331)
  IPR038021 Putative hydro-lyase [SSF160920] (391-673)
  IPR050791 Aldo/Keto Reductase [PTHR43625] (17-345)

Sequence (681 aa):
MGHVLLSNGSSFKSPNRRLGQNGPEITGLGLGLMGLSVAYGTPGSDEERLSFLDRAWEIGATNWDTSDLYGDNEVLVGKWFKLHPERRADIFLASKFGLRVTVQSDGTYNIRPDSSPEYCREAWEKSLEKLGVDIDLYYVHRVDEVTPIEKTIEEMVKLKNEGKIKYFGISECSSATLRRAHAIHSISAVQVEYNPWSLEIEGAAGTHLLKTCRELGVTVFCYSPLGRGMMTGKYKSADDFEESDFRRQIPRFQGENFRKNIELVEKFADIAQKRHGCSAGQLTLAWLLAQGDDVIPLPGTKKIPYLEENFGALKIQLSADEEKEIRGLVDEADVQGDRSAMFGAYVTSAPLLVSINSVAAVSQLNQGYRTSIQILSCQIPSLFIMTAVYKTGEDHRLACRSGVFKTTTAGQAPTHLQANLIVLPKRYADDFRLLCHRNPVPCPLLAESESPGDFSKLKSYVQSIDGKSLLPVAKNVDLRHDAPRYRVYENSKHVSINGALEPVNVADQWTDGDHVGFLIGCSFSFERALHEAGLTPQHMTHNRNVPMYRTNIPLCAAGVFTGATYVVSMRPYKVSDVEKVRDITRPFVATHGEPVAWGWDGAARIGVTDVTKPQWGDPAVMDDEKTLFGHDDEEYVPVFWGCGVTPQEAAMKANLNGTVMGHAPGHMICLDIREEEIFPV

Organism: NCBI:txid2664923

Radius of gyration: 30.08 Å; chains: 1; bounding box: 71×70×89 Å

pLDDT: mean 88.79, std 16.09, range [23.59, 98.81]

Foldseek 3Di:
DQWFAFPVRDIDGAPWFAQFPPHDTARLAAAEALACQDAQDDHDDLVLQLVLVVLCVNRLNQEYEEELPSHLRLLSLLVSCVVPVVCPVSHQAEYEWFWDWDQDPVRDIDIAGDLALVRLVVRLVVSCVRNVDAHAEYEHQDFDAEDQLLRSLVSVVVVVVVVRYHAYEYEQAALQSQVSSCVNPNHREYEYADFLQDPCCCDCNSPVVVVSCVVSRHAYEHPPHCVVVLLQVPDPALVPGDPPHCCVVFFCRDDVLVVLLSVLSVVLQVCCCPPPVATSLLSRQLLQCVVDSSYYYHDYDSDSVVSSSNSCSSVDHADPVRSVVNVVSSVPSPRDGDRPPVHDGNDYYHHDDDDPPDPDPDDPDDDDDDDDDDDDDDDDDDDDPPPDAAQFLVVLLVCLLVLVDQAFCFNHNQQFFWWWKKKDFPVCVVLVVVLCVQVVQQFQFAWKQPAAQRQQDIDGPAAFQVRPDTDDWAHPDRPFQRWSWKWKAALLHTDADPNHSTDSGCPVQRDGRTMMMTIGTFPSNLQSLCVVVVNHFQCNVLVWFFFKAAFPAARDGTDLQHDGGFIKTKTKDFPVCLVVQLVSQQQVSSHNHGFPAKFPVRCVVRPNNWQCDGPDIHFDADPVSPHGDTDPDPGIMITITRGNCRSSRSSSPSSDHGMMMIHGRSGTRTIRDGPNRRGPD

Secondary structure (DSSP, 8-state):
--EEEPTTS-EEE--EEESTTTS-EEESS-EE-GGGTSSSS----HHHHHHHHHHHHHTT--EEE--TTSTTHHHHHHHHHHH-GGGGGG-EEEEEE-EEEEE-TTS-EEEEE---HHHHHHHHHHHHHHH-S-EEEEEESS--SSSBHHHHHHHHHHHHHTTSEEEEEEESB-HHHHHHHHHHS---EEEEE-BTTB-GGGSTTTTTHHHHHHHTT-EEEEESTTGGGGGGS--SSGGGS-TT-GGGGSGGGSHHHHHHHHHHHHHHHHHIIIIIS--HHHHHHHHHHTT-TTEEEE-B-SSHHHHHHHHHGGG----HHHHHHHHHHHHHS---S----TT-SSBPPBP---------S--S---------------PPP--------SSHHHHHHHHHTTS--S--TTSSTTEEEEEEEEEEGGGHHHHHHHHHH-TTTS-EEEEESSTT-SS-EEE-PBPTTSS-BPP--SS--TTTSSS-EEEEETTEEE-BTTBSS-S--TTT--TTTEEEEEEE-GGGGHHHHHHTT---HHHHTT-PPPEEEEEEE---BTTB-S-EEEEEEEEEEGGGHHHHHHHHTT-TTTT-S-SEEHHHHHHHTT---TT--SBSPPPB-TTSSSBP-TT-SSEEEEEEE-TTHHHHHHHHTT-SSEEEEEPTT-PEEEEEEGGGTS--